Protein AF-A0A915BIA5-F1 (afdb_monomer)

Radius of gyration: 37.27 Å; Cα contacts (8 Å, |Δi|>4): 695; chains: 1; bounding box: 116×66×97 Å

Foldseek 3Di:
DPPPPVVVVVVVVVVVVVVDDDDDDDPPPPPPPPPPPQDFPCVQLVHQLKWKWKDAPQKTKIWHGAPGPDDPCLVVCRQPVDDPPDDPPFQWDWDWADDPPDFIWIKIWGAQPPQQAIAIDIGGDAQQDDDVPDSISMDIDGHDRNPGPGGQDRDRRVQFQDWEAQNVQQKIWTWGQDPDPDPARIKIWIWRWDQDPVRDIDTHTPDMDGFDCLCVQWAQWEDANVVQKIKIWGQDPPAQKIFIFIDHVVCVVCCGHVVDGGHGQDIDHHDWLHWYAYPQWIWTWDFDDQKIWIWIHRSNDPPDIDIDIDRHPSRDRDSSMDIDMDGQPSSVSNVCVVPPPDDPPVSVVVVVVVVVVVVVVVVVPPPPPCVVCVVVVVVVVVVVVVVVVVVVVVVVVVVVVVVPPPDDDDDDDDDDDDDDDDDDD

pLDDT: mean 75.57, std 20.71, range [27.25, 97.62]

Organism: Parascaris univalens (NCBI:txid6257)

Nearest PDB structures (foldseek):
  7esn-assembly1_A  TM=3.150E-01  e=1.467E-01  Fusarium oxysporum
  7vf4-assembly4_G  TM=4.885E-01  e=5.094E+00  Candida albicans SC5314
  3d2l-assembly1_A  TM=4.319E-01  e=7.831E+00  Exiguobacterium sibiricum 255-15
  3trs-assembly2_D  TM=1.831E-01  e=2.673E+00  Aspergillus niger var. macrosporus
  7ub0-assembly1_C  TM=2.441E-01  e=9.710E+00  Severe acute respiratory syndrome coronavirus 2

Secondary structure (DSSP, 8-state):
--SSHHHHHHHHHHHHSSSS----S---------------HHHHHT-S-EEEEEEETTEEEEE-PPPTTPPPHHHHHHHHH--TTT--PPPEEEEEEEETTEEEEEEEEEE-TTT-EEEEEEEEPPPPP--TT-SS-EEEEE--GGG-SEEEEEEEGGGEEEEEEETTTTEEEEEEE-SS--SSSEEEEEEEEEE-TTS-EEEEEEEEEEPPGGGTTEEEEEEETTTTEEEEEEE-SSSSEEEEEEEEGGGHHHHHHT----EEEEEEES--SEEEEETTEEEEEEEETTEEEEEEEETT-SS-EEEEEEE-TT----TT-EEEEEEHHHHHHHHHTTS--S-TTHHHHHHHHHHHHHHHHHHTT----GGGHHHHHHHHHHHHHHHHHHHHHHHHHHHHHTTS--PPPPP--------------

Sequence (425 aa):
MIFSLSLVLSIIASLSITIQLSFVGGDRQSTSTPIEVKRSYARCFGTSRFLFVGFANSHLTIERSPPPRMCPYHALYQASTYSLSEWNCPRVQMHLLTAIDEEPRVLIIGANRNFGYMVAHIKAITWPEDNPSGSYHFHKEPIDMESARYHVDDILYANVITTIFDNHYRLLYVLRNSSYMSAFPMECVIYLIDVTVGGEVNFTRIGAFEVHSNNDRRTLWTEDPYAQKVYYAERSIHDERILVYSVQFHQLMRVLTDGDTGSLERILIGTRVYLSVSKGIAISYSNADDVVRQYIHRIGDTSEVILCEHKSIRSYLDPTAQLIILFDDDYCKVKENKGEVRNCEEELSTTTIASLNDKEKTESSSDINIFWFLPIVIVLCAIILVLIICIVRHRREDGLRSFLKADRPHVQYYPTFISDSSVDF

Mean predicted aligned error: 16.06 Å

Solvent-accessible surface area (backbone atoms only — not comparable to full-atom values): 24902 Å² total; per-residue (Å²): 141,74,78,67,60,62,58,55,52,52,52,54,57,56,60,64,59,76,79,69,86,88,86,81,90,75,90,64,86,74,76,74,65,70,84,75,72,82,71,44,68,36,67,72,69,73,46,81,48,44,32,44,41,29,36,40,91,45,20,44,33,28,29,49,76,52,50,85,87,53,61,62,58,69,62,53,51,39,46,71,68,68,52,96,86,80,61,92,58,59,67,47,50,79,42,80,44,62,53,95,93,50,75,41,29,37,40,38,37,30,31,24,78,91,80,34,28,26,25,30,43,79,42,75,58,67,66,47,57,88,44,96,90,50,88,55,39,59,35,76,43,83,57,61,54,78,73,40,84,29,73,55,50,94,46,50,34,89,41,52,75,51,69,44,66,42,57,90,78,31,34,39,40,39,33,23,52,46,92,58,102,53,99,46,66,34,29,34,39,34,26,41,54,50,73,47,100,82,74,49,68,46,57,44,78,76,50,68,48,67,36,26,73,68,44,77,63,54,39,59,63,29,49,17,79,75,68,49,29,35,34,34,29,34,70,48,94,87,49,67,33,31,40,32,27,37,36,48,54,95,47,45,62,48,32,40,54,73,34,51,79,57,50,82,58,42,77,43,83,48,75,66,80,46,47,28,38,33,71,59,35,32,39,34,34,32,69,56,94,43,28,35,35,40,41,38,34,34,54,92,47,92,87,58,72,50,76,38,80,43,81,25,101,72,36,52,79,59,84,48,50,44,60,47,60,42,48,48,72,52,33,38,47,39,57,39,78,71,74,61,86,72,58,68,70,57,56,54,59,54,50,52,49,51,56,50,49,50,48,52,63,66,63,72,75,66,78,70,62,64,74,68,53,50,62,55,52,50,51,51,51,51,51,52,51,50,50,51,53,49,52,52,50,50,53,52,50,54,57,58,56,65,72,76,68,82,74,83,87,88,87,88,81,89,87,86,90,82,89,82,84,86,86,90,135

Structure (mmCIF, N/CA/C/O backbone):
data_AF-A0A915BIA5-F1
#
_entry.id   AF-A0A915BIA5-F1
#
loop_
_atom_site.group_PDB
_atom_site.id
_atom_site.type_symbol
_atom_site.label_atom_id
_atom_site.label_alt_id
_atom_site.label_comp_id
_atom_site.label_asym_id
_atom_site.label_entity_id
_atom_site.label_seq_id
_atom_site.pdbx_PDB_ins_code
_atom_site.Cartn_x
_atom_site.Cartn_y
_atom_site.Cartn_z
_atom_site.occupancy
_atom_site.B_iso_or_equiv
_atom_site.auth_seq_id
_atom_site.auth_comp_id
_atom_site.auth_asym_id
_atom_site.auth_atom_id
_atom_site.pdbx_PDB_model_num
ATOM 1 N N . MET A 1 1 ? -76.983 32.820 -16.688 1.00 45.81 1 MET A N 1
ATOM 2 C CA . MET A 1 1 ? -76.115 32.152 -15.690 1.00 45.81 1 MET A CA 1
ATOM 3 C C . MET A 1 1 ? -74.754 32.867 -15.641 1.00 45.81 1 MET A C 1
ATOM 5 O O . MET A 1 1 ? -73.746 32.298 -16.017 1.00 45.81 1 MET A O 1
ATOM 9 N N . ILE A 1 2 ? -74.736 34.157 -15.269 1.00 43.97 2 ILE A N 1
ATOM 10 C CA . ILE A 1 2 ? -73.552 35.047 -15.396 1.00 43.97 2 ILE A CA 1
ATOM 11 C C . ILE A 1 2 ? -73.028 35.515 -14.017 1.00 43.97 2 ILE A C 1
ATOM 13 O O . ILE A 1 2 ? -71.947 36.075 -13.910 1.00 43.97 2 ILE A O 1
ATOM 17 N N . PHE A 1 3 ? -73.722 35.184 -12.923 1.00 40.47 3 PHE A N 1
ATOM 18 C CA . PHE A 1 3 ? -73.344 35.620 -11.572 1.00 40.47 3 PHE A CA 1
ATOM 19 C C . PHE A 1 3 ? -72.326 34.722 -10.840 1.00 40.47 3 PHE A C 1
ATOM 21 O O . PHE A 1 3 ? -71.869 35.094 -9.766 1.00 40.47 3 PHE A O 1
ATOM 28 N N . SER A 1 4 ? -71.916 33.573 -11.395 1.00 50.56 4 SER A N 1
ATOM 29 C CA . SER A 1 4 ? -70.983 32.655 -10.712 1.00 50.56 4 SER A CA 1
ATOM 30 C C . SER A 1 4 ? -69.507 32.843 -11.081 1.00 50.56 4 SER A C 1
ATOM 32 O O . SER A 1 4 ? -68.647 32.370 -10.347 1.00 50.56 4 SER A O 1
ATOM 34 N N . LEU A 1 5 ? -69.181 33.543 -12.175 1.00 46.38 5 LEU A N 1
ATOM 35 C CA . LEU A 1 5 ? -67.784 33.736 -12.598 1.00 46.38 5 LEU A CA 1
ATOM 36 C C . LEU A 1 5 ? -67.093 34.886 -11.841 1.00 46.38 5 LEU A C 1
ATOM 38 O O . LEU A 1 5 ? -65.905 34.808 -11.539 1.00 46.38 5 LEU A O 1
ATOM 42 N N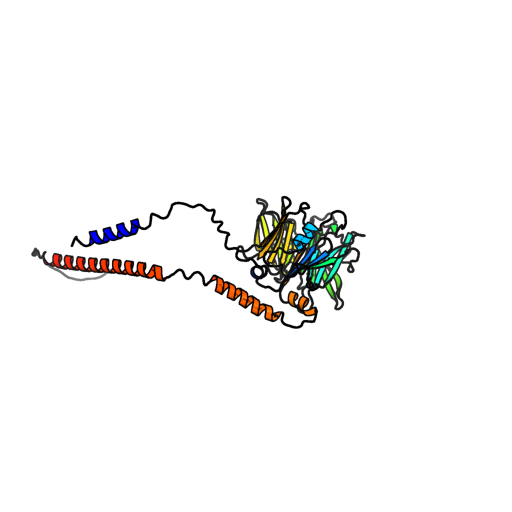 . SER A 1 6 ? -67.853 35.924 -11.467 1.00 48.91 6 SER A N 1
ATOM 43 C CA . SER A 1 6 ? -67.336 37.086 -10.726 1.00 48.91 6 SER A CA 1
ATOM 44 C C . SER A 1 6 ? -66.905 36.736 -9.299 1.00 48.91 6 SER A C 1
ATOM 46 O O . SER 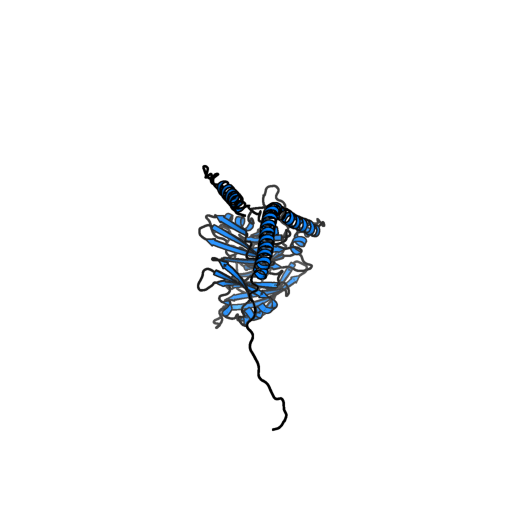A 1 6 ? -65.957 37.323 -8.787 1.00 48.91 6 SER A O 1
ATOM 48 N N . LEU A 1 7 ? -67.574 35.770 -8.660 1.00 51.56 7 LEU A N 1
ATOM 49 C CA . LEU A 1 7 ? -67.228 35.336 -7.305 1.00 51.56 7 LEU A CA 1
ATOM 50 C C . LEU A 1 7 ? -65.942 34.492 -7.300 1.00 51.56 7 LEU A C 1
ATOM 52 O O . LEU A 1 7 ? -65.111 34.630 -6.409 1.00 51.56 7 LEU A O 1
ATOM 56 N N . VAL A 1 8 ? -65.741 33.670 -8.336 1.00 52.06 8 VAL A N 1
ATOM 57 C CA . VAL A 1 8 ? -64.548 32.818 -8.480 1.00 52.06 8 VAL A CA 1
ATOM 58 C C . VAL A 1 8 ? -63.305 33.653 -8.815 1.00 52.06 8 VAL A C 1
ATOM 60 O O . VAL A 1 8 ? -62.249 33.435 -8.226 1.00 52.06 8 VAL A O 1
ATOM 63 N N . LEU A 1 9 ? -63.431 34.672 -9.672 1.00 51.44 9 LEU A N 1
ATOM 64 C CA . LEU A 1 9 ? -62.336 35.608 -9.967 1.00 51.44 9 LEU A CA 1
ATOM 65 C C . LEU A 1 9 ? -61.962 36.485 -8.758 1.00 51.44 9 LEU A C 1
ATOM 67 O O . LEU A 1 9 ? -60.780 36.745 -8.539 1.00 51.44 9 LEU A O 1
ATOM 71 N N . SER A 1 10 ? -62.934 36.868 -7.921 1.00 48.97 10 SER A N 1
ATOM 72 C CA . SER A 1 10 ? -62.668 37.623 -6.687 1.00 48.97 10 SER A CA 1
ATOM 73 C C . SER A 1 10 ? -61.901 36.802 -5.644 1.00 48.97 10 SER A C 1
ATOM 75 O O . SER A 1 10 ? -61.071 37.358 -4.929 1.00 48.97 10 SER A O 1
ATOM 77 N N . ILE A 1 11 ? -62.124 35.485 -5.565 1.00 51.59 11 ILE A N 1
ATOM 78 C CA . ILE A 1 11 ? -61.401 34.602 -4.633 1.00 51.59 11 ILE A CA 1
ATOM 79 C C . ILE A 1 11 ? -59.961 34.352 -5.114 1.00 51.59 11 ILE A C 1
ATOM 81 O O . ILE A 1 11 ? -59.041 34.364 -4.298 1.00 51.59 11 ILE A O 1
ATOM 85 N N . ILE A 1 12 ? -59.731 34.226 -6.427 1.00 49.12 12 ILE A N 1
ATOM 86 C CA . ILE A 1 12 ? -58.377 34.067 -6.994 1.00 49.12 12 ILE A CA 1
ATOM 87 C C . ILE A 1 12 ? -57.556 35.359 -6.832 1.00 49.12 12 ILE A C 1
ATOM 89 O O . ILE A 1 12 ? -56.394 35.298 -6.434 1.00 49.12 12 ILE A O 1
ATOM 93 N N . ALA A 1 13 ? -58.169 36.533 -7.026 1.00 46.59 13 ALA A N 1
ATOM 94 C CA . ALA A 1 13 ? -57.514 37.818 -6.769 1.00 46.59 13 ALA A CA 1
ATOM 95 C C . ALA A 1 13 ? -57.192 38.034 -5.275 1.00 46.59 13 ALA A C 1
ATOM 97 O O . ALA A 1 13 ? -56.168 38.628 -4.946 1.00 46.59 13 ALA A O 1
ATOM 98 N N . SER A 1 14 ? -58.018 37.498 -4.369 1.00 45.25 14 SER A N 1
ATOM 99 C CA . SER A 1 14 ? -57.782 37.565 -2.918 1.00 45.25 14 SER A CA 1
ATOM 100 C C . SER A 1 14 ? -56.661 36.627 -2.452 1.00 45.25 14 SER A C 1
ATOM 102 O O . SER A 1 14 ? -55.934 36.977 -1.528 1.00 45.25 14 SER A O 1
ATOM 104 N N . LEU A 1 15 ? -56.473 35.469 -3.104 1.00 40.06 15 LEU A N 1
ATOM 105 C CA . LEU A 1 15 ? -55.392 34.525 -2.780 1.00 40.06 15 LEU A CA 1
ATOM 106 C C . LEU A 1 15 ? -54.020 34.957 -3.332 1.00 40.06 15 LEU A C 1
ATOM 108 O O . LEU A 1 15 ? -52.998 34.646 -2.726 1.00 40.06 15 LEU A O 1
ATOM 112 N N . SER A 1 16 ? -53.972 35.699 -4.444 1.00 38.94 16 SER A N 1
ATOM 113 C CA . SER A 1 16 ? -52.710 36.227 -4.992 1.00 38.94 16 SER A CA 1
ATOM 114 C C . SER A 1 16 ? -52.152 37.434 -4.226 1.00 38.94 16 SER A C 1
ATOM 116 O O . SER A 1 16 ? -50.970 37.737 -4.361 1.00 38.94 16 SER A O 1
ATOM 118 N N . ILE A 1 17 ? -52.958 38.101 -3.392 1.00 38.72 17 ILE A N 1
ATOM 119 C CA . ILE A 1 17 ? -52.548 39.300 -2.636 1.00 38.72 17 ILE A CA 1
ATOM 120 C C . ILE A 1 17 ? -51.973 38.953 -1.245 1.00 38.72 17 ILE A C 1
ATOM 122 O O . ILE A 1 17 ? -51.320 39.785 -0.626 1.00 38.72 17 ILE A O 1
ATOM 126 N N . THR A 1 18 ? -52.093 37.708 -0.769 1.00 37.81 18 THR A N 1
ATOM 127 C CA . THR A 1 18 ? -51.534 37.283 0.537 1.00 37.81 18 THR A CA 1
ATOM 128 C C . THR A 1 18 ? -50.145 36.621 0.446 1.00 37.81 18 THR A C 1
ATOM 130 O O . THR A 1 18 ? -49.618 36.176 1.460 1.00 37.81 18 THR A O 1
ATOM 133 N N . ILE A 1 19 ? -49.512 36.578 -0.738 1.00 35.97 19 ILE A N 1
ATOM 134 C CA . ILE A 1 19 ? -48.150 36.016 -0.938 1.00 35.97 19 ILE A CA 1
ATOM 135 C C . ILE A 1 19 ? -47.083 37.102 -1.204 1.00 35.97 19 ILE A C 1
ATOM 137 O O . ILE A 1 19 ? -45.894 36.813 -1.302 1.00 35.97 19 ILE A O 1
ATOM 141 N N . GLN A 1 20 ? -47.449 38.385 -1.203 1.00 36.56 20 GLN A N 1
ATOM 142 C CA . GLN A 1 20 ? -46.474 39.476 -1.143 1.00 36.56 20 GLN A CA 1
ATOM 143 C C . GLN A 1 20 ? -46.743 40.359 0.068 1.00 36.56 20 GLN A C 1
ATOM 145 O O . GLN A 1 20 ? -47.605 41.223 -0.007 1.00 36.56 20 GLN A O 1
ATOM 150 N N . LEU A 1 21 ? -46.010 40.123 1.164 1.00 31.83 21 LEU A N 1
ATOM 151 C CA . LEU A 1 21 ? -45.471 41.130 2.099 1.00 31.83 21 LEU A CA 1
ATOM 152 C C . LEU A 1 21 ? -44.990 40.458 3.396 1.00 31.83 21 LEU A C 1
ATOM 154 O O . LEU A 1 21 ? -45.620 40.527 4.446 1.00 31.83 21 LEU A O 1
ATOM 158 N N . SER A 1 22 ? -43.813 39.848 3.317 1.00 31.00 22 SER A N 1
ATOM 159 C CA . SER A 1 22 ? -42.889 39.699 4.449 1.00 31.00 22 SER A CA 1
ATOM 160 C C . SER A 1 22 ? -41.460 39.577 3.913 1.00 31.00 22 SER A C 1
ATOM 162 O O . SER A 1 22 ? -40.743 38.616 4.154 1.00 31.00 22 SER A O 1
ATOM 164 N N . PHE A 1 23 ? -41.055 40.589 3.142 1.00 33.75 23 PHE A N 1
ATOM 165 C CA . PHE A 1 23 ? -39.667 40.844 2.757 1.00 33.75 23 PHE A CA 1
ATOM 166 C C . PHE A 1 23 ? -39.340 42.300 3.093 1.00 33.75 23 PHE A C 1
ATOM 168 O O . PHE A 1 23 ? -39.391 43.166 2.228 1.00 33.75 23 PHE A O 1
ATOM 175 N N . VAL A 1 24 ? -39.048 42.576 4.368 1.00 30.98 24 VAL A N 1
ATOM 176 C CA . VAL A 1 24 ? -38.282 43.755 4.800 1.00 30.98 24 VAL A CA 1
ATOM 177 C C . VAL A 1 24 ? -37.522 43.396 6.079 1.00 30.98 24 VAL A C 1
ATOM 179 O O . VAL A 1 24 ? -38.130 43.152 7.116 1.00 30.98 24 VAL A O 1
ATOM 182 N N . GLY A 1 25 ? -36.190 43.445 6.001 1.00 28.67 25 GLY A N 1
ATOM 183 C CA . GLY A 1 25 ? -35.339 43.826 7.129 1.00 28.67 25 GLY A CA 1
ATOM 184 C C . GLY A 1 25 ? -34.679 42.697 7.916 1.00 28.67 25 GLY A C 1
ATOM 185 O O . GLY A 1 25 ? -35.124 42.365 9.010 1.00 28.67 25 GLY A O 1
ATOM 186 N N . GLY A 1 26 ? -33.536 42.210 7.422 1.00 27.36 26 GLY A N 1
ATOM 187 C CA . GLY A 1 26 ? -32.545 41.555 8.275 1.00 27.36 26 GLY A CA 1
ATOM 188 C C . GLY A 1 26 ? -31.681 40.518 7.573 1.00 27.36 26 GLY A C 1
ATOM 189 O O . GLY A 1 26 ? -31.752 39.351 7.944 1.00 27.36 26 GLY A O 1
ATOM 190 N N . ASP A 1 27 ? -30.810 40.928 6.645 1.00 27.25 27 ASP A N 1
ATOM 191 C CA . ASP A 1 27 ? -29.657 40.107 6.243 1.00 27.25 27 ASP A CA 1
ATOM 192 C C . ASP A 1 27 ? -28.647 40.060 7.404 1.00 27.25 27 ASP A C 1
ATOM 194 O O . ASP A 1 27 ? -27.574 40.662 7.397 1.00 27.25 27 ASP A O 1
ATOM 198 N N . ARG A 1 28 ? -29.017 39.327 8.457 1.00 31.50 28 ARG A N 1
ATOM 199 C CA . ARG A 1 28 ? -28.045 38.560 9.222 1.00 31.50 28 ARG A CA 1
ATOM 200 C C . ARG A 1 28 ? -27.580 37.464 8.281 1.00 31.50 28 ARG A C 1
ATOM 202 O O . ARG A 1 28 ? -28.404 36.689 7.805 1.00 31.50 28 ARG A O 1
ATOM 209 N N . GLN A 1 29 ? -26.271 37.398 8.054 1.00 31.52 29 GLN A N 1
ATOM 210 C CA . GLN A 1 29 ? -25.592 36.207 7.561 1.00 31.52 29 GLN A CA 1
ATOM 211 C C . GLN A 1 29 ? -26.059 35.003 8.386 1.00 31.52 29 GLN A C 1
ATOM 213 O O . GLN A 1 29 ? -25.535 34.704 9.457 1.00 31.52 29 GLN A O 1
ATOM 218 N N . SER A 1 30 ? -27.091 34.335 7.882 1.00 28.80 30 SER A N 1
ATOM 219 C CA . SER A 1 30 ? -27.404 32.959 8.189 1.00 28.80 30 SER A CA 1
ATOM 220 C C . SER A 1 30 ? -26.285 32.165 7.541 1.00 28.80 30 SER A C 1
ATOM 222 O O . SER A 1 30 ? -26.329 31.809 6.365 1.00 28.80 30 SER A O 1
ATOM 224 N N . THR A 1 31 ? -25.220 31.962 8.307 1.00 30.81 31 THR A N 1
ATOM 225 C CA . THR A 1 31 ? -24.358 30.807 8.149 1.00 30.81 31 THR A CA 1
ATOM 226 C C . THR A 1 31 ? -25.248 29.581 8.320 1.00 30.81 31 THR A C 1
ATOM 228 O O . THR A 1 31 ? -25.337 28.991 9.397 1.00 30.81 31 THR A O 1
ATOM 231 N N . SER A 1 32 ? -25.924 29.180 7.240 1.00 28.91 32 SER A N 1
ATOM 232 C CA . SER A 1 32 ? -26.316 27.794 7.057 1.00 28.91 32 SER A CA 1
ATOM 233 C C . SER A 1 32 ? -25.008 27.021 6.977 1.00 28.91 32 SER A C 1
ATOM 235 O O . SER A 1 32 ? -24.442 26.794 5.907 1.00 28.91 32 SER A O 1
ATOM 237 N N . THR A 1 33 ? -24.471 26.709 8.153 1.00 29.77 33 THR A N 1
ATOM 238 C CA . THR A 1 33 ? -23.549 25.605 8.314 1.00 29.77 33 THR A CA 1
ATOM 239 C C . THR A 1 33 ? -24.209 24.441 7.583 1.00 29.77 33 THR A C 1
ATOM 241 O O . THR A 1 33 ? -25.374 24.137 7.869 1.00 29.77 33 THR A O 1
ATOM 244 N N . PRO A 1 34 ? -23.558 23.849 6.566 1.00 32.84 34 PRO A N 1
ATOM 245 C CA . PRO A 1 34 ? -24.072 22.607 6.024 1.00 32.84 34 PRO A CA 1
ATOM 246 C C . PRO A 1 34 ? -24.235 21.686 7.226 1.00 32.84 34 PRO A C 1
ATOM 248 O O . PRO A 1 34 ? -23.331 21.628 8.062 1.00 32.84 34 PRO A O 1
ATOM 251 N N . ILE A 1 35 ? -25.407 21.058 7.357 1.00 30.80 35 ILE A N 1
ATOM 252 C CA . ILE A 1 35 ? -25.651 20.036 8.372 1.00 30.80 35 ILE A CA 1
ATOM 253 C C . ILE A 1 35 ? -24.480 19.071 8.248 1.00 30.80 35 ILE A C 1
ATOM 255 O O . ILE A 1 35 ? -24.350 18.343 7.263 1.00 30.80 35 ILE A O 1
ATOM 259 N N . GLU A 1 36 ? -23.556 19.183 9.194 1.00 35.97 36 GLU A N 1
ATOM 260 C CA . GLU A 1 36 ? -22.297 18.473 9.191 1.00 35.97 36 GLU A CA 1
ATOM 261 C C . GLU A 1 36 ? -22.669 17.047 9.581 1.00 35.97 36 GLU A C 1
ATOM 263 O O . GLU A 1 36 ? -22.679 16.686 10.759 1.00 35.97 36 GLU A O 1
ATOM 268 N N . VAL A 1 37 ? -23.108 16.261 8.591 1.00 39.41 37 VAL A N 1
ATOM 269 C CA . VAL A 1 37 ? -23.293 14.821 8.734 1.00 39.41 37 VAL A CA 1
ATOM 270 C C . VAL A 1 37 ? -21.973 14.325 9.291 1.00 39.41 37 VAL A C 1
ATOM 272 O O . VAL A 1 37 ? -20.948 14.407 8.616 1.00 39.41 37 VAL A O 1
ATOM 275 N N . LYS A 1 38 ? -21.983 13.927 10.564 1.00 45.28 38 LYS A N 1
ATOM 276 C CA . LYS A 1 38 ? -20.790 13.541 11.313 1.00 45.28 38 LYS A CA 1
ATOM 277 C C . LYS A 1 38 ? -20.125 12.391 10.559 1.00 45.28 38 LYS A C 1
ATOM 279 O O . LYS A 1 38 ? -20.594 11.258 10.620 1.00 45.28 38 LYS A O 1
ATOM 284 N N . ARG A 1 39 ? -19.072 12.688 9.796 1.00 64.44 39 ARG A N 1
ATOM 285 C CA . ARG A 1 39 ? -18.353 11.684 9.009 1.00 64.44 39 ARG A CA 1
ATOM 286 C C . ARG A 1 39 ? -17.481 10.887 9.966 1.00 64.44 39 ARG A C 1
ATOM 288 O O . ARG A 1 39 ? -16.555 11.431 10.561 1.00 64.44 39 ARG A O 1
ATOM 295 N N . SER A 1 40 ? -17.818 9.618 10.152 1.00 79.31 40 SER A N 1
ATOM 296 C CA . SER A 1 40 ? -17.006 8.668 10.905 1.00 79.31 40 SER A CA 1
ATOM 297 C C . SER A 1 40 ? -16.287 7.734 9.934 1.00 79.31 40 SER A C 1
ATOM 299 O O . SER A 1 40 ? -16.844 7.343 8.906 1.00 79.31 40 SER A O 1
ATOM 301 N N . TYR A 1 41 ? -15.056 7.346 10.270 1.00 88.25 41 TYR A N 1
ATOM 302 C CA . TYR A 1 41 ? -14.323 6.311 9.536 1.00 88.25 41 TYR A CA 1
ATOM 303 C C . TYR A 1 41 ? -15.132 5.023 9.441 1.00 88.25 41 TYR A C 1
ATOM 305 O O . TYR A 1 41 ? -15.228 4.446 8.367 1.00 88.25 41 TYR A O 1
ATOM 313 N N . ALA A 1 42 ? -15.815 4.646 10.527 1.00 87.50 42 ALA A N 1
ATOM 314 C CA . ALA A 1 42 ? -16.644 3.451 10.556 1.00 87.50 42 ALA A CA 1
ATOM 315 C C . ALA A 1 42 ? -17.742 3.448 9.480 1.00 87.50 42 ALA A C 1
ATOM 317 O O . ALA A 1 42 ? -17.986 2.422 8.851 1.00 87.50 42 ALA A O 1
ATOM 318 N N . ARG A 1 43 ? -18.366 4.602 9.206 1.00 84.50 43 ARG A N 1
ATOM 319 C CA . ARG A 1 43 ? -19.341 4.736 8.115 1.00 84.50 43 ARG A CA 1
ATOM 320 C C . ARG A 1 43 ? -18.677 4.601 6.744 1.00 84.50 43 ARG A C 1
ATOM 322 O O . ARG A 1 43 ? -19.166 3.839 5.917 1.00 84.50 43 ARG A O 1
ATOM 329 N N . CYS A 1 44 ? -17.554 5.288 6.523 1.00 86.31 44 CYS A N 1
ATOM 330 C CA . CYS A 1 44 ? -16.807 5.212 5.261 1.00 86.31 44 CYS A CA 1
ATOM 331 C C . CYS A 1 44 ? -16.325 3.775 4.973 1.00 86.31 44 CYS A C 1
ATOM 333 O O . CYS A 1 44 ? -16.406 3.272 3.849 1.00 86.31 44 CYS A O 1
ATOM 335 N N . PHE A 1 45 ? -15.873 3.077 6.012 1.00 90.06 45 PHE A N 1
ATOM 336 C CA . PHE A 1 45 ? -15.318 1.729 5.918 1.00 90.06 45 PHE A CA 1
ATOM 337 C C . PHE A 1 45 ? -16.405 0.649 5.945 1.00 90.06 45 PHE A C 1
ATOM 339 O O . PHE A 1 45 ? -16.180 -0.461 5.477 1.00 90.06 45 PHE A O 1
ATOM 346 N N . GLY A 1 46 ? -17.607 0.979 6.426 1.00 87.12 46 GLY A N 1
ATOM 347 C CA . GLY A 1 46 ? -18.700 0.027 6.627 1.00 87.12 46 GLY A CA 1
ATOM 348 C C . GLY A 1 46 ? -18.496 -0.905 7.827 1.00 87.12 46 GLY A C 1
ATOM 349 O O . GLY A 1 46 ? -19.228 -1.878 7.961 1.00 87.12 46 GLY A O 1
ATOM 350 N N . THR A 1 47 ? -17.506 -0.631 8.678 1.00 88.44 47 THR A N 1
ATOM 351 C CA . THR A 1 47 ? -17.166 -1.415 9.872 1.00 88.44 47 THR A CA 1
ATOM 352 C C . THR A 1 47 ? -16.434 -0.533 10.882 1.00 88.44 47 THR A C 1
ATOM 354 O O . THR A 1 47 ? -15.688 0.365 10.499 1.00 88.44 47 THR A O 1
ATOM 357 N N . SER A 1 48 ? -16.641 -0.774 12.174 1.00 88.44 48 SER A N 1
ATOM 358 C CA . SER A 1 48 ? -15.868 -0.170 13.272 1.00 88.44 48 SER A CA 1
ATOM 359 C C . SER A 1 48 ? -14.611 -0.975 13.625 1.00 88.44 48 SER A C 1
ATOM 361 O O . SER A 1 48 ? -13.771 -0.493 14.382 1.00 88.44 48 SER A O 1
ATOM 363 N N . ARG A 1 49 ? -14.464 -2.179 13.058 1.00 90.44 49 ARG A N 1
ATOM 364 C CA . ARG A 1 49 ? -13.353 -3.098 13.313 1.00 90.44 49 ARG A CA 1
ATOM 365 C C . ARG A 1 49 ? -12.230 -2.845 12.332 1.00 90.44 49 ARG A C 1
ATOM 367 O O . ARG A 1 49 ? -12.110 -3.516 11.306 1.00 90.44 49 ARG A O 1
ATOM 374 N N . PHE A 1 50 ? -11.435 -1.832 12.631 1.00 93.69 50 PHE A N 1
ATOM 375 C CA . PHE A 1 50 ? -10.256 -1.537 11.844 1.00 93.69 50 PHE A CA 1
ATOM 376 C C . PHE A 1 50 ? -9.120 -0.970 12.693 1.00 93.69 50 PHE A C 1
ATOM 378 O O . PHE A 1 50 ? -9.343 -0.307 13.709 1.00 93.69 50 PHE A O 1
ATOM 385 N N . LEU A 1 51 ? -7.893 -1.225 12.247 1.00 94.94 51 LEU A N 1
ATOM 386 C CA . LEU A 1 51 ? -6.670 -0.627 12.779 1.00 94.94 51 LEU A CA 1
ATOM 387 C C . LEU A 1 51 ? -5.899 0.013 11.631 1.00 94.94 51 LEU A C 1
ATOM 389 O O . LEU A 1 51 ? -5.709 -0.594 10.578 1.00 94.94 51 LEU A O 1
ATOM 393 N N . PHE A 1 52 ? -5.430 1.230 11.852 1.00 95.44 52 PHE A N 1
ATOM 394 C CA . PHE A 1 52 ? -4.446 1.855 10.987 1.00 95.44 52 PHE A CA 1
ATOM 395 C C . PHE A 1 52 ? -3.070 1.309 11.357 1.00 95.44 52 PHE A C 1
ATOM 397 O O . PHE A 1 52 ? -2.655 1.394 12.513 1.00 95.44 52 PHE A O 1
ATOM 404 N N . VAL A 1 53 ? -2.366 0.752 10.379 1.00 96.06 53 VAL A N 1
ATOM 405 C CA . VAL A 1 53 ? -1.017 0.212 10.541 1.00 96.06 53 VAL A CA 1
ATOM 406 C C . VAL A 1 53 ? -0.129 0.921 9.542 1.00 96.06 53 VAL A C 1
ATOM 408 O O . VAL A 1 53 ? -0.325 0.808 8.335 1.00 96.06 53 VAL A O 1
ATOM 411 N N . GLY A 1 54 ? 0.817 1.701 10.040 1.00 93.50 54 GLY A N 1
ATOM 412 C CA . GLY A 1 54 ? 1.638 2.556 9.205 1.00 93.50 54 GLY A CA 1
ATOM 413 C C . GLY A 1 54 ? 3.110 2.491 9.551 1.00 93.50 54 GLY A C 1
ATOM 414 O O . GLY A 1 54 ? 3.479 2.161 10.673 1.00 93.50 54 GLY A O 1
ATOM 415 N N . PHE A 1 55 ? 3.951 2.880 8.610 1.00 90.62 55 PHE A N 1
ATOM 416 C CA . PHE A 1 55 ? 5.372 3.085 8.823 1.00 90.62 55 PHE A CA 1
ATOM 417 C C . PHE A 1 55 ? 5.693 4.558 8.597 1.00 90.62 55 PHE A C 1
ATOM 419 O O . PHE A 1 55 ? 5.344 5.098 7.553 1.00 90.62 55 PHE A O 1
ATOM 426 N N . ALA A 1 56 ? 6.315 5.223 9.567 1.00 86.38 56 ALA A N 1
ATOM 427 C CA . ALA A 1 56 ? 6.736 6.617 9.440 1.00 86.38 56 ALA A CA 1
ATOM 428 C C . ALA A 1 56 ? 7.912 6.910 10.374 1.00 86.38 56 ALA A C 1
ATOM 430 O O . ALA A 1 56 ? 7.920 6.466 11.521 1.00 86.38 56 ALA A O 1
ATOM 431 N N . ASN A 1 57 ? 8.887 7.697 9.909 1.00 81.44 57 ASN A N 1
ATOM 432 C CA . ASN A 1 57 ? 10.043 8.132 10.705 1.00 81.44 57 ASN A CA 1
ATOM 433 C C . ASN A 1 57 ? 10.803 6.959 11.359 1.00 81.44 57 ASN A C 1
ATOM 435 O O . ASN A 1 57 ? 11.129 7.024 12.542 1.00 81.44 57 ASN A O 1
ATOM 439 N N . SER A 1 58 ? 11.033 5.866 10.621 1.00 84.94 58 SER A N 1
ATOM 440 C CA . SER A 1 58 ? 11.619 4.610 11.136 1.00 84.94 58 SER A CA 1
ATOM 441 C C . SER A 1 58 ? 10.811 3.911 12.231 1.00 84.94 58 SER A C 1
ATOM 443 O O . SER A 1 58 ? 11.351 3.067 12.939 1.00 84.94 58 SER A O 1
ATOM 445 N N . HIS A 1 59 ? 9.539 4.255 12.413 1.00 89.06 59 HIS A N 1
ATOM 446 C CA . HIS A 1 59 ? 8.674 3.599 13.382 1.00 89.06 59 HIS A CA 1
ATOM 447 C C . HIS A 1 59 ? 7.554 2.855 12.671 1.00 89.06 59 HIS A C 1
ATOM 449 O O . HIS A 1 59 ? 6.886 3.403 11.792 1.00 89.06 59 HIS A O 1
ATOM 455 N N . LEU A 1 60 ? 7.308 1.629 13.120 1.00 92.31 60 LEU A N 1
ATOM 456 C CA . LEU A 1 60 ? 6.026 0.980 12.918 1.00 92.31 60 LEU A CA 1
ATOM 457 C C . LEU A 1 60 ? 5.031 1.635 13.877 1.00 92.31 60 LEU A C 1
ATOM 459 O O . LEU A 1 60 ? 5.311 1.815 15.061 1.00 92.31 60 LEU A O 1
ATOM 463 N N . THR A 1 61 ? 3.883 2.028 13.356 1.00 93.44 61 THR A N 1
ATOM 464 C CA . THR A 1 61 ? 2.841 2.759 14.070 1.00 93.44 61 THR A CA 1
ATOM 465 C C . THR A 1 61 ? 1.529 2.010 13.936 1.00 93.44 61 THR A C 1
ATOM 467 O O . THR A 1 61 ? 1.181 1.555 12.847 1.00 93.44 61 THR A O 1
ATOM 470 N N . ILE A 1 62 ? 0.817 1.857 15.045 1.00 94.94 62 ILE A N 1
ATOM 471 C CA . ILE A 1 62 ? -0.492 1.213 15.079 1.00 94.94 62 ILE A CA 1
ATOM 472 C C . ILE A 1 62 ? -1.449 2.157 15.797 1.00 94.94 62 ILE A C 1
ATOM 474 O O . ILE A 1 62 ? -1.159 2.634 16.895 1.00 94.94 62 ILE A O 1
ATOM 478 N N . GLU A 1 63 ? -2.592 2.429 15.183 1.00 94.19 63 GLU A N 1
ATOM 479 C CA . GLU A 1 63 ? -3.595 3.356 15.696 1.00 94.19 63 GLU A CA 1
ATOM 480 C C . GLU A 1 63 ? -4.989 2.731 15.599 1.00 94.19 63 GLU A C 1
ATOM 482 O O . GLU A 1 63 ? -5.365 2.171 14.564 1.00 94.19 63 GLU A O 1
ATOM 487 N N . ARG A 1 64 ? -5.778 2.833 16.675 1.00 91.75 64 ARG A N 1
ATOM 488 C CA . ARG A 1 64 ? -7.215 2.503 16.618 1.00 91.75 64 ARG A CA 1
ATOM 489 C C . ARG A 1 64 ? -7.980 3.573 15.841 1.00 91.75 64 ARG A C 1
ATOM 491 O O . ARG A 1 64 ? -7.406 4.563 15.401 1.00 91.75 64 ARG A O 1
ATOM 498 N N . SER A 1 65 ? -9.296 3.400 15.697 1.00 88.31 65 SER A N 1
ATOM 499 C CA . SER A 1 65 ? -10.150 4.449 15.133 1.00 88.31 65 SER A CA 1
ATOM 500 C C . SER A 1 65 ? -9.849 5.810 15.781 1.00 88.31 65 SER A C 1
ATOM 502 O O . SER A 1 65 ? -9.978 5.932 17.004 1.00 88.31 65 SER A O 1
ATOM 504 N N . PRO A 1 66 ? -9.518 6.842 14.984 1.00 87.06 66 PRO A N 1
ATOM 505 C CA . PRO A 1 66 ? -9.366 8.195 15.483 1.00 87.06 66 PRO A CA 1
ATOM 506 C C . PRO A 1 66 ? -10.666 8.658 16.145 1.00 87.06 66 PRO A C 1
ATOM 508 O O . PRO A 1 66 ? -11.756 8.218 15.740 1.00 87.06 66 PRO A O 1
ATOM 511 N N . PRO A 1 67 ? -10.592 9.575 17.124 1.00 82.56 67 PRO A N 1
ATOM 512 C CA . PRO A 1 67 ? -11.787 10.188 17.674 1.00 82.56 67 PRO A CA 1
ATOM 513 C C . PRO A 1 67 ? -12.620 10.873 16.579 1.00 82.56 67 PRO A C 1
ATOM 515 O O . PRO A 1 67 ? -12.085 11.294 15.546 1.00 82.56 67 PRO A O 1
ATOM 518 N N . PRO A 1 68 ? -13.937 11.033 16.785 1.00 79.19 68 PRO A N 1
ATOM 519 C CA . PRO A 1 68 ? -14.792 11.712 15.821 1.00 79.19 68 PRO A CA 1
ATOM 520 C C . PRO A 1 68 ? -14.236 13.089 15.442 1.00 79.19 68 PRO A C 1
ATOM 522 O O . PRO A 1 68 ? -13.856 13.866 16.317 1.00 79.19 68 PRO A O 1
ATOM 525 N N . ARG A 1 69 ? -14.247 13.405 14.139 1.00 78.00 69 ARG A N 1
ATOM 526 C CA . ARG A 1 69 ? -13.719 14.658 13.556 1.00 78.00 69 ARG A CA 1
ATOM 527 C C . ARG A 1 69 ? -12.201 14.843 13.661 1.00 78.00 69 ARG A C 1
ATOM 529 O O . ARG A 1 69 ? -11.712 15.931 13.367 1.00 78.00 69 ARG A O 1
ATOM 536 N N . MET A 1 70 ? -11.458 13.812 14.050 1.00 85.94 70 MET A N 1
ATOM 537 C CA . MET A 1 70 ? -10.000 13.837 14.029 1.00 85.94 70 MET A CA 1
ATOM 538 C C . MET A 1 70 ? -9.454 13.056 12.833 1.00 85.94 70 MET A C 1
ATOM 540 O O . MET A 1 70 ? -10.082 12.135 12.305 1.00 85.94 70 MET A O 1
ATOM 544 N N . CYS A 1 71 ? -8.275 13.461 12.386 1.00 87.81 71 CYS A N 1
ATOM 545 C CA . CYS A 1 71 ? -7.518 12.744 11.371 1.00 87.81 71 CYS A CA 1
ATOM 546 C C . CYS A 1 71 ? -6.693 11.632 12.010 1.00 87.81 71 CYS A C 1
ATOM 548 O O . CYS A 1 71 ? -6.417 11.731 13.206 1.00 87.81 71 CYS A O 1
ATOM 550 N N . PRO A 1 72 ? -6.288 10.600 11.252 1.00 89.44 72 PRO A N 1
ATOM 551 C CA . PRO A 1 72 ? -5.387 9.589 11.773 1.00 89.44 72 PRO A CA 1
ATOM 552 C C . PRO A 1 72 ? -4.116 10.264 12.276 1.00 89.44 72 PRO A C 1
ATOM 554 O O . PRO A 1 72 ? -3.462 11.025 11.548 1.00 89.44 72 PRO A O 1
ATOM 557 N N . TYR A 1 73 ? -3.776 10.003 13.532 1.00 87.69 73 TYR A N 1
ATOM 558 C CA . TYR A 1 73 ? -2.586 10.543 14.165 1.00 87.69 73 TYR A CA 1
ATOM 559 C C . TYR A 1 73 ? -1.315 10.142 13.424 1.00 87.69 73 TYR A C 1
ATOM 561 O O . TYR A 1 73 ? -0.359 10.908 13.446 1.00 87.69 73 TYR A O 1
ATOM 569 N N . HIS A 1 74 ? -1.306 9.016 12.704 1.00 86.81 74 HIS A N 1
ATOM 570 C CA . HIS A 1 74 ? -0.202 8.638 11.817 1.00 86.81 74 HIS A CA 1
ATOM 571 C C . HIS A 1 74 ? 0.273 9.796 10.909 1.00 86.81 74 HIS A C 1
ATOM 573 O O . HIS A 1 74 ? 1.467 10.098 10.863 1.00 86.81 74 HIS A O 1
ATOM 579 N N . ALA A 1 75 ? -0.653 10.507 10.251 1.00 78.81 75 ALA A N 1
ATOM 580 C CA . ALA A 1 75 ? -0.308 11.614 9.354 1.00 78.81 75 ALA A CA 1
ATOM 581 C C . ALA A 1 75 ? 0.279 12.820 10.116 1.00 78.81 75 ALA A C 1
ATOM 583 O O . ALA A 1 75 ? 1.236 13.451 9.660 1.00 78.81 75 ALA A O 1
ATOM 584 N N . LEU A 1 76 ? -0.264 13.123 11.302 1.00 80.00 76 LEU A N 1
ATOM 585 C CA . LEU A 1 76 ? 0.262 14.165 12.194 1.00 80.00 76 LEU A CA 1
ATOM 586 C C . LEU A 1 76 ? 1.651 13.806 12.718 1.00 80.00 76 LEU A C 1
ATOM 588 O O . LEU A 1 76 ? 2.556 14.642 12.711 1.00 80.00 76 LEU A O 1
ATOM 592 N N . TYR A 1 77 ? 1.819 12.569 13.177 1.00 79.00 77 TYR A N 1
ATOM 593 C CA . TYR A 1 77 ? 3.062 12.040 13.715 1.00 79.00 77 TYR A CA 1
ATOM 594 C C . TYR A 1 77 ? 4.181 12.181 12.689 1.00 79.00 77 TYR A C 1
ATOM 596 O O . TYR A 1 77 ? 5.224 12.762 12.996 1.00 79.00 77 TYR A O 1
ATOM 604 N N . GLN A 1 78 ? 3.928 11.759 11.452 1.00 76.56 78 GLN A N 1
ATOM 605 C CA . GLN A 1 78 ? 4.883 11.898 10.367 1.00 76.56 78 GLN A CA 1
ATOM 606 C C . GLN A 1 78 ? 5.262 13.364 10.118 1.00 76.56 78 GLN A C 1
ATOM 608 O O . GLN A 1 78 ? 6.439 13.713 10.189 1.00 76.56 78 GLN A O 1
ATOM 613 N N . ALA A 1 79 ? 4.271 14.233 9.893 1.00 69.75 79 ALA A N 1
ATOM 614 C CA . ALA A 1 79 ? 4.504 15.625 9.509 1.00 69.75 79 ALA A CA 1
ATOM 615 C C . ALA A 1 79 ? 5.164 16.480 10.610 1.00 69.75 79 ALA A C 1
ATOM 617 O O . ALA A 1 79 ? 5.812 17.483 10.298 1.00 69.75 79 ALA A O 1
ATOM 618 N N . SER A 1 80 ? 4.977 16.118 11.885 1.00 68.31 80 SER A N 1
ATOM 619 C CA . SER A 1 80 ? 5.467 16.882 13.044 1.00 68.31 80 SER A CA 1
ATOM 620 C C . SER A 1 80 ? 6.809 16.397 13.588 1.00 68.31 80 SER A C 1
ATOM 622 O O . SER A 1 80 ? 7.581 17.207 14.101 1.00 68.31 80 SER A O 1
ATOM 624 N N . THR A 1 81 ? 7.108 15.100 13.475 1.00 65.56 81 THR A N 1
ATOM 625 C CA . THR A 1 81 ? 8.327 14.507 14.054 1.00 65.56 81 THR A CA 1
ATOM 626 C C . THR A 1 81 ? 9.430 14.244 13.032 1.00 65.56 81 THR A C 1
ATOM 628 O O . THR A 1 81 ? 10.515 13.813 13.415 1.00 65.56 81 THR A O 1
ATOM 631 N N . TYR A 1 82 ? 9.202 14.564 11.752 1.00 61.09 82 TYR A N 1
ATOM 632 C CA . TYR A 1 82 ? 10.231 14.455 10.721 1.00 61.09 82 TYR A CA 1
ATOM 633 C C . TYR A 1 82 ? 11.423 15.376 11.028 1.00 61.09 82 TYR A C 1
ATOM 635 O O . TYR A 1 82 ? 11.283 16.604 11.119 1.00 61.09 82 TYR A O 1
ATOM 643 N N . SER A 1 83 ? 12.600 14.771 11.188 1.00 57.12 83 SER A N 1
ATOM 644 C CA . SER A 1 83 ? 13.884 15.448 11.361 1.00 57.12 83 SER A CA 1
ATOM 645 C C . SER A 1 83 ? 14.849 14.954 10.288 1.00 57.12 83 SER A C 1
ATOM 647 O O . SER A 1 83 ? 15.217 13.783 10.281 1.00 57.12 83 SER A O 1
ATOM 649 N N . LEU A 1 84 ? 15.283 15.861 9.407 1.00 55.31 84 LEU A N 1
ATOM 650 C CA . LEU A 1 84 ? 16.275 15.582 8.358 1.00 55.31 84 LEU A CA 1
ATOM 651 C C . LEU A 1 84 ? 17.632 15.123 8.923 1.00 55.31 84 LEU A C 1
ATOM 653 O O . LEU A 1 84 ? 18.438 14.568 8.184 1.00 55.31 84 LEU A O 1
ATOM 657 N N . SER A 1 85 ? 17.915 15.392 10.203 1.00 48.59 85 SER A N 1
ATOM 658 C CA . SER A 1 85 ? 19.252 15.237 10.781 1.00 48.59 85 SER A CA 1
ATOM 659 C C . SER A 1 85 ? 19.457 13.986 11.631 1.00 48.59 85 SER A C 1
ATOM 661 O O . SER A 1 85 ? 20.604 13.687 11.945 1.00 48.59 85 SER A O 1
ATOM 663 N N . GLU A 1 86 ? 18.404 13.269 12.038 1.00 46.53 86 GLU A N 1
ATOM 664 C CA . GLU A 1 86 ? 18.553 12.233 13.079 1.00 46.53 86 GLU A CA 1
ATOM 665 C C . GLU A 1 86 ? 18.260 10.802 12.622 1.00 46.53 86 GLU A C 1
ATOM 667 O O . GLU A 1 86 ? 18.774 9.875 13.240 1.00 46.53 86 GLU A O 1
ATOM 672 N N . TRP A 1 87 ? 17.528 10.586 11.525 1.00 49.84 87 TRP A N 1
ATOM 673 C CA . TRP A 1 87 ? 17.229 9.233 11.049 1.00 49.84 87 TRP A CA 1
ATOM 674 C C . TRP A 1 87 ? 17.183 9.205 9.520 1.00 49.84 87 TRP A C 1
ATOM 676 O O . TRP A 1 87 ? 16.161 9.518 8.917 1.00 49.84 87 TRP A O 1
ATOM 686 N N . ASN A 1 88 ? 18.286 8.798 8.882 1.00 56.62 88 ASN A N 1
ATOM 687 C CA . ASN A 1 88 ? 18.241 8.310 7.500 1.00 56.62 88 ASN A CA 1
ATOM 688 C C . ASN A 1 88 ? 17.478 6.980 7.512 1.00 56.62 88 ASN A C 1
ATOM 690 O O . ASN A 1 88 ? 18.090 5.912 7.543 1.00 56.62 88 ASN A O 1
ATOM 694 N N . CYS A 1 89 ? 16.147 7.038 7.559 1.00 65.44 89 CYS A N 1
ATOM 695 C CA . CYS A 1 89 ? 15.335 5.853 7.360 1.00 65.44 89 CYS A CA 1
ATOM 696 C C . CYS A 1 89 ? 15.556 5.392 5.915 1.00 65.44 89 CYS A C 1
ATOM 698 O O . CYS A 1 89 ? 15.336 6.184 4.992 1.00 65.44 89 CYS A O 1
ATOM 700 N N . PRO A 1 90 ? 16.046 4.166 5.676 1.00 65.56 90 PRO A N 1
ATOM 701 C CA . PRO A 1 90 ? 16.139 3.668 4.317 1.00 65.56 90 PRO A CA 1
ATOM 702 C C . PRO A 1 90 ? 14.737 3.630 3.712 1.00 65.56 90 PRO A C 1
ATOM 704 O O . PRO A 1 90 ? 13.744 3.439 4.413 1.00 65.56 90 PRO A O 1
ATOM 707 N N . ARG A 1 91 ? 14.646 3.787 2.390 1.00 79.81 91 ARG A N 1
ATOM 708 C CA . ARG A 1 91 ? 13.393 3.521 1.690 1.00 79.81 91 ARG A CA 1
ATOM 709 C C . ARG A 1 91 ? 12.916 2.121 2.059 1.00 79.81 91 ARG A C 1
ATOM 711 O O . ARG A 1 91 ? 13.686 1.178 1.927 1.00 79.81 91 ARG A O 1
ATOM 718 N N . VAL A 1 92 ? 11.682 1.989 2.534 1.00 88.62 92 VAL A N 1
ATOM 719 C CA . VAL A 1 92 ? 11.089 0.689 2.868 1.00 88.62 92 VAL A CA 1
ATOM 720 C C . VAL A 1 92 ? 9.813 0.451 2.073 1.00 88.62 92 VAL A C 1
ATOM 722 O O . VAL A 1 92 ? 9.235 1.391 1.530 1.00 88.62 92 VAL A O 1
ATOM 725 N N . GLN A 1 93 ? 9.389 -0.802 2.001 1.00 92.25 93 GLN A N 1
ATOM 726 C CA . GLN A 1 93 ? 8.084 -1.253 1.531 1.00 92.25 93 GLN A CA 1
ATOM 727 C C . GLN A 1 93 ? 7.457 -2.112 2.622 1.00 92.25 93 GLN A C 1
ATOM 729 O O . GLN A 1 93 ? 8.141 -2.920 3.252 1.00 92.25 93 GLN A O 1
ATOM 734 N N . MET A 1 94 ? 6.174 -1.902 2.874 1.00 93.88 94 MET A N 1
ATOM 735 C CA . MET A 1 94 ? 5.430 -2.541 3.943 1.00 93.88 94 MET A CA 1
ATOM 736 C C . MET A 1 94 ? 4.309 -3.380 3.340 1.00 93.88 94 MET A C 1
ATOM 738 O O . MET A 1 94 ? 3.497 -2.868 2.579 1.00 93.88 94 MET A O 1
ATOM 742 N N . HIS A 1 95 ? 4.245 -4.649 3.729 1.00 95.12 95 HIS A N 1
ATOM 743 C CA . HIS A 1 95 ? 3.224 -5.590 3.289 1.00 95.12 95 HIS A CA 1
ATOM 744 C C . HIS A 1 95 ? 2.497 -6.173 4.491 1.00 95.12 95 HIS A C 1
ATOM 746 O O . HIS A 1 95 ? 3.120 -6.569 5.482 1.00 95.12 95 HIS A O 1
ATOM 752 N N . LEU A 1 96 ? 1.174 -6.256 4.392 1.00 94.19 96 LEU A N 1
ATOM 753 C CA . LEU A 1 96 ? 0.364 -6.939 5.390 1.00 94.19 96 LEU A CA 1
ATOM 754 C C . LEU A 1 96 ? 0.356 -8.442 5.099 1.00 94.19 96 LEU A C 1
ATOM 756 O O . LEU A 1 96 ? -0.033 -8.870 4.012 1.00 94.19 96 LEU A O 1
ATOM 760 N N . LEU A 1 97 ? 0.766 -9.238 6.081 1.00 92.19 97 LEU A N 1
ATOM 761 C CA . LEU A 1 97 ? 0.699 -10.693 6.056 1.00 92.19 97 LEU A CA 1
ATOM 762 C C . LEU A 1 97 ? -0.532 -11.124 6.837 1.00 92.19 97 LEU A C 1
ATOM 764 O O . LEU A 1 97 ? -0.575 -11.002 8.059 1.00 92.19 97 LEU A O 1
ATOM 768 N N . THR A 1 98 ? -1.509 -11.649 6.114 1.00 88.81 98 THR A N 1
ATOM 769 C CA . THR A 1 98 ? -2.759 -12.196 6.648 1.00 88.81 98 THR A CA 1
ATOM 770 C C . THR A 1 98 ? -2.792 -13.702 6.408 1.00 88.81 98 THR A C 1
ATOM 772 O O . THR A 1 98 ? -2.170 -14.210 5.470 1.00 88.81 98 THR A O 1
ATOM 775 N N . ALA A 1 99 ? -3.455 -14.442 7.288 1.00 80.88 99 ALA A N 1
ATOM 776 C CA . ALA A 1 99 ? -3.752 -15.861 7.114 1.00 80.88 99 ALA A CA 1
ATOM 777 C C . ALA A 1 99 ? -5.004 -16.202 7.924 1.00 80.88 99 ALA A C 1
ATOM 779 O O . ALA A 1 99 ? -5.313 -15.515 8.895 1.00 80.88 99 ALA A O 1
ATOM 780 N N . ILE A 1 100 ? -5.711 -17.269 7.546 1.00 75.19 100 ILE A N 1
ATOM 781 C CA . ILE A 1 100 ? -6.957 -17.673 8.217 1.00 75.19 100 ILE A CA 1
ATOM 782 C C . ILE A 1 100 ? -6.696 -17.966 9.702 1.00 75.19 100 ILE A C 1
ATOM 784 O O . ILE A 1 100 ? -7.351 -17.369 10.552 1.00 75.19 100 ILE A O 1
ATOM 788 N N . ASP A 1 101 ? -5.667 -18.760 10.001 1.00 76.19 101 ASP A N 1
ATOM 789 C CA . ASP A 1 101 ? -5.379 -19.268 11.351 1.00 76.19 101 ASP A CA 1
ATOM 790 C C . ASP A 1 101 ? -4.112 -18.665 11.983 1.00 76.19 101 ASP A C 1
ATOM 792 O O . ASP A 1 101 ? -3.544 -19.222 12.920 1.00 76.19 101 ASP A O 1
ATOM 796 N N . GLU A 1 102 ? -3.639 -17.531 11.465 1.00 80.56 102 GLU A N 1
ATOM 797 C CA . GLU A 1 102 ? -2.462 -16.844 11.998 1.00 80.56 102 GLU A CA 1
ATOM 798 C C . GLU A 1 102 ? -2.788 -15.402 12.362 1.00 80.56 102 GLU A C 1
ATOM 800 O O . GLU A 1 102 ? -3.613 -14.743 11.721 1.00 80.56 102 GLU A O 1
ATOM 805 N N . GLU A 1 103 ? -2.087 -14.893 13.372 1.00 85.75 103 GLU A N 1
ATOM 806 C CA . GLU A 1 103 ? -2.107 -13.472 13.683 1.00 85.75 103 GLU A CA 1
ATOM 807 C C . GLU A 1 103 ? -1.512 -12.655 12.536 1.00 85.75 103 GLU A C 1
ATOM 809 O O . GLU A 1 103 ? -0.475 -13.033 11.967 1.00 85.75 103 GLU A O 1
ATOM 814 N N . PRO A 1 104 ? -2.134 -11.512 12.207 1.00 91.62 104 PRO A N 1
ATOM 815 C CA . PRO A 1 104 ? -1.641 -10.676 11.140 1.00 91.62 104 PRO A CA 1
ATOM 816 C C . PRO A 1 104 ? -0.309 -10.038 11.539 1.00 91.62 104 PRO A C 1
ATOM 818 O O . PRO A 1 104 ? -0.084 -9.585 12.668 1.00 91.62 104 PRO A O 1
ATOM 821 N N . ARG A 1 105 ? 0.600 -10.004 10.572 1.00 92.69 105 ARG A N 1
ATOM 822 C CA . ARG A 1 105 ? 1.965 -9.502 10.726 1.00 92.69 105 ARG A CA 1
ATOM 823 C C . ARG A 1 105 ? 2.258 -8.482 9.644 1.00 92.69 105 ARG A C 1
ATOM 825 O O . ARG A 1 105 ? 1.584 -8.422 8.621 1.00 92.69 105 ARG A O 1
ATOM 832 N N . VAL A 1 106 ? 3.296 -7.694 9.856 1.00 93.94 106 VAL A N 1
ATOM 833 C CA . VAL A 1 106 ? 3.803 -6.754 8.865 1.00 93.94 106 VAL A CA 1
ATOM 834 C C . VAL A 1 106 ? 5.175 -7.218 8.416 1.00 93.94 106 VAL A C 1
ATOM 836 O O . VAL A 1 106 ? 6.063 -7.407 9.248 1.00 93.94 106 VAL A O 1
ATOM 839 N N . LEU A 1 107 ? 5.341 -7.387 7.108 1.00 93.88 107 LEU A N 1
ATOM 840 C CA . LEU A 1 107 ? 6.631 -7.563 6.454 1.00 93.88 107 LEU A CA 1
ATOM 841 C C . LEU A 1 107 ? 7.129 -6.191 6.005 1.00 93.88 107 LEU A C 1
ATOM 843 O O . LEU A 1 107 ? 6.477 -5.520 5.213 1.00 93.88 107 LEU A O 1
ATOM 847 N N . ILE A 1 108 ? 8.285 -5.785 6.511 1.00 93.44 108 ILE A N 1
ATOM 848 C CA . ILE A 1 108 ? 8.948 -4.528 6.168 1.00 93.44 108 ILE A CA 1
ATOM 849 C C . ILE A 1 108 ? 10.219 -4.882 5.411 1.00 93.44 108 ILE A C 1
ATOM 851 O O . ILE A 1 108 ? 11.117 -5.501 5.978 1.00 93.44 108 ILE A O 1
ATOM 855 N N . ILE A 1 109 ? 10.296 -4.498 4.144 1.00 93.31 109 ILE A N 1
ATOM 856 C CA . ILE A 1 109 ? 11.447 -4.721 3.269 1.00 93.31 109 ILE A CA 1
ATOM 857 C C . ILE A 1 109 ? 12.175 -3.394 3.097 1.00 93.31 109 ILE A C 1
ATOM 859 O O . ILE A 1 109 ? 11.541 -2.373 2.860 1.00 93.31 109 ILE A O 1
ATOM 863 N N . GLY A 1 110 ? 13.498 -3.391 3.197 1.00 92.06 110 GLY A N 1
ATOM 864 C CA . GLY A 1 110 ? 14.304 -2.188 3.017 1.00 92.06 110 GLY A CA 1
ATOM 865 C C . GLY A 1 110 ? 15.760 -2.497 2.705 1.00 92.06 110 GLY A C 1
ATOM 866 O O . GLY A 1 110 ? 16.126 -3.634 2.406 1.00 92.06 110 GLY A O 1
ATOM 867 N N . ALA A 1 111 ? 16.602 -1.470 2.789 1.00 89.44 111 ALA A N 1
ATOM 868 C CA . ALA A 1 111 ? 18.038 -1.593 2.574 1.00 89.44 111 ALA A CA 1
ATOM 869 C C . ALA A 1 111 ? 18.790 -1.823 3.890 1.00 89.44 111 ALA A C 1
ATOM 871 O O . ALA A 1 111 ? 18.594 -1.085 4.858 1.00 89.44 111 ALA A O 1
ATOM 872 N N . ASN A 1 112 ? 19.728 -2.770 3.897 1.00 86.12 112 ASN A N 1
ATOM 873 C CA . ASN A 1 112 ? 20.752 -2.828 4.932 1.00 86.12 112 ASN A CA 1
ATOM 874 C C . ASN A 1 112 ? 21.713 -1.647 4.741 1.00 86.12 112 ASN A C 1
ATOM 876 O O . ASN A 1 112 ? 22.250 -1.463 3.650 1.00 86.12 112 ASN A O 1
ATOM 880 N N . ARG A 1 113 ? 21.971 -0.856 5.784 1.00 78.38 113 ARG A N 1
ATOM 881 C CA . ARG A 1 113 ? 22.794 0.357 5.655 1.00 78.38 113 ARG A CA 1
ATOM 882 C C . ARG A 1 113 ? 24.253 0.082 5.281 1.00 78.38 113 ARG A C 1
ATOM 884 O O . ARG A 1 113 ? 24.857 0.902 4.597 1.00 78.38 113 ARG A O 1
ATOM 891 N N . ASN A 1 114 ? 24.812 -1.047 5.714 1.00 80.06 114 ASN A N 1
ATOM 892 C CA . ASN A 1 114 ? 26.234 -1.347 5.532 1.00 80.06 114 ASN A CA 1
ATOM 893 C C . ASN A 1 114 ? 26.560 -1.767 4.097 1.00 80.06 114 ASN A C 1
ATOM 895 O O . ASN A 1 114 ? 27.617 -1.417 3.580 1.00 80.06 114 ASN A O 1
ATOM 899 N N . PHE A 1 115 ? 25.652 -2.506 3.458 1.00 80.88 115 PHE A N 1
ATOM 900 C CA . PHE A 1 115 ? 25.905 -3.111 2.147 1.00 80.88 1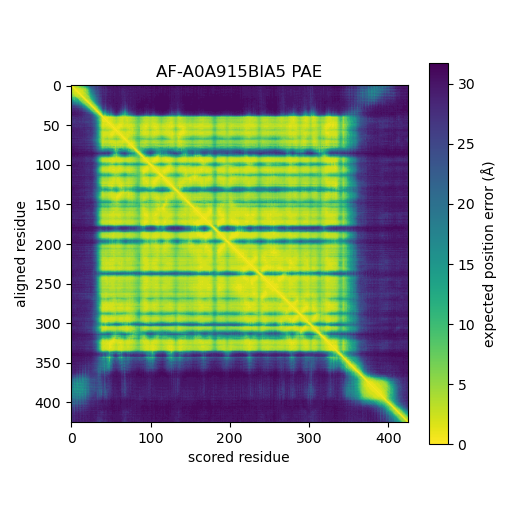15 PHE A CA 1
ATOM 901 C C . PHE A 1 115 ? 24.916 -2.684 1.057 1.00 80.88 115 PHE A C 1
ATOM 903 O O . PHE A 1 115 ? 25.169 -2.897 -0.123 1.00 80.88 115 PHE A O 1
ATOM 910 N N . GLY A 1 116 ? 23.782 -2.089 1.428 1.00 85.88 116 GLY A N 1
ATOM 911 C CA . GLY A 1 116 ? 22.724 -1.689 0.502 1.00 85.88 116 GLY A CA 1
ATOM 912 C C . GLY A 1 116 ? 21.852 -2.838 -0.013 1.00 85.88 116 GLY A C 1
ATOM 913 O O . GLY A 1 116 ? 20.948 -2.583 -0.809 1.00 85.88 116 GLY A O 1
ATOM 914 N N . TYR A 1 117 ? 22.093 -4.082 0.418 1.00 90.06 117 TYR A N 1
ATOM 915 C CA . TYR A 1 117 ? 21.289 -5.242 0.022 1.00 90.06 117 TYR A CA 1
ATOM 916 C C . TYR A 1 117 ? 19.894 -5.232 0.649 1.00 90.06 117 TYR A C 1
ATOM 918 O O . TYR A 1 117 ? 19.668 -4.630 1.703 1.00 90.06 117 TYR A O 1
ATOM 926 N N . MET A 1 118 ? 18.968 -5.919 -0.014 1.00 92.44 118 MET A N 1
ATOM 927 C CA . MET A 1 118 ? 17.585 -6.066 0.408 1.00 92.44 118 MET A CA 1
ATOM 928 C C . MET A 1 118 ? 17.476 -6.978 1.634 1.00 92.44 118 MET A C 1
ATOM 930 O O . MET A 1 118 ? 17.880 -8.143 1.624 1.00 92.44 118 MET A O 1
ATOM 934 N N . VAL A 1 119 ? 16.893 -6.437 2.696 1.00 92.50 119 VAL A N 1
ATOM 935 C CA . VAL A 1 119 ? 16.652 -7.130 3.965 1.00 92.50 119 VAL A CA 1
ATOM 936 C C . VAL A 1 119 ? 15.210 -6.934 4.410 1.00 92.50 119 VAL A C 1
ATOM 938 O O . VAL A 1 119 ? 14.532 -6.006 3.964 1.00 92.50 119 VAL A O 1
ATOM 941 N N . ALA A 1 120 ? 14.748 -7.805 5.302 1.00 92.69 120 ALA A N 1
ATOM 942 C CA . ALA A 1 120 ? 13.382 -7.813 5.786 1.00 92.69 120 ALA A CA 1
ATOM 943 C C . ALA A 1 120 ? 13.278 -7.925 7.315 1.00 92.69 120 ALA A C 1
ATOM 945 O O . ALA A 1 120 ? 14.050 -8.622 7.981 1.00 92.69 120 ALA A O 1
ATOM 946 N N . HIS A 1 121 ? 12.246 -7.282 7.856 1.00 91.00 121 HIS A N 1
ATOM 947 C CA . HIS A 1 121 ? 11.710 -7.514 9.192 1.00 91.00 121 HIS A CA 1
ATOM 948 C C . HIS A 1 121 ? 10.296 -8.057 9.097 1.00 91.00 121 HIS A C 1
ATOM 950 O O . HIS A 1 121 ? 9.502 -7.584 8.292 1.00 91.00 121 HIS A O 1
ATOM 956 N N . ILE A 1 122 ? 9.961 -8.981 9.994 1.00 90.94 122 ILE A N 1
ATOM 957 C CA . ILE A 1 122 ? 8.570 -9.320 10.272 1.00 90.94 122 ILE A CA 1
ATOM 958 C C . ILE A 1 122 ? 8.248 -8.935 11.705 1.00 90.94 122 ILE A C 1
ATOM 960 O O . ILE A 1 122 ? 8.998 -9.254 12.632 1.00 90.94 122 ILE A O 1
ATOM 964 N N . LYS A 1 123 ? 7.143 -8.214 11.869 1.00 90.81 123 LYS A N 1
ATOM 965 C CA . LYS A 1 123 ? 6.651 -7.735 13.158 1.00 90.81 123 LYS A CA 1
ATOM 966 C C . LYS A 1 123 ? 5.204 -8.156 13.344 1.00 90.81 123 LYS A C 1
ATOM 968 O O . LYS A 1 123 ? 4.395 -8.024 12.429 1.00 90.81 123 LYS A O 1
ATOM 973 N N . ALA A 1 124 ? 4.892 -8.674 14.526 1.00 90.12 124 ALA A N 1
ATOM 974 C CA . ALA A 1 124 ? 3.510 -8.859 14.938 1.00 90.12 124 ALA A CA 1
ATOM 975 C C . ALA A 1 124 ? 2.846 -7.492 15.109 1.00 90.12 124 ALA A C 1
ATOM 977 O O . ALA A 1 124 ? 3.479 -6.549 15.587 1.00 90.12 124 ALA A O 1
ATOM 978 N N . ILE A 1 125 ? 1.584 -7.383 14.703 1.00 92.19 125 ILE A N 1
ATOM 979 C CA . ILE A 1 125 ? 0.808 -6.167 14.935 1.00 92.19 125 ILE A CA 1
ATOM 980 C C . ILE A 1 125 ? 0.378 -6.184 16.395 1.00 92.19 125 ILE A C 1
ATOM 982 O O . ILE A 1 125 ? -0.345 -7.076 16.829 1.00 92.19 125 ILE A O 1
ATOM 986 N N . THR A 1 126 ? 0.838 -5.205 17.164 1.00 90.12 126 THR A N 1
ATOM 987 C CA . THR A 1 126 ? 0.512 -5.100 18.585 1.00 90.12 126 THR A CA 1
ATOM 988 C C . THR A 1 126 ? -0.729 -4.243 18.788 1.00 90.12 126 THR A C 1
ATOM 990 O O . THR A 1 126 ? -0.906 -3.197 18.162 1.00 90.12 126 THR A O 1
ATOM 993 N N . TRP A 1 127 ? -1.606 -4.674 19.696 1.00 90.94 127 TRP A N 1
ATOM 994 C CA . TRP A 1 127 ? -2.776 -3.886 20.063 1.00 90.94 127 TRP A CA 1
ATOM 995 C C . TRP A 1 127 ? -2.349 -2.612 20.817 1.00 90.94 127 TRP A C 1
ATOM 997 O O . TRP A 1 127 ? -1.772 -2.730 21.911 1.00 90.94 127 TRP A O 1
ATOM 1007 N N . PRO A 1 128 ? -2.641 -1.407 20.288 1.00 89.75 128 PRO A N 1
ATOM 1008 C CA . PRO A 1 128 ? -2.239 -0.152 20.915 1.00 89.75 128 PRO A CA 1
ATOM 1009 C C . PRO A 1 128 ? -2.997 0.026 22.228 1.00 89.75 128 PRO A C 1
ATOM 1011 O O . PRO A 1 128 ? -4.217 -0.096 22.253 1.00 89.75 128 PRO A O 1
ATOM 1014 N N . GLU A 1 129 ? -2.292 0.270 23.329 1.00 84.00 129 GLU A N 1
ATOM 1015 C CA . GLU A 1 129 ? -2.889 0.369 24.667 1.00 84.00 129 GLU A CA 1
ATOM 1016 C C . GLU A 1 129 ? -3.592 1.703 24.906 1.00 84.00 129 GLU A C 1
ATOM 1018 O O . GLU A 1 129 ? -3.352 2.697 24.217 1.00 84.00 129 GLU A O 1
ATOM 1023 N N . ASP A 1 130 ? -4.487 1.715 25.892 1.00 77.50 130 ASP A N 1
ATOM 1024 C CA . ASP A 1 130 ? -5.162 2.939 26.296 1.00 77.50 130 ASP A CA 1
ATOM 1025 C C . ASP A 1 130 ? -4.164 3.847 27.000 1.00 77.50 130 ASP A C 1
ATOM 1027 O O . ASP A 1 130 ? -3.642 3.524 28.066 1.00 77.50 130 ASP A O 1
ATOM 1031 N N . ASN A 1 131 ? -3.897 5.002 26.396 1.00 73.94 131 ASN A N 1
ATOM 1032 C CA . ASN A 1 131 ? -3.139 6.045 27.056 1.00 73.94 131 ASN A CA 1
ATOM 1033 C C . ASN A 1 131 ? -4.128 6.987 27.760 1.00 73.94 131 ASN A C 1
ATOM 1035 O O . ASN A 1 131 ? -4.766 7.791 27.079 1.00 73.94 131 ASN A O 1
ATOM 1039 N N . PRO A 1 132 ? -4.235 6.960 29.102 1.00 68.88 132 PRO A N 1
ATOM 1040 C CA . PRO A 1 132 ? -5.180 7.803 29.837 1.00 68.88 132 PRO A CA 1
ATOM 1041 C C . PRO A 1 132 ? -4.914 9.308 29.667 1.00 68.88 132 PRO A C 1
ATOM 1043 O O . PRO A 1 132 ? -5.767 10.124 30.001 1.00 68.88 132 PRO A O 1
ATOM 1046 N N . SER A 1 133 ? -3.740 9.686 29.151 1.00 68.12 133 SER A N 1
ATOM 1047 C CA . SER A 1 133 ? -3.353 11.079 28.903 1.00 68.12 133 SER A CA 1
ATOM 1048 C C . SER A 1 133 ? -3.486 11.527 27.440 1.00 68.12 133 SER A C 1
ATOM 1050 O O . SER A 1 133 ? -3.299 12.708 27.152 1.00 68.12 133 SER A O 1
ATOM 1052 N N . GLY A 1 134 ? -3.792 10.614 26.511 1.00 73.06 134 GLY A N 1
ATOM 1053 C CA . GLY A 1 134 ? -3.810 10.883 25.071 1.00 73.06 134 GLY A CA 1
ATOM 1054 C C . GLY A 1 134 ? -5.215 10.855 24.474 1.00 73.06 134 GLY A C 1
ATOM 1055 O O . GLY A 1 134 ? -6.046 10.043 24.860 1.00 73.06 134 GLY A O 1
ATOM 1056 N N . SER A 1 135 ? -5.474 11.707 23.478 1.00 80.06 135 SER A N 1
ATOM 1057 C CA . SER A 1 135 ? -6.716 11.640 22.691 1.00 80.06 135 SER A CA 1
ATOM 1058 C C . SER A 1 135 ? -6.717 10.500 21.669 1.00 80.06 135 SER A C 1
ATOM 1060 O O . SER A 1 135 ? -7.770 10.158 21.147 1.00 80.06 135 SER A O 1
ATOM 1062 N N . TYR A 1 136 ? -5.550 9.928 21.363 1.00 84.12 136 TYR A N 1
ATOM 1063 C CA . TYR A 1 136 ? -5.381 8.854 20.388 1.00 84.12 136 TYR A CA 1
ATOM 1064 C C . TYR A 1 136 ? -4.879 7.579 21.063 1.00 84.12 136 TYR A C 1
ATOM 1066 O O . TYR A 1 136 ? -3.932 7.616 21.851 1.00 84.12 136 TYR A O 1
ATOM 1074 N N . HIS A 1 137 ? -5.469 6.445 20.687 1.00 89.88 137 HIS A N 1
ATOM 1075 C CA . HIS A 1 137 ? -4.970 5.117 21.036 1.00 89.88 137 HIS A CA 1
ATOM 1076 C C . HIS A 1 137 ? -3.912 4.716 20.007 1.00 89.88 137 HIS A C 1
ATOM 1078 O O . HIS A 1 137 ? -4.230 4.137 18.966 1.00 89.88 137 HIS A O 1
ATOM 1084 N N . PHE A 1 138 ? -2.667 5.101 20.282 1.00 90.31 138 PHE A N 1
ATOM 1085 C CA . PHE A 1 138 ? -1.557 5.037 19.340 1.00 90.31 138 PHE A CA 1
ATOM 1086 C C . PHE A 1 138 ? -0.347 4.346 19.968 1.00 90.31 138 PHE A C 1
ATOM 1088 O O . PHE A 1 138 ? 0.101 4.716 21.055 1.00 90.31 138 PHE A O 1
ATOM 1095 N N . HIS A 1 139 ? 0.210 3.377 19.254 1.00 91.06 139 HIS A N 1
ATOM 1096 C CA . HIS A 1 139 ? 1.459 2.710 19.582 1.00 91.06 139 HIS A CA 1
ATOM 1097 C C . HIS A 1 139 ? 2.496 2.996 18.498 1.00 91.06 139 HIS A C 1
ATOM 1099 O O . HIS A 1 139 ? 2.166 3.075 17.315 1.00 91.06 139 HIS A O 1
ATOM 1105 N N . LYS A 1 140 ? 3.757 3.137 18.909 1.00 90.62 140 LYS A N 1
ATOM 1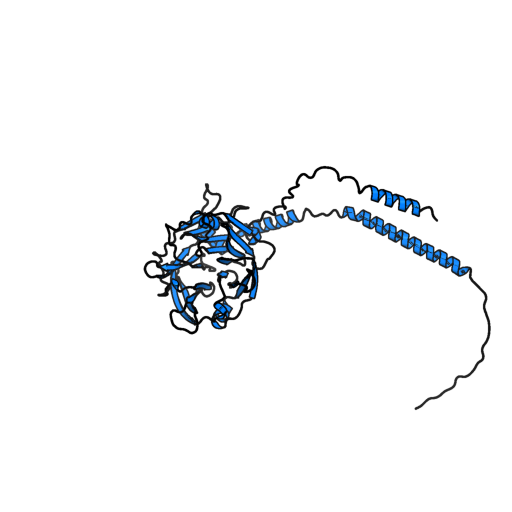106 C CA . LYS A 1 140 ? 4.896 3.228 17.999 1.00 90.62 140 LYS A CA 1
ATOM 1107 C C . LYS A 1 140 ? 6.035 2.352 18.496 1.00 90.62 140 LYS A C 1
ATOM 1109 O O . LYS A 1 140 ? 6.335 2.349 19.689 1.00 90.62 140 LYS A O 1
ATOM 1114 N N . GLU A 1 141 ? 6.697 1.688 17.566 1.00 90.19 141 GLU A N 1
ATOM 1115 C CA . GLU A 1 141 ? 7.858 0.842 17.813 1.00 90.19 141 GLU A CA 1
ATOM 1116 C C . GLU A 1 141 ? 8.967 1.215 16.818 1.00 90.19 141 GLU A C 1
ATOM 1118 O O . GLU A 1 141 ? 8.689 1.295 15.618 1.00 90.19 141 GLU A O 1
ATOM 1123 N N . PRO A 1 142 ? 10.209 1.465 17.270 1.00 89.38 142 PRO A N 1
ATOM 1124 C CA . PRO A 1 142 ? 11.317 1.729 16.363 1.00 89.38 142 PRO A CA 1
ATOM 1125 C C . PRO A 1 142 ? 11.674 0.473 15.558 1.00 89.38 142 PRO A C 1
ATOM 1127 O O . PRO A 1 142 ? 11.780 -0.629 16.100 1.00 89.38 142 PRO A O 1
ATOM 1130 N N . ILE A 1 143 ? 11.903 0.657 14.262 1.00 87.31 143 ILE A N 1
ATOM 1131 C CA . ILE A 1 143 ? 12.356 -0.377 13.335 1.00 87.31 143 ILE A CA 1
ATOM 1132 C C . ILE A 1 143 ? 13.750 -0.001 12.855 1.00 87.31 143 ILE A C 1
ATOM 1134 O O . ILE A 1 143 ? 13.939 0.984 12.141 1.00 87.31 143 ILE A O 1
ATOM 1138 N N . ASP A 1 144 ? 14.724 -0.811 13.247 1.00 85.06 144 ASP A N 1
ATOM 1139 C CA . ASP A 1 144 ? 16.104 -0.663 12.817 1.00 85.06 144 ASP A CA 1
ATOM 1140 C C . ASP A 1 144 ? 16.444 -1.702 11.746 1.00 85.06 144 ASP A C 1
ATOM 1142 O O . ASP A 1 144 ? 16.732 -2.856 12.064 1.00 85.06 144 ASP A O 1
ATOM 1146 N N . MET A 1 145 ? 16.457 -1.267 10.483 1.00 83.75 145 MET A N 1
ATOM 1147 C CA . MET A 1 145 ? 16.797 -2.118 9.338 1.00 83.75 145 MET A CA 1
ATOM 1148 C C . MET A 1 145 ? 18.255 -2.612 9.354 1.00 83.75 145 MET A C 1
ATOM 1150 O O . MET A 1 145 ? 18.571 -3.564 8.641 1.00 83.75 145 MET A O 1
ATOM 1154 N N . GLU A 1 146 ? 19.157 -2.011 10.140 1.00 78.69 146 GLU A N 1
ATOM 1155 C CA . GLU A 1 146 ? 20.519 -2.540 10.319 1.00 78.69 146 GLU A CA 1
ATOM 1156 C C . GLU A 1 146 ? 20.498 -3.862 11.094 1.00 78.69 146 GLU A C 1
ATOM 1158 O O . GLU A 1 146 ? 21.271 -4.774 10.798 1.00 78.69 146 GLU A O 1
ATOM 1163 N N . SER A 1 147 ? 19.558 -3.984 12.034 1.00 78.81 147 SER A N 1
ATOM 1164 C CA . SER A 1 147 ? 19.303 -5.185 12.833 1.00 78.81 147 SER A CA 1
ATOM 1165 C C . SER A 1 147 ? 18.383 -6.203 12.143 1.00 78.81 147 SER A C 1
ATOM 1167 O O . SER A 1 147 ? 17.913 -7.153 12.784 1.00 78.81 147 SER A O 1
ATOM 1169 N N . ALA A 1 148 ? 18.099 -6.011 10.849 1.00 78.75 148 ALA A N 1
ATOM 1170 C CA . ALA A 1 148 ? 17.229 -6.893 10.085 1.00 78.75 148 ALA A CA 1
ATOM 1171 C C . ALA A 1 148 ? 17.705 -8.340 10.160 1.00 78.75 148 ALA A C 1
ATOM 1173 O O . ALA A 1 148 ? 18.841 -8.673 9.824 1.00 78.75 148 ALA A O 1
ATOM 1174 N N . ARG A 1 149 ? 16.799 -9.204 10.625 1.00 77.38 149 ARG A N 1
ATOM 1175 C CA . ARG A 1 149 ? 17.089 -10.620 10.869 1.00 77.38 149 ARG A CA 1
ATOM 1176 C C . ARG A 1 149 ? 17.153 -11.430 9.585 1.00 77.38 149 ARG A C 1
ATOM 1178 O O . ARG A 1 149 ? 17.823 -12.456 9.563 1.00 77.38 149 ARG A O 1
ATOM 1185 N N . TYR A 1 150 ? 16.446 -10.989 8.547 1.00 85.56 150 TYR A N 1
ATOM 1186 C CA . TYR A 1 150 ? 16.247 -11.779 7.342 1.00 85.56 150 TYR A CA 1
ATOM 1187 C C . TYR A 1 150 ? 16.888 -11.088 6.146 1.00 85.56 150 TYR A C 1
ATOM 1189 O O . TYR A 1 150 ? 16.487 -9.996 5.738 1.00 85.56 150 TYR A O 1
ATOM 1197 N N . HIS A 1 151 ? 17.898 -11.742 5.588 1.00 87.00 151 HIS A N 1
ATOM 1198 C CA . HIS A 1 151 ? 18.439 -11.400 4.285 1.00 87.00 151 HIS A CA 1
ATOM 1199 C C . HIS A 1 151 ? 17.499 -11.955 3.211 1.00 87.00 151 HIS A C 1
ATOM 1201 O O . HIS A 1 151 ? 17.131 -13.126 3.280 1.00 87.00 151 HIS A O 1
ATOM 1207 N N . VAL A 1 152 ? 17.072 -11.113 2.266 1.00 86.56 152 VAL A N 1
ATOM 1208 C CA . VAL A 1 152 ? 16.141 -11.548 1.216 1.00 86.56 152 VAL A CA 1
ATOM 1209 C C . VAL A 1 152 ? 16.912 -12.123 0.034 1.00 86.56 152 VAL A C 1
ATOM 1211 O O . VAL A 1 152 ? 16.622 -13.232 -0.401 1.00 86.56 152 VAL A O 1
ATOM 1214 N N . ASP A 1 153 ? 17.881 -11.364 -0.478 1.00 85.00 153 ASP A N 1
ATOM 1215 C CA . ASP A 1 153 ? 18.784 -11.744 -1.569 1.00 85.00 153 ASP A CA 1
ATOM 1216 C C . ASP A 1 153 ? 19.886 -10.670 -1.698 1.00 85.00 153 ASP A C 1
ATOM 1218 O O . ASP A 1 153 ? 19.739 -9.550 -1.189 1.00 85.00 153 ASP A O 1
ATOM 1222 N N . ASP A 1 154 ? 20.939 -10.943 -2.466 1.00 84.62 154 ASP A N 1
ATOM 1223 C CA . ASP A 1 154 ? 22.037 -10.011 -2.779 1.00 84.62 154 ASP A CA 1
ATOM 1224 C C . ASP A 1 154 ? 21.616 -8.907 -3.779 1.00 84.62 154 ASP A C 1
ATOM 1226 O O . ASP A 1 154 ? 22.415 -8.325 -4.520 1.00 84.62 154 ASP A O 1
ATOM 1230 N N . ILE A 1 155 ? 20.322 -8.581 -3.815 1.00 87.12 155 ILE A N 1
ATOM 1231 C CA . ILE A 1 155 ? 19.772 -7.489 -4.611 1.00 87.12 155 ILE A CA 1
ATOM 1232 C C . ILE A 1 155 ? 20.049 -6.172 -3.899 1.00 87.12 155 ILE A C 1
ATOM 1234 O O . ILE A 1 155 ? 19.590 -5.950 -2.781 1.00 87.12 155 ILE A O 1
ATOM 1238 N N . LEU A 1 156 ? 20.736 -5.253 -4.581 1.00 90.00 156 LEU A N 1
ATOM 1239 C CA . LEU A 1 156 ? 20.846 -3.872 -4.122 1.00 90.00 156 LEU A CA 1
ATOM 1240 C C . LEU A 1 156 ? 19.458 -3.233 -4.078 1.00 90.00 156 LEU A C 1
ATOM 1242 O O . LEU A 1 156 ? 18.807 -3.057 -5.110 1.00 90.00 156 LEU A O 1
ATOM 1246 N N . TYR A 1 157 ? 19.028 -2.833 -2.886 1.00 90.81 157 TYR A N 1
ATOM 1247 C CA . TYR A 1 157 ? 17.707 -2.254 -2.669 1.00 90.81 157 TYR A CA 1
ATOM 1248 C C . TYR A 1 157 ? 17.524 -0.922 -3.414 1.00 90.81 157 TYR A C 1
ATOM 1250 O O . TYR A 1 157 ? 16.416 -0.564 -3.797 1.00 90.81 157 TYR A O 1
ATOM 1258 N N . ALA A 1 158 ? 18.618 -0.216 -3.714 1.00 88.88 158 ALA A N 1
ATOM 1259 C CA . ALA A 1 158 ? 18.603 0.976 -4.565 1.00 88.88 158 ALA A CA 1
ATOM 1260 C C . ALA A 1 158 ? 18.038 0.717 -5.978 1.00 88.88 158 ALA A C 1
ATOM 1262 O O . ALA A 1 158 ? 17.537 1.646 -6.611 1.00 88.88 158 ALA A O 1
ATOM 1263 N N . ASN A 1 159 ? 18.085 -0.530 -6.460 1.00 90.75 159 ASN A N 1
ATOM 1264 C CA . ASN A 1 159 ? 17.514 -0.917 -7.749 1.00 90.75 159 ASN A CA 1
ATOM 1265 C C . ASN A 1 159 ? 16.033 -1.303 -7.646 1.00 90.75 159 ASN A C 1
ATOM 1267 O O . ASN A 1 159 ? 15.382 -1.431 -8.680 1.00 90.75 159 ASN A O 1
ATOM 1271 N N . VAL A 1 160 ? 15.495 -1.504 -6.439 1.00 91.94 160 VAL A N 1
ATOM 1272 C CA . VAL A 1 160 ? 14.102 -1.909 -6.228 1.00 91.94 160 VAL A CA 1
ATOM 1273 C C . VAL A 1 160 ? 13.180 -0.716 -6.470 1.00 91.94 160 VAL A C 1
ATOM 1275 O O . VAL A 1 160 ? 13.292 0.341 -5.845 1.00 91.94 160 VAL A O 1
ATOM 1278 N N . ILE A 1 161 ? 12.242 -0.896 -7.394 1.00 91.75 161 ILE A N 1
ATOM 1279 C CA . ILE A 1 161 ? 11.240 0.106 -7.759 1.00 91.75 161 ILE A CA 1
ATOM 1280 C C . ILE A 1 161 ? 10.044 -0.024 -6.823 1.00 91.75 161 ILE A C 1
ATOM 1282 O O . ILE A 1 161 ? 9.619 0.963 -6.218 1.00 91.75 161 ILE A O 1
ATOM 1286 N N . THR A 1 162 ? 9.520 -1.242 -6.703 1.00 93.50 162 THR A N 1
ATOM 1287 C CA . THR A 1 162 ? 8.412 -1.593 -5.819 1.00 93.50 162 THR A CA 1
ATOM 1288 C C . THR A 1 162 ? 8.424 -3.088 -5.544 1.00 93.50 162 THR A C 1
ATOM 1290 O O . THR A 1 162 ? 9.015 -3.876 -6.287 1.00 93.50 162 THR A O 1
ATOM 1293 N N . THR A 1 163 ? 7.719 -3.473 -4.497 1.00 95.81 163 THR A N 1
ATOM 1294 C CA . THR A 1 163 ? 7.416 -4.859 -4.174 1.00 95.81 163 THR A CA 1
ATOM 1295 C C . THR A 1 163 ? 5.903 -5.040 -4.142 1.00 95.81 163 THR A C 1
ATOM 1297 O O . THR A 1 163 ? 5.171 -4.088 -3.880 1.00 95.81 163 THR A O 1
ATOM 1300 N N . ILE A 1 164 ? 5.428 -6.235 -4.479 1.00 97.06 164 ILE A N 1
ATOM 1301 C CA . ILE A 1 164 ? 4.008 -6.602 -4.447 1.00 97.06 164 ILE A CA 1
ATOM 1302 C C . ILE A 1 164 ? 3.921 -7.960 -3.760 1.00 97.06 164 ILE A C 1
ATOM 1304 O O . ILE A 1 164 ? 4.657 -8.878 -4.129 1.00 97.06 164 ILE A O 1
ATOM 1308 N N . PHE A 1 165 ? 3.034 -8.096 -2.777 1.00 96.12 165 PHE A N 1
ATOM 1309 C CA . PHE A 1 165 ? 2.906 -9.328 -2.006 1.00 96.12 165 PHE A CA 1
ATOM 1310 C C . PHE A 1 165 ? 1.543 -9.995 -2.204 1.00 96.12 165 PHE A C 1
ATOM 1312 O O . PHE A 1 165 ? 0.499 -9.442 -1.860 1.00 96.12 165 PHE A O 1
ATOM 1319 N N . ASP A 1 166 ? 1.567 -11.212 -2.739 1.00 95.31 166 ASP A N 1
ATOM 1320 C CA . ASP A 1 166 ? 0.404 -12.080 -2.866 1.00 95.31 166 ASP A CA 1
ATOM 1321 C C . ASP A 1 166 ? 0.266 -12.936 -1.604 1.00 95.31 166 ASP A C 1
ATOM 1323 O O . ASP A 1 166 ? 1.016 -13.890 -1.379 1.00 95.31 166 ASP A O 1
ATOM 1327 N N . ASN A 1 167 ? -0.718 -12.589 -0.775 1.00 92.38 167 ASN A N 1
ATOM 1328 C CA . ASN A 1 167 ? -0.991 -13.298 0.471 1.00 92.38 167 ASN A CA 1
ATOM 1329 C C . ASN A 1 167 ? -1.466 -14.739 0.256 1.00 92.38 167 ASN A C 1
ATOM 1331 O O . ASN A 1 167 ? -1.206 -15.580 1.114 1.00 92.38 167 ASN A O 1
ATOM 1335 N N . HIS A 1 168 ? -2.145 -15.028 -0.858 1.00 91.81 168 HIS A N 1
ATOM 1336 C CA . HIS A 1 168 ? -2.751 -16.334 -1.097 1.00 91.81 168 HIS A CA 1
ATOM 1337 C C . HIS A 1 168 ? -1.691 -17.391 -1.408 1.00 91.81 168 HIS A C 1
ATOM 1339 O O . HIS A 1 168 ? -1.715 -18.476 -0.831 1.00 91.81 168 HIS A O 1
ATOM 1345 N N . TYR A 1 169 ? -0.730 -17.053 -2.270 1.00 92.50 169 TYR A N 1
ATOM 1346 C CA . TYR A 1 169 ? 0.368 -17.954 -2.636 1.00 92.50 169 TYR A CA 1
ATOM 1347 C C . TYR A 1 169 ? 1.672 -17.689 -1.871 1.00 92.50 169 TYR A C 1
ATOM 1349 O O . TYR A 1 169 ? 2.664 -18.372 -2.115 1.00 92.50 169 TYR A O 1
ATOM 1357 N N . ARG A 1 170 ? 1.688 -16.702 -0.962 1.00 93.06 170 ARG A N 1
ATOM 1358 C CA . ARG A 1 170 ? 2.890 -16.231 -0.248 1.00 93.06 170 ARG A CA 1
ATOM 1359 C C . ARG A 1 170 ? 4.028 -15.847 -1.200 1.00 93.06 170 ARG A C 1
ATOM 1361 O O . ARG A 1 170 ? 5.196 -16.137 -0.944 1.00 93.06 170 ARG A O 1
ATOM 1368 N N . LEU A 1 171 ? 3.684 -15.184 -2.303 1.00 96.00 171 LEU A N 1
ATOM 1369 C CA . LEU A 1 171 ? 4.649 -14.765 -3.317 1.00 96.00 171 LEU A CA 1
ATOM 1370 C C . LEU A 1 171 ? 4.976 -13.284 -3.176 1.00 96.00 171 LEU A C 1
ATOM 1372 O O . LEU A 1 171 ? 4.086 -12.436 -3.149 1.00 96.00 171 LEU A O 1
ATOM 1376 N N . LEU A 1 172 ? 6.266 -12.973 -3.139 1.00 97.44 172 LEU A N 1
ATOM 1377 C CA . LEU A 1 172 ? 6.781 -11.615 -3.209 1.00 97.44 172 LEU A CA 1
ATOM 1378 C C . LEU A 1 172 ? 7.355 -11.362 -4.600 1.00 97.44 172 LEU A C 1
ATOM 1380 O O . LEU A 1 172 ? 8.349 -11.968 -5.000 1.00 97.44 172 LEU A O 1
ATOM 1384 N N . TYR A 1 173 ? 6.740 -10.426 -5.310 1.00 97.62 173 TYR A N 1
ATOM 1385 C CA . TYR A 1 173 ? 7.204 -9.924 -6.594 1.00 97.62 173 TYR A CA 1
ATOM 1386 C C . TYR A 1 173 ? 8.046 -8.675 -6.347 1.00 97.62 173 TYR A C 1
ATOM 1388 O O . TYR A 1 173 ? 7.558 -7.690 -5.793 1.00 97.62 173 TYR A O 1
ATOM 1396 N N . VAL A 1 174 ? 9.307 -8.702 -6.765 1.00 97.06 174 VAL A N 1
ATOM 1397 C CA . VAL A 1 174 ? 10.248 -7.588 -6.617 1.00 97.06 174 VAL A CA 1
ATOM 1398 C C . VAL A 1 174 ? 10.529 -7.013 -7.996 1.00 97.06 174 VAL A C 1
ATOM 1400 O O . VAL A 1 174 ? 11.239 -7.627 -8.792 1.00 97.06 174 VAL A O 1
ATOM 1403 N N . LEU A 1 175 ? 9.963 -5.842 -8.287 1.00 95.19 175 LEU A N 1
ATOM 1404 C CA . LEU A 1 175 ? 10.239 -5.110 -9.520 1.00 95.19 175 LEU A CA 1
ATOM 1405 C C . LEU A 1 175 ? 11.483 -4.255 -9.304 1.00 95.19 175 LEU A C 1
ATOM 1407 O O . LEU A 1 175 ? 11.539 -3.443 -8.374 1.00 95.19 175 LEU A O 1
ATOM 1411 N N . ARG A 1 176 ? 12.476 -4.414 -10.175 1.00 93.00 176 ARG A N 1
ATOM 1412 C CA . ARG A 1 176 ? 13.749 -3.701 -10.080 1.00 93.00 176 ARG A CA 1
ATOM 1413 C C . ARG A 1 176 ? 14.248 -3.233 -11.436 1.00 93.00 176 ARG A C 1
ATOM 1415 O O . ARG A 1 176 ? 13.941 -3.837 -12.461 1.00 93.00 176 ARG A O 1
ATOM 1422 N N . ASN A 1 177 ? 15.083 -2.201 -11.417 1.00 90.44 177 ASN A N 1
ATOM 1423 C CA . ASN A 1 177 ? 15.881 -1.838 -12.579 1.00 90.44 177 ASN A CA 1
ATOM 1424 C C . ASN A 1 177 ? 16.882 -2.960 -12.876 1.00 90.44 177 ASN A C 1
ATOM 1426 O O . ASN A 1 177 ? 17.611 -3.404 -11.981 1.00 90.44 177 ASN A O 1
ATOM 1430 N N . SER A 1 178 ? 16.919 -3.406 -14.130 1.00 82.31 178 SER A N 1
ATOM 1431 C CA . SER A 1 178 ? 17.917 -4.367 -14.587 1.00 82.31 178 SER A CA 1
ATOM 1432 C C . SER A 1 178 ? 19.293 -3.701 -14.583 1.00 82.31 178 SER A C 1
ATOM 1434 O O . SER A 1 178 ? 19.472 -2.602 -15.105 1.00 82.31 178 SER A O 1
ATOM 1436 N N . SER A 1 179 ? 20.278 -4.347 -13.960 1.00 64.12 179 SER A N 1
ATOM 1437 C CA . SER A 1 179 ? 21.650 -3.831 -13.867 1.00 64.12 179 SER A CA 1
ATOM 1438 C C . SER A 1 179 ? 22.481 -4.079 -15.132 1.00 64.12 179 SER A C 1
ATOM 1440 O O . SER A 1 179 ? 23.601 -3.582 -15.232 1.00 64.12 179 SER A O 1
ATOM 1442 N N . TYR A 1 180 ? 21.950 -4.832 -16.099 1.00 59.25 180 TYR A N 1
ATOM 1443 C CA . TYR A 1 180 ? 22.637 -5.189 -17.338 1.00 59.25 180 TYR A CA 1
ATOM 1444 C C . TYR A 1 180 ? 22.063 -4.434 -18.535 1.00 59.25 180 TYR A C 1
ATOM 1446 O O . TYR A 1 180 ? 20.900 -4.047 -18.512 1.00 59.25 180 TYR A O 1
ATOM 1454 N N . MET A 1 181 ? 22.886 -4.243 -19.577 1.00 52.78 181 MET A N 1
ATOM 1455 C CA . MET A 1 181 ? 22.551 -3.648 -20.887 1.00 52.78 181 MET A CA 1
ATOM 1456 C C . MET A 1 181 ? 21.475 -4.462 -21.638 1.00 52.78 181 MET A C 1
ATOM 1458 O O . MET A 1 181 ? 21.711 -5.007 -22.714 1.00 52.78 181 MET A O 1
ATOM 1462 N N . SER A 1 182 ? 20.308 -4.595 -21.029 1.00 55.66 182 SER A N 1
ATOM 1463 C CA . SER A 1 182 ? 19.135 -5.293 -21.518 1.00 55.66 182 SER A CA 1
ATOM 1464 C C . SER A 1 182 ? 18.278 -4.304 -22.306 1.00 55.66 182 SER A C 1
ATOM 1466 O O . SER A 1 182 ? 18.231 -3.112 -21.994 1.00 55.66 182 SER A O 1
ATOM 1468 N N . ALA A 1 183 ? 17.599 -4.795 -23.345 1.00 58.69 183 ALA A N 1
ATOM 1469 C CA . ALA A 1 183 ? 16.632 -4.000 -24.102 1.00 58.69 183 ALA A CA 1
ATOM 1470 C C . ALA A 1 183 ? 15.439 -3.550 -23.233 1.00 58.69 183 ALA A C 1
ATOM 1472 O O . ALA A 1 183 ? 14.726 -2.620 -23.609 1.00 58.69 183 ALA A O 1
ATOM 1473 N N . PHE A 1 184 ? 15.250 -4.184 -22.071 1.00 61.19 184 PHE A N 1
ATOM 1474 C CA . PHE A 1 184 ? 14.205 -3.888 -21.102 1.00 61.19 184 PHE A CA 1
ATOM 1475 C C . PHE A 1 184 ? 14.798 -3.273 -19.823 1.00 61.19 184 PHE A C 1
ATOM 1477 O O . PHE A 1 184 ? 15.720 -3.839 -19.225 1.00 61.19 184 PHE A O 1
ATOM 1484 N N . PRO A 1 185 ? 14.281 -2.121 -19.363 1.00 79.06 185 PRO A N 1
ATOM 1485 C CA . PRO A 1 185 ? 14.827 -1.434 -18.197 1.00 79.06 185 PRO A CA 1
ATOM 1486 C C . PRO A 1 185 ? 14.495 -2.142 -16.875 1.00 79.06 185 PRO A C 1
ATOM 1488 O O . PRO A 1 185 ? 15.168 -1.896 -15.875 1.00 79.06 185 PRO A O 1
ATOM 1491 N N . MET A 1 186 ? 13.490 -3.026 -16.856 1.00 90.19 186 MET A N 1
ATOM 1492 C CA . MET A 1 186 ? 12.956 -3.633 -15.637 1.00 90.19 186 MET A CA 1
ATOM 1493 C C . MET A 1 186 ? 12.919 -5.164 -15.678 1.00 90.19 186 MET A C 1
ATOM 1495 O O . MET A 1 186 ? 12.562 -5.780 -16.679 1.00 90.19 186 MET A O 1
ATOM 1499 N N . GLU A 1 187 ? 13.223 -5.769 -14.534 1.00 93.12 187 GLU A N 1
ATOM 1500 C CA . GLU A 1 187 ? 13.098 -7.201 -14.257 1.00 93.12 187 GLU A CA 1
ATOM 1501 C C . GLU A 1 187 ? 12.194 -7.387 -13.032 1.00 93.12 187 GLU A C 1
ATOM 1503 O O . GLU A 1 187 ? 12.214 -6.578 -12.098 1.00 93.12 187 GLU A O 1
ATOM 1508 N N . CYS A 1 188 ? 11.418 -8.468 -13.015 1.00 95.81 188 CYS A N 1
ATOM 1509 C CA . CYS A 1 188 ? 10.703 -8.926 -11.836 1.00 95.81 188 CYS A CA 1
ATOM 1510 C C . CYS A 1 188 ? 11.347 -10.214 -11.325 1.00 95.81 188 CYS A C 1
ATOM 1512 O O . CYS A 1 188 ? 11.464 -11.190 -12.066 1.00 95.81 188 CYS A O 1
ATOM 1514 N N . VAL A 1 189 ? 11.749 -10.220 -10.056 1.00 96.25 189 VAL A N 1
ATOM 1515 C CA . VAL A 1 189 ? 12.219 -11.418 -9.352 1.00 96.25 189 VAL A CA 1
ATOM 1516 C C . VAL A 1 189 ? 11.119 -11.888 -8.408 1.00 96.25 189 VAL A C 1
ATOM 1518 O O . VAL A 1 189 ? 10.540 -11.075 -7.689 1.00 96.25 189 VAL A O 1
ATOM 1521 N N . ILE A 1 190 ? 10.823 -13.187 -8.415 1.00 97.50 190 ILE A N 1
ATOM 1522 C CA . ILE A 1 190 ? 9.763 -13.776 -7.595 1.00 97.50 190 ILE A CA 1
ATOM 1523 C C . ILE A 1 190 ? 10.386 -14.610 -6.477 1.00 97.50 190 ILE A C 1
ATOM 1525 O O . ILE A 1 190 ? 11.219 -15.488 -6.733 1.00 97.50 190 ILE A O 1
ATOM 1529 N N . TYR A 1 191 ? 9.918 -14.376 -5.255 1.00 97.44 191 TYR A N 1
ATOM 1530 C CA . TYR A 1 191 ? 10.266 -15.152 -4.072 1.00 97.44 191 TYR A CA 1
ATOM 1531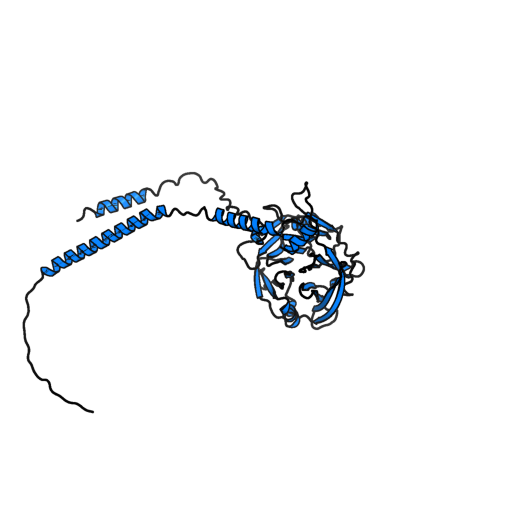 C C . TYR A 1 191 ? 9.032 -15.842 -3.507 1.00 97.44 191 TYR A C 1
ATOM 1533 O O . TYR A 1 191 ? 7.982 -15.221 -3.361 1.00 97.44 191 TYR A O 1
ATOM 1541 N N . LEU A 1 192 ? 9.183 -17.110 -3.149 1.00 96.25 192 LEU A N 1
ATOM 1542 C CA . LEU A 1 192 ? 8.291 -17.787 -2.222 1.00 96.25 192 LEU A CA 1
ATOM 1543 C C . LEU A 1 192 ? 8.717 -17.431 -0.796 1.00 96.25 192 LEU A C 1
ATOM 1545 O O . LEU A 1 192 ? 9.902 -17.530 -0.466 1.00 96.25 192 LEU A O 1
ATOM 1549 N N . ILE A 1 193 ? 7.757 -17.009 0.025 1.00 93.31 193 ILE A N 1
ATOM 1550 C CA . ILE A 1 193 ? 7.976 -16.685 1.432 1.00 93.31 193 ILE A CA 1
ATOM 1551 C C . ILE A 1 193 ? 7.406 -17.800 2.302 1.00 93.31 193 ILE A C 1
ATOM 1553 O O . ILE A 1 193 ? 6.190 -17.951 2.416 1.00 93.31 193 ILE A O 1
ATOM 1557 N N . ASP A 1 194 ? 8.295 -18.509 2.988 1.00 89.19 194 ASP A N 1
ATOM 1558 C CA . ASP A 1 194 ? 7.918 -19.495 3.994 1.00 89.19 194 ASP A CA 1
ATOM 1559 C C . ASP A 1 194 ? 8.072 -18.880 5.382 1.00 89.19 194 ASP A C 1
ATOM 1561 O O . ASP A 1 194 ? 9.164 -18.450 5.764 1.00 89.19 194 ASP A O 1
ATOM 1565 N N . VAL A 1 195 ? 6.981 -18.841 6.147 1.00 82.75 195 VAL A N 1
ATOM 1566 C CA . VAL A 1 195 ? 6.997 -18.353 7.528 1.00 82.75 195 VAL A CA 1
ATOM 1567 C C . VAL A 1 195 ? 6.823 -19.533 8.474 1.00 82.75 195 VAL A C 1
ATOM 1569 O O . VAL A 1 195 ? 5.783 -20.186 8.482 1.00 82.75 195 VAL A O 1
ATOM 1572 N N . THR A 1 196 ? 7.849 -19.830 9.266 1.00 75.44 196 THR A N 1
ATOM 1573 C CA . THR A 1 196 ? 7.835 -20.969 10.188 1.00 75.44 196 THR A CA 1
ATOM 1574 C C . THR A 1 196 ? 7.044 -20.655 11.461 1.00 75.44 196 THR A C 1
ATOM 1576 O O . THR A 1 196 ? 6.785 -19.496 11.800 1.00 75.44 196 THR A O 1
ATOM 1579 N N . VAL A 1 197 ? 6.710 -21.703 12.223 1.00 64.25 197 VAL A N 1
ATOM 1580 C CA . VAL A 1 197 ? 5.925 -21.638 13.475 1.00 64.25 197 VAL A CA 1
ATOM 1581 C C . VAL A 1 197 ? 6.633 -20.850 14.605 1.00 64.25 197 VAL A C 1
ATOM 1583 O O . VAL A 1 197 ? 6.036 -20.566 15.635 1.00 64.25 197 VAL A O 1
ATOM 1586 N N . GLY A 1 198 ? 7.882 -20.410 14.414 1.00 63.03 198 GLY A N 1
ATOM 1587 C CA . GLY A 1 198 ? 8.600 -19.501 15.324 1.00 63.03 198 GLY A CA 1
ATOM 1588 C C . GLY A 1 198 ? 8.674 -18.044 14.851 1.00 63.03 198 GLY A C 1
ATOM 1589 O O . GLY A 1 198 ? 9.308 -17.219 15.507 1.00 63.03 198 GLY A O 1
ATOM 1590 N N . GLY A 1 199 ? 8.070 -17.720 13.703 1.00 68.38 199 GLY A N 1
ATOM 1591 C CA . GLY A 1 199 ? 8.187 -16.406 13.069 1.00 68.38 199 GLY A CA 1
ATOM 1592 C C . GLY A 1 199 ? 9.496 -16.189 12.303 1.00 68.38 199 GLY A C 1
ATOM 1593 O O . GLY A 1 199 ? 9.789 -15.046 11.941 1.00 68.38 199 GLY A O 1
ATOM 1594 N N . GLU A 1 200 ? 10.272 -17.251 12.055 1.00 79.06 200 GLU A N 1
ATOM 1595 C CA . GLU A 1 200 ? 11.385 -17.201 11.104 1.00 79.06 200 GLU A CA 1
ATOM 1596 C C . GLU A 1 200 ? 10.856 -17.199 9.679 1.00 79.06 200 GLU A C 1
ATOM 1598 O O . GLU A 1 200 ? 9.813 -17.782 9.383 1.00 79.06 200 GLU A O 1
ATOM 1603 N N . VAL A 1 201 ? 11.576 -16.514 8.801 1.00 84.75 201 VAL A N 1
ATOM 1604 C CA . VAL A 1 201 ? 11.124 -16.236 7.444 1.00 84.75 201 VAL A CA 1
ATOM 1605 C C . VAL A 1 201 ? 12.229 -16.628 6.501 1.00 84.75 201 VAL A C 1
ATOM 1607 O O . VAL A 1 201 ? 13.363 -16.173 6.654 1.00 84.75 201 VAL A O 1
ATOM 1610 N N . ASN A 1 202 ? 11.883 -17.453 5.525 1.00 90.44 202 ASN A N 1
ATOM 1611 C CA . ASN A 1 202 ? 12.783 -17.823 4.456 1.00 90.44 202 ASN A CA 1
ATOM 1612 C C . ASN A 1 202 ? 12.275 -17.262 3.129 1.00 90.44 202 ASN A C 1
ATOM 1614 O O . ASN A 1 202 ? 11.083 -17.336 2.828 1.00 90.44 202 ASN A O 1
ATOM 1618 N N . PHE A 1 203 ? 13.197 -16.719 2.341 1.00 94.00 203 PHE A N 1
ATOM 1619 C CA . PHE A 1 203 ? 12.926 -16.187 1.014 1.00 94.00 203 PHE A CA 1
ATOM 1620 C C . PHE A 1 203 ? 13.576 -17.108 -0.011 1.00 94.00 203 PHE A C 1
ATOM 1622 O O . PHE A 1 203 ? 14.793 -17.115 -0.182 1.00 94.00 203 PHE A O 1
ATOM 1629 N N . THR A 1 204 ? 12.761 -17.890 -0.711 1.00 95.19 204 THR A N 1
ATOM 1630 C CA . THR A 1 204 ? 13.247 -18.790 -1.758 1.00 95.19 204 THR A CA 1
ATOM 1631 C C . THR A 1 204 ? 12.983 -18.156 -3.113 1.00 95.19 204 THR A C 1
ATOM 1633 O O . THR A 1 204 ? 11.831 -18.022 -3.521 1.00 95.19 204 THR A O 1
ATOM 1636 N N . ARG A 1 205 ? 14.033 -17.765 -3.843 1.00 95.69 205 ARG A N 1
ATOM 1637 C CA . ARG A 1 205 ? 13.880 -17.273 -5.220 1.00 95.69 205 ARG A CA 1
ATOM 1638 C C . ARG A 1 205 ? 13.376 -18.405 -6.115 1.00 95.69 205 ARG A C 1
ATOM 1640 O O . ARG A 1 205 ? 14.073 -19.401 -6.295 1.00 95.69 205 ARG A O 1
ATOM 1647 N N . ILE A 1 206 ? 12.195 -18.233 -6.707 1.00 96.44 206 ILE A N 1
ATOM 1648 C CA . ILE A 1 206 ? 11.568 -19.252 -7.568 1.00 96.44 206 ILE A CA 1
ATOM 1649 C C . ILE A 1 206 ? 11.623 -18.907 -9.056 1.00 96.44 206 ILE A C 1
ATOM 1651 O O . ILE A 1 206 ? 11.423 -19.777 -9.900 1.00 96.44 206 ILE A O 1
ATOM 1655 N N . GLY A 1 207 ? 11.911 -17.652 -9.403 1.00 94.62 207 GLY A N 1
ATOM 1656 C CA . GLY A 1 207 ? 12.023 -17.247 -10.798 1.00 94.62 207 GLY A CA 1
ATOM 1657 C C . GLY A 1 207 ? 12.367 -15.778 -10.971 1.00 94.62 207 GLY A C 1
ATOM 1658 O O . GLY A 1 207 ? 12.389 -15.005 -10.012 1.00 94.62 207 GLY A O 1
ATOM 1659 N N . ALA A 1 208 ? 12.656 -15.402 -12.210 1.00 94.12 208 ALA A N 1
ATOM 1660 C CA . ALA A 1 208 ? 12.734 -14.015 -12.634 1.00 94.12 208 ALA A CA 1
ATOM 1661 C C . ALA A 1 208 ? 12.411 -13.899 -14.125 1.00 94.12 208 ALA A C 1
ATOM 1663 O O . ALA A 1 208 ? 12.592 -14.864 -14.871 1.00 94.12 208 ALA A O 1
ATOM 1664 N N . PHE A 1 209 ? 11.920 -12.738 -14.542 1.00 93.44 209 PHE A N 1
ATOM 1665 C CA . PHE A 1 209 ? 11.555 -12.465 -15.927 1.00 93.44 209 PHE A CA 1
ATOM 1666 C C . PHE A 1 209 ? 11.635 -10.966 -16.238 1.00 93.44 209 PHE A C 1
ATOM 1668 O O . PHE A 1 209 ? 11.600 -10.120 -15.341 1.00 93.44 209 PHE A O 1
ATOM 1675 N N . GLU A 1 210 ? 11.740 -10.638 -17.522 1.00 93.12 210 GLU A N 1
ATOM 1676 C CA . GLU A 1 210 ? 11.745 -9.257 -18.008 1.00 93.12 210 GLU A CA 1
ATOM 1677 C C . GLU A 1 210 ? 10.334 -8.662 -17.953 1.00 93.12 210 GLU A C 1
ATOM 1679 O O . GLU A 1 210 ? 9.361 -9.296 -18.362 1.00 93.12 210 GLU A O 1
ATOM 1684 N N . VAL A 1 211 ? 10.215 -7.438 -17.439 1.00 94.31 211 VAL A N 1
ATOM 1685 C CA . VAL A 1 211 ? 8.925 -6.749 -17.332 1.00 94.31 211 VAL A CA 1
ATOM 1686 C C . VAL A 1 211 ? 8.624 -6.025 -18.642 1.00 94.31 211 VAL A C 1
ATOM 1688 O O . VAL A 1 211 ? 9.458 -5.295 -19.176 1.00 94.31 211 VAL A O 1
ATOM 1691 N N . HIS A 1 212 ? 7.399 -6.187 -19.138 1.00 94.25 212 HIS A N 1
ATOM 1692 C CA . HIS A 1 212 ? 6.921 -5.520 -20.341 1.00 94.25 212 HIS A CA 1
ATOM 1693 C C . HIS A 1 212 ? 6.945 -3.994 -20.183 1.00 94.25 212 HIS A C 1
ATOM 1695 O O . HIS A 1 212 ? 6.454 -3.466 -19.181 1.00 94.25 212 HIS A O 1
ATOM 1701 N N . SER A 1 213 ? 7.400 -3.276 -21.212 1.00 91.88 213 SER A N 1
ATOM 1702 C CA . SER A 1 213 ? 7.595 -1.812 -21.209 1.00 91.88 213 SER A CA 1
ATOM 1703 C C . SER A 1 213 ? 6.327 -0.991 -20.942 1.00 91.88 213 SER A C 1
ATOM 1705 O O . SER A 1 213 ? 6.384 0.132 -20.450 1.00 91.88 213 SER A O 1
ATOM 1707 N N . ASN A 1 214 ? 5.138 -1.550 -21.187 1.00 92.31 214 ASN A N 1
ATOM 1708 C CA . ASN A 1 214 ? 3.872 -0.927 -20.761 1.00 92.31 214 ASN A CA 1
ATOM 1709 C C . ASN A 1 214 ? 3.803 -0.662 -19.245 1.00 92.31 214 ASN A C 1
ATOM 1711 O O . ASN A 1 214 ? 2.998 0.164 -18.813 1.00 92.31 214 ASN A O 1
ATOM 1715 N N . ASN A 1 215 ? 4.611 -1.345 -18.433 1.00 92.75 215 ASN A N 1
ATOM 1716 C CA . ASN A 1 215 ? 4.683 -1.111 -16.995 1.00 92.75 215 ASN A CA 1
ATOM 1717 C C . ASN A 1 215 ? 5.554 0.097 -16.622 1.00 92.75 215 ASN A C 1
ATOM 1719 O O . ASN A 1 215 ? 5.423 0.583 -15.503 1.00 92.75 215 ASN A O 1
ATOM 1723 N N . ASP A 1 216 ? 6.356 0.646 -17.541 1.00 89.31 216 ASP A N 1
ATOM 1724 C CA . ASP A 1 216 ? 7.243 1.797 -17.289 1.00 89.31 216 ASP A CA 1
ATOM 1725 C C . ASP A 1 216 ? 6.466 3.043 -16.831 1.00 89.31 216 ASP A C 1
ATOM 1727 O O . ASP A 1 216 ? 6.970 3.877 -16.081 1.00 89.31 216 ASP A O 1
ATOM 1731 N N . ARG A 1 217 ? 5.206 3.167 -17.266 1.00 89.12 217 ARG A N 1
ATOM 1732 C CA . ARG A 1 217 ? 4.304 4.273 -16.902 1.00 89.12 217 ARG A CA 1
ATOM 1733 C C . ARG A 1 217 ? 3.445 4.002 -15.662 1.00 89.12 217 ARG A C 1
ATOM 1735 O O . ARG A 1 217 ? 2.707 4.894 -15.237 1.00 89.12 217 ARG A O 1
ATOM 1742 N N . ARG A 1 218 ? 3.478 2.780 -15.119 1.00 93.31 218 ARG A N 1
ATOM 1743 C CA . ARG A 1 218 ? 2.631 2.347 -13.999 1.00 93.31 218 ARG A CA 1
ATOM 1744 C C . ARG A 1 218 ? 3.360 2.578 -12.685 1.00 93.31 218 ARG A C 1
ATOM 1746 O O . ARG A 1 218 ? 4.486 2.134 -12.484 1.00 93.31 218 ARG A O 1
ATOM 1753 N N . THR A 1 219 ? 2.700 3.276 -11.776 1.00 92.31 219 THR A N 1
ATOM 1754 C CA . THR A 1 219 ? 3.265 3.736 -10.502 1.00 92.31 219 THR A CA 1
ATOM 1755 C C . THR A 1 219 ? 2.299 3.446 -9.359 1.00 92.31 219 THR A C 1
ATOM 1757 O O . THR A 1 219 ? 1.191 2.976 -9.601 1.00 92.31 219 THR A O 1
ATOM 1760 N N . LEU A 1 220 ? 2.700 3.734 -8.116 1.00 92.19 220 LEU A N 1
ATOM 1761 C CA . LEU A 1 220 ? 1.845 3.591 -6.927 1.00 92.19 220 LEU A CA 1
ATOM 1762 C C . LEU A 1 220 ? 1.187 2.203 -6.821 1.00 92.19 220 LEU A C 1
ATOM 1764 O O . LEU A 1 220 ? -0.009 2.086 -6.560 1.00 92.19 220 LEU A O 1
ATOM 1768 N N . TRP A 1 221 ? 1.977 1.164 -7.091 1.00 94.88 221 TRP A N 1
ATOM 1769 C CA . TRP A 1 221 ? 1.547 -0.218 -6.941 1.00 94.88 221 TRP A CA 1
ATOM 1770 C C . TRP A 1 221 ? 1.193 -0.497 -5.479 1.00 94.88 221 TRP A C 1
ATOM 1772 O O . TRP A 1 221 ? 1.952 -0.131 -4.585 1.00 94.88 221 TRP A O 1
ATOM 1782 N N . THR A 1 222 ? 0.048 -1.129 -5.241 1.00 95.12 222 THR A N 1
ATOM 1783 C CA . THR A 1 222 ? -0.394 -1.517 -3.896 1.00 95.12 222 THR A CA 1
ATOM 1784 C C . THR A 1 222 ? -1.302 -2.734 -3.965 1.00 95.12 222 THR A C 1
ATOM 1786 O O . THR A 1 222 ? -2.178 -2.830 -4.825 1.00 95.12 222 THR A O 1
ATOM 1789 N N . GLU A 1 223 ? -1.095 -3.679 -3.061 1.00 95.38 223 GLU A N 1
ATOM 1790 C CA . GLU A 1 223 ? -1.975 -4.824 -2.873 1.00 95.38 223 GLU A CA 1
ATOM 1791 C C . GLU A 1 223 ? -3.189 -4.501 -1.995 1.00 95.38 223 GLU A C 1
ATOM 1793 O O . GLU A 1 223 ? -3.090 -3.751 -1.030 1.00 95.38 223 GLU A O 1
ATOM 1798 N N . ASP A 1 224 ? -4.316 -5.144 -2.299 1.00 95.62 224 ASP A N 1
ATOM 1799 C CA . ASP A 1 224 ? -5.448 -5.303 -1.394 1.00 95.62 224 ASP A CA 1
ATOM 1800 C C . ASP A 1 224 ? -5.582 -6.794 -1.036 1.00 95.62 224 ASP A C 1
ATOM 1802 O O . ASP A 1 224 ? -6.136 -7.576 -1.826 1.00 95.62 224 ASP A O 1
ATOM 1806 N N . PRO A 1 225 ? -5.079 -7.215 0.140 1.00 92.25 225 PRO A N 1
ATOM 1807 C CA . PRO A 1 225 ? -5.073 -8.622 0.528 1.00 92.25 225 PRO A CA 1
ATOM 1808 C C . PRO A 1 225 ? -6.483 -9.186 0.745 1.00 92.25 225 PRO A C 1
ATOM 1810 O O . PRO A 1 225 ? -6.685 -10.387 0.585 1.00 92.25 225 PRO A O 1
ATOM 1813 N N . TYR A 1 226 ? -7.473 -8.336 1.039 1.00 93.44 226 TYR A N 1
ATOM 1814 C CA . TYR A 1 226 ? -8.852 -8.759 1.298 1.00 93.44 226 TYR A CA 1
ATOM 1815 C C . TYR A 1 226 ? -9.642 -8.985 0.009 1.00 93.44 226 TYR A C 1
ATOM 1817 O O . TYR A 1 226 ? -10.511 -9.853 -0.047 1.00 93.44 226 TYR A O 1
ATOM 1825 N N . ALA A 1 227 ? -9.355 -8.197 -1.030 1.00 92.81 227 ALA A N 1
ATOM 1826 C CA . ALA A 1 227 ? -10.005 -8.321 -2.334 1.00 92.81 227 ALA A CA 1
ATOM 1827 C C . ALA A 1 227 ? -9.240 -9.226 -3.312 1.00 92.81 227 ALA A C 1
ATOM 1829 O O . ALA A 1 227 ? -9.741 -9.475 -4.407 1.00 92.81 227 ALA A O 1
ATOM 1830 N N . GLN A 1 228 ? -8.036 -9.679 -2.939 1.00 93.38 228 GLN A N 1
ATOM 1831 C CA . GLN A 1 228 ? -7.098 -10.397 -3.811 1.00 93.38 228 GLN A CA 1
ATOM 1832 C C . GLN A 1 228 ? -6.805 -9.643 -5.119 1.00 93.38 228 GLN A C 1
ATOM 1834 O O . GLN A 1 228 ? -6.660 -10.228 -6.198 1.00 93.38 228 GLN A O 1
ATOM 1839 N N . LYS A 1 229 ? -6.670 -8.321 -4.999 1.00 96.25 229 LYS A N 1
ATOM 1840 C CA . LYS A 1 229 ? -6.373 -7.422 -6.109 1.00 96.25 229 LYS A CA 1
ATOM 1841 C C . LYS A 1 229 ? -5.055 -6.698 -5.890 1.00 96.25 229 LYS A C 1
ATOM 1843 O O . LYS A 1 229 ? -4.651 -6.425 -4.766 1.00 96.25 229 LYS A O 1
ATOM 1848 N N . VAL A 1 230 ? -4.443 -6.313 -6.996 1.00 97.31 230 VAL A N 1
ATOM 1849 C CA . VAL A 1 230 ? -3.366 -5.331 -7.055 1.00 97.31 230 VAL A CA 1
ATOM 1850 C C . VAL A 1 230 ? -3.903 -4.100 -7.758 1.00 97.31 230 VAL A C 1
ATOM 1852 O O . VAL A 1 230 ? -4.599 -4.202 -8.770 1.00 97.31 230 VAL A O 1
ATOM 1855 N N . TYR A 1 231 ? -3.567 -2.938 -7.229 1.00 97.38 231 TYR A N 1
ATOM 1856 C CA . TYR A 1 231 ? -3.873 -1.652 -7.818 1.00 97.38 231 TYR A CA 1
ATOM 1857 C C . TYR A 1 231 ? -2.595 -0.995 -8.313 1.00 97.38 231 TYR A C 1
ATOM 1859 O O . TYR A 1 231 ? -1.524 -1.175 -7.736 1.00 97.38 231 TYR A O 1
ATOM 1867 N N . TYR A 1 232 ? -2.722 -0.215 -9.377 1.00 96.38 232 TYR A N 1
ATOM 1868 C CA . TYR A 1 232 ? -1.663 0.662 -9.858 1.00 96.38 232 TYR A CA 1
ATOM 1869 C C . TYR A 1 232 ? -2.263 1.938 -10.434 1.00 96.38 232 TYR A C 1
ATOM 1871 O O . TYR A 1 232 ? -3.444 2.007 -10.785 1.00 96.38 232 TYR A O 1
ATOM 1879 N N . ALA A 1 233 ? -1.429 2.960 -10.542 1.00 94.88 233 ALA A N 1
ATOM 1880 C CA . ALA A 1 233 ? -1.787 4.264 -11.052 1.00 94.88 233 ALA A CA 1
ATOM 1881 C C . ALA A 1 233 ? -1.043 4.578 -12.353 1.00 94.88 233 ALA A C 1
ATOM 1883 O O . ALA A 1 233 ? 0.166 4.366 -12.462 1.00 94.88 233 ALA A O 1
ATOM 1884 N N . GLU A 1 234 ? -1.749 5.168 -13.313 1.00 93.75 234 GLU A N 1
ATOM 1885 C CA . GLU A 1 234 ? -1.152 5.820 -14.479 1.00 93.75 234 GLU A CA 1
ATOM 1886 C C . GLU A 1 234 ? -1.470 7.319 -14.436 1.00 93.75 234 GLU A C 1
ATOM 1888 O O . GLU A 1 234 ? -2.601 7.731 -14.154 1.00 93.75 234 GLU A O 1
ATOM 1893 N N . ARG A 1 235 ? -0.471 8.161 -14.716 1.00 86.94 235 ARG A N 1
ATOM 1894 C CA . ARG A 1 235 ? -0.687 9.604 -14.854 1.00 86.94 235 ARG A CA 1
ATOM 1895 C C . ARG A 1 235 ? -1.244 9.892 -16.245 1.00 86.94 235 ARG A C 1
ATOM 1897 O O . ARG A 1 235 ? -0.663 9.466 -17.241 1.00 86.94 235 ARG A O 1
ATOM 1904 N N . SER A 1 236 ? -2.348 10.632 -16.317 1.00 80.00 236 SER A N 1
ATOM 1905 C CA . SER A 1 236 ? -2.866 11.109 -17.599 1.00 80.00 236 SER A CA 1
ATOM 1906 C C . SER A 1 236 ? -1.851 12.050 -18.257 1.00 80.00 236 SER A C 1
ATOM 1908 O O . SER A 1 236 ? -1.271 12.911 -17.599 1.00 80.00 236 SER A O 1
ATOM 1910 N N . ILE A 1 237 ? -1.633 11.883 -19.562 1.00 70.38 237 ILE A N 1
ATOM 1911 C CA . ILE A 1 237 ? -0.656 12.665 -20.341 1.00 70.38 237 ILE A CA 1
ATOM 1912 C C . ILE A 1 237 ? -1.117 14.124 -20.504 1.00 70.38 237 ILE A C 1
ATOM 1914 O O . ILE A 1 237 ? -0.296 15.022 -20.667 1.00 70.38 237 ILE A O 1
ATOM 1918 N N . HIS A 1 238 ? -2.430 14.365 -20.454 1.00 66.62 238 HIS A N 1
ATOM 1919 C CA . HIS A 1 238 ? -3.032 15.649 -20.828 1.00 66.62 238 HIS A CA 1
ATOM 1920 C C . HIS A 1 238 ? -3.589 16.456 -19.654 1.00 66.62 238 HIS A C 1
ATOM 1922 O O . HIS A 1 238 ? -3.727 17.665 -19.782 1.00 66.62 238 HIS A O 1
ATOM 1928 N N . ASP A 1 239 ? -3.857 15.810 -18.520 1.00 66.94 239 ASP A N 1
ATOM 1929 C CA . ASP A 1 239 ? -4.440 16.439 -17.335 1.00 66.94 239 ASP A CA 1
ATOM 1930 C C . ASP A 1 239 ? -3.684 15.981 -16.082 1.00 66.94 239 ASP A C 1
ATOM 1932 O O . ASP A 1 239 ? -3.161 14.868 -16.036 1.00 66.94 239 ASP A O 1
ATOM 1936 N N . GLU A 1 240 ? -3.697 16.776 -15.009 1.00 78.94 240 GLU A N 1
ATOM 1937 C CA . GLU A 1 240 ? -3.209 16.381 -13.672 1.00 78.94 240 GLU A CA 1
ATOM 1938 C C . GLU A 1 240 ? -4.116 15.336 -12.989 1.00 78.94 240 GLU A C 1
ATOM 1940 O O . GLU A 1 240 ? -4.413 15.410 -11.797 1.00 78.94 240 GLU A O 1
ATOM 1945 N N . ARG A 1 241 ? -4.611 14.364 -13.755 1.00 88.31 241 ARG A N 1
ATOM 1946 C CA . ARG A 1 241 ? -5.459 13.273 -13.288 1.00 88.31 241 ARG A CA 1
ATOM 1947 C C . ARG A 1 241 ? -4.640 12.001 -13.160 1.00 88.31 241 ARG A C 1
ATOM 1949 O O . ARG A 1 241 ? -3.808 11.689 -14.014 1.00 88.31 241 ARG A O 1
ATOM 1956 N N . ILE A 1 242 ? -4.932 11.249 -12.112 1.00 90.81 242 ILE A N 1
ATOM 1957 C CA . ILE A 1 242 ? -4.362 9.931 -11.864 1.00 90.81 242 ILE A CA 1
ATOM 1958 C C . ILE A 1 242 ? -5.458 8.893 -12.080 1.00 90.81 242 ILE A C 1
ATOM 1960 O O . ILE A 1 242 ? -6.517 8.959 -11.457 1.00 90.81 242 ILE A O 1
ATOM 1964 N N . LEU A 1 243 ? -5.207 7.957 -12.987 1.00 93.38 243 LEU A N 1
ATOM 1965 C CA . LEU A 1 243 ? -6.094 6.847 -13.310 1.00 93.38 243 LEU A CA 1
ATOM 1966 C C . LEU A 1 243 ? -5.669 5.642 -12.473 1.00 93.38 243 LEU A C 1
ATOM 1968 O O . LEU A 1 243 ? -4.547 5.166 -12.619 1.00 93.38 243 LEU A O 1
ATOM 1972 N N . VAL A 1 244 ? -6.542 5.176 -11.586 1.00 95.12 244 VAL A N 1
ATOM 1973 C CA . VAL A 1 244 ? -6.304 4.013 -10.727 1.00 95.12 244 VAL A CA 1
ATOM 1974 C C . VAL A 1 244 ? -6.962 2.796 -11.361 1.00 95.12 244 VAL A C 1
ATOM 1976 O O . VAL A 1 244 ? -8.179 2.777 -11.566 1.00 95.12 244 VAL A O 1
ATOM 1979 N N . TYR A 1 245 ? -6.153 1.785 -11.645 1.00 96.94 245 TYR A N 1
ATOM 1980 C CA . TYR A 1 245 ? -6.571 0.508 -12.204 1.00 96.94 245 TYR A CA 1
ATOM 1981 C C . TYR A 1 245 ? -6.469 -0.594 -11.153 1.00 96.94 245 TYR A C 1
ATOM 1983 O O . TYR A 1 245 ? -5.649 -0.497 -10.240 1.00 96.94 245 TYR A O 1
ATOM 1991 N N . SER A 1 246 ? -7.263 -1.654 -11.305 1.00 97.50 246 SER A N 1
ATOM 1992 C CA . SER A 1 246 ? -7.108 -2.900 -10.554 1.00 97.50 246 SER A CA 1
ATOM 1993 C C . SER A 1 246 ? -6.873 -4.103 -11.458 1.00 97.50 246 SER A C 1
ATOM 1995 O O . SER A 1 246 ? -7.282 -4.143 -12.621 1.00 97.50 246 SER A O 1
ATOM 1997 N N . VAL A 1 247 ? -6.219 -5.105 -10.888 1.00 97.38 247 VAL A N 1
ATOM 1998 C CA . VAL A 1 247 ? -5.902 -6.391 -11.502 1.00 97.38 247 VAL A CA 1
ATOM 1999 C C . VAL A 1 247 ? -6.122 -7.460 -10.441 1.00 97.38 247 VAL A C 1
ATOM 2001 O O . VAL A 1 247 ? -5.734 -7.270 -9.292 1.00 97.38 247 VAL A O 1
ATOM 2004 N N . GLN A 1 248 ? -6.732 -8.588 -10.794 1.00 96.62 248 GLN A N 1
ATOM 2005 C CA . GLN A 1 248 ? -6.782 -9.734 -9.881 1.00 96.62 248 GLN A CA 1
ATOM 2006 C C . GLN A 1 248 ? -5.388 -10.360 -9.751 1.00 96.62 248 GLN A C 1
ATOM 2008 O O . GLN A 1 248 ? -4.687 -10.468 -10.756 1.00 96.62 248 GLN A O 1
ATOM 2013 N N . PHE A 1 249 ? -4.982 -10.834 -8.568 1.00 95.19 249 PHE A N 1
ATOM 2014 C CA . PHE A 1 249 ? -3.631 -11.398 -8.375 1.00 95.19 249 PHE A CA 1
ATOM 2015 C C . PHE A 1 249 ? -3.272 -12.489 -9.391 1.00 95.19 249 PHE A C 1
ATOM 2017 O O . PHE A 1 249 ? -2.189 -12.471 -9.971 1.00 95.19 249 PHE A O 1
ATOM 2024 N N . HIS A 1 250 ? -4.217 -13.374 -9.719 1.00 93.94 250 HIS A N 1
ATOM 2025 C CA . HIS A 1 250 ? -4.008 -14.435 -10.710 1.00 93.94 250 HIS A CA 1
ATOM 2026 C C . HIS A 1 250 ? -3.763 -13.925 -12.150 1.00 93.94 250 HIS A C 1
ATOM 2028 O O . HIS A 1 250 ? -3.388 -14.704 -13.025 1.00 93.94 250 HIS A O 1
ATOM 2034 N N . GLN A 1 251 ? -3.997 -12.638 -12.424 1.00 95.88 251 GLN A N 1
ATOM 2035 C CA . GLN A 1 251 ? -3.717 -11.969 -13.701 1.00 95.88 251 GLN A CA 1
ATOM 2036 C C . GLN A 1 251 ? -2.448 -11.107 -13.652 1.00 95.88 251 GLN A C 1
ATOM 2038 O O . GLN A 1 251 ? -2.009 -10.641 -14.703 1.00 95.88 251 GLN A O 1
ATOM 2043 N N . LEU A 1 252 ? -1.840 -10.911 -12.473 1.00 96.38 252 LEU A N 1
ATOM 2044 C CA . LEU A 1 252 ? -0.672 -10.044 -12.286 1.00 96.38 252 LEU A CA 1
ATOM 2045 C C . LEU A 1 252 ? 0.466 -10.410 -13.243 1.00 96.38 252 LEU A C 1
ATOM 2047 O O . LEU A 1 252 ? 1.063 -9.527 -13.849 1.00 96.38 252 LEU A O 1
ATOM 2051 N N . MET A 1 253 ? 0.711 -11.707 -13.446 1.00 94.94 253 MET A N 1
ATOM 2052 C CA . MET A 1 253 ? 1.750 -12.169 -14.366 1.00 94.94 253 MET A CA 1
ATOM 2053 C C . MET A 1 253 ? 1.544 -11.653 -15.791 1.00 94.94 253 MET A C 1
ATOM 2055 O O . MET A 1 253 ? 2.484 -11.106 -16.344 1.00 94.94 253 MET A O 1
ATOM 2059 N N . ARG A 1 254 ? 0.327 -11.713 -16.353 1.00 96.38 254 ARG A N 1
ATOM 2060 C CA . ARG A 1 254 ? 0.048 -11.188 -17.708 1.00 96.38 254 ARG A CA 1
ATOM 2061 C C . ARG A 1 254 ? 0.252 -9.681 -17.799 1.00 96.38 254 ARG A C 1
ATOM 2063 O O . ARG A 1 254 ? 0.766 -9.162 -18.782 1.00 96.38 254 ARG A O 1
ATOM 2070 N N . VAL A 1 255 ? -0.113 -8.961 -16.743 1.00 96.75 255 VAL A N 1
ATOM 2071 C CA . VAL A 1 255 ? 0.096 -7.511 -16.657 1.00 96.75 255 VAL A CA 1
ATOM 2072 C C . VAL A 1 255 ? 1.590 -7.176 -16.666 1.00 96.75 255 VAL A C 1
ATOM 2074 O O . VAL A 1 255 ? 1.994 -6.218 -17.333 1.00 96.75 255 VAL A O 1
ATOM 2077 N N . LEU A 1 256 ? 2.413 -7.978 -15.985 1.00 96.12 256 LEU A N 1
ATOM 2078 C CA . LEU A 1 256 ? 3.861 -7.791 -15.915 1.00 96.12 256 LEU A CA 1
ATOM 2079 C C . LEU A 1 256 ? 4.605 -8.302 -17.164 1.00 96.12 256 LEU A C 1
ATOM 2081 O O . LEU A 1 256 ? 5.522 -7.616 -17.605 1.00 96.12 256 LEU A O 1
ATOM 2085 N N . THR A 1 257 ? 4.230 -9.445 -17.750 1.00 95.25 257 THR A N 1
ATOM 2086 C CA . THR A 1 257 ? 4.931 -10.070 -18.897 1.00 95.25 257 THR A CA 1
ATOM 2087 C C . THR A 1 257 ? 4.413 -9.617 -20.255 1.00 95.25 257 THR A C 1
ATOM 2089 O O . THR A 1 257 ? 5.201 -9.401 -21.171 1.00 95.25 257 THR A O 1
ATOM 2092 N N . ASP A 1 258 ? 3.097 -9.451 -20.385 1.00 96.00 258 ASP A N 1
ATOM 2093 C CA . ASP A 1 258 ? 2.430 -9.193 -21.668 1.00 96.00 258 ASP A CA 1
ATOM 2094 C C . ASP A 1 258 ? 2.000 -7.721 -21.777 1.00 96.00 258 ASP A C 1
ATOM 2096 O O . ASP A 1 258 ? 1.643 -7.230 -22.846 1.00 96.00 258 ASP A O 1
ATOM 2100 N N . GLY A 1 259 ? 2.048 -6.985 -20.661 1.00 94.75 259 GLY A N 1
ATOM 2101 C CA . GLY A 1 259 ? 1.672 -5.577 -20.618 1.00 94.75 259 GLY A CA 1
ATOM 2102 C C . GLY A 1 259 ? 0.163 -5.346 -20.632 1.00 94.75 259 GLY A C 1
ATOM 2103 O O . GLY A 1 259 ? -0.259 -4.215 -20.903 1.00 94.75 259 GLY A O 1
ATOM 2104 N N . ASP A 1 260 ? -0.632 -6.375 -20.321 1.00 96.88 260 ASP A N 1
ATOM 2105 C CA . ASP A 1 260 ? -2.089 -6.293 -20.197 1.00 96.88 260 ASP A CA 1
ATOM 2106 C C . ASP A 1 260 ? -2.493 -5.151 -19.260 1.00 96.88 260 ASP A C 1
ATOM 2108 O O . ASP A 1 260 ? -1.793 -4.827 -18.297 1.00 96.88 260 ASP A O 1
ATOM 2112 N N . THR A 1 261 ? -3.614 -4.498 -19.562 1.00 95.19 261 THR A N 1
ATOM 2113 C CA . THR A 1 261 ? -4.145 -3.394 -18.748 1.00 95.19 261 THR A CA 1
ATOM 2114 C C . THR A 1 261 ? -5.204 -3.922 -17.785 1.00 95.19 261 THR A C 1
ATOM 2116 O O . THR A 1 261 ? -6.004 -4.782 -18.144 1.00 95.19 261 THR A O 1
ATOM 2119 N N . GLY A 1 262 ? -5.207 -3.399 -16.561 1.00 95.50 262 GLY A N 1
ATOM 2120 C CA . GLY A 1 262 ? -6.240 -3.666 -15.568 1.00 95.50 262 GLY A CA 1
ATOM 2121 C C . GLY A 1 262 ? -7.579 -2.992 -15.877 1.00 95.50 262 GLY A C 1
ATOM 2122 O O . GLY A 1 262 ? -7.758 -2.298 -16.878 1.00 95.50 262 GLY A O 1
ATOM 2123 N N . SER A 1 263 ? -8.532 -3.166 -14.968 1.00 96.12 263 SER A N 1
ATOM 2124 C CA . SER A 1 263 ? -9.827 -2.483 -15.020 1.00 96.12 263 SER A CA 1
ATOM 2125 C C . SER A 1 263 ? -9.705 -1.093 -14.406 1.00 96.12 263 SER A C 1
ATOM 2127 O O . SER A 1 263 ? -9.173 -0.966 -13.308 1.00 96.12 263 SER A O 1
ATOM 2129 N N . LEU A 1 264 ? -10.177 -0.048 -15.093 1.00 95.19 264 LEU A N 1
ATOM 2130 C CA . LEU A 1 264 ? -10.203 1.304 -14.528 1.00 95.19 264 LEU A CA 1
ATOM 2131 C C . LEU A 1 264 ? -11.217 1.352 -13.383 1.00 95.19 264 LEU A C 1
ATOM 2133 O O . LEU A 1 264 ? -12.408 1.153 -13.602 1.00 95.19 264 LEU A O 1
ATOM 2137 N N . GLU A 1 265 ? -10.744 1.656 -12.181 1.00 94.56 265 GLU A N 1
ATOM 2138 C CA . GLU A 1 265 ? -11.577 1.705 -10.981 1.00 94.56 265 GLU A CA 1
ATOM 2139 C C . GLU A 1 265 ? -11.899 3.144 -10.576 1.00 94.56 265 GLU A C 1
ATOM 2141 O O . GLU A 1 265 ? -13.000 3.435 -10.108 1.00 94.56 265 GLU A O 1
ATOM 2146 N N . ARG A 1 266 ? -10.939 4.070 -10.735 1.00 91.31 266 ARG A N 1
ATOM 2147 C CA . ARG A 1 266 ? -11.121 5.456 -10.285 1.00 91.31 266 ARG A CA 1
ATOM 2148 C C . ARG A 1 266 ? -10.258 6.464 -11.028 1.00 91.31 266 ARG A C 1
ATOM 2150 O O . ARG A 1 266 ? -9.158 6.164 -11.473 1.00 91.31 266 ARG A O 1
ATOM 2157 N N . ILE A 1 267 ? -10.744 7.703 -11.082 1.00 91.06 267 ILE A N 1
ATOM 2158 C CA . ILE A 1 267 ? -9.987 8.875 -11.527 1.00 91.06 267 ILE A CA 1
ATOM 2159 C C . ILE A 1 267 ? -9.822 9.821 -10.335 1.00 91.06 267 ILE A C 1
ATOM 2161 O O . ILE A 1 267 ? -10.806 10.282 -9.757 1.00 91.06 267 ILE A O 1
ATOM 2165 N N . LEU A 1 268 ? -8.578 10.106 -9.960 1.00 88.62 268 LEU A N 1
ATOM 2166 C CA . LEU A 1 268 ? -8.221 11.049 -8.905 1.00 88.62 268 LEU A CA 1
ATOM 2167 C C . LEU A 1 268 ? -7.758 12.369 -9.524 1.00 88.62 268 LEU A C 1
ATOM 2169 O O . LEU A 1 268 ? -7.034 12.377 -10.518 1.00 88.62 268 LEU A O 1
ATOM 2173 N N . ILE A 1 269 ? -8.169 13.487 -8.926 1.00 85.56 269 ILE A N 1
ATOM 2174 C CA . ILE A 1 269 ? -7.767 14.832 -9.356 1.00 85.56 269 ILE A CA 1
ATOM 2175 C C . ILE A 1 269 ? -6.555 15.289 -8.539 1.00 85.56 269 ILE A C 1
ATOM 2177 O O . ILE A 1 269 ? -6.560 15.201 -7.305 1.00 85.56 269 ILE A O 1
ATOM 2181 N N . GLY A 1 270 ? -5.545 15.815 -9.227 1.00 83.19 270 GLY A N 1
ATOM 2182 C CA . GLY A 1 270 ? -4.299 16.309 -8.655 1.00 83.19 270 GLY A CA 1
ATOM 2183 C C . GLY A 1 270 ? -3.238 15.219 -8.514 1.00 83.19 270 GLY A C 1
ATOM 2184 O O . GLY A 1 270 ? -3.484 14.028 -8.709 1.00 83.19 270 GLY A O 1
ATOM 2185 N N . THR A 1 271 ? -2.038 15.634 -8.126 1.00 83.88 271 THR A N 1
ATOM 2186 C CA . THR A 1 271 ? -0.908 14.728 -7.918 1.00 83.88 271 THR A CA 1
ATOM 2187 C C . THR A 1 271 ? -1.075 13.918 -6.630 1.00 83.88 271 THR A C 1
ATOM 2189 O O . THR A 1 271 ? -1.649 14.386 -5.642 1.00 83.88 271 THR A O 1
ATOM 2192 N N . ARG A 1 272 ? -0.604 12.670 -6.641 1.00 86.75 272 ARG A N 1
ATOM 2193 C CA . ARG A 1 272 ? -0.522 11.799 -5.466 1.00 86.75 272 ARG A CA 1
ATOM 2194 C C . ARG A 1 272 ? 0.885 11.239 -5.376 1.00 86.75 272 ARG A C 1
ATOM 2196 O O . ARG A 1 272 ? 1.455 10.854 -6.392 1.00 86.75 272 ARG A O 1
ATOM 2203 N N . VAL A 1 273 ? 1.426 11.226 -4.165 1.00 84.12 273 VAL A N 1
ATOM 2204 C CA . VAL A 1 273 ? 2.771 10.697 -3.881 1.00 84.12 273 VAL A CA 1
ATOM 2205 C C . VAL A 1 273 ? 2.725 9.277 -3.322 1.00 84.12 273 VAL A C 1
ATOM 2207 O O . VAL A 1 273 ? 3.734 8.586 -3.318 1.00 84.12 273 VAL A O 1
ATOM 2210 N N . TYR A 1 274 ? 1.546 8.842 -2.879 1.00 87.69 274 TYR A N 1
ATOM 2211 C CA . TYR A 1 274 ? 1.310 7.547 -2.261 1.00 87.69 274 TYR A CA 1
ATOM 2212 C C . TYR A 1 274 ? -0.133 7.105 -2.492 1.00 87.69 274 TYR A C 1
ATOM 2214 O O . TYR A 1 274 ? -1.043 7.946 -2.534 1.00 87.69 274 TYR A O 1
ATOM 2222 N N . LEU A 1 275 ? -0.326 5.793 -2.588 1.00 91.50 275 LEU A N 1
ATOM 2223 C CA . LEU A 1 275 ? -1.616 5.124 -2.615 1.00 91.50 275 LEU A CA 1
ATOM 2224 C C . LEU A 1 275 ? -1.487 3.808 -1.843 1.00 91.50 275 LEU A C 1
ATOM 2226 O O . LEU A 1 275 ? -0.553 3.051 -2.083 1.00 91.50 275 LEU A O 1
ATOM 2230 N N . SER A 1 276 ? -2.447 3.532 -0.971 1.00 94.12 276 SER A N 1
ATOM 2231 C CA . SER A 1 276 ? -2.683 2.207 -0.404 1.00 94.12 276 SER A CA 1
ATOM 2232 C C . SER A 1 276 ? -4.148 1.864 -0.529 1.00 94.12 276 SER A C 1
ATOM 2234 O O . SER A 1 276 ? -5.001 2.750 -0.409 1.00 94.12 276 SER A O 1
ATOM 2236 N N . VAL A 1 277 ? -4.438 0.592 -0.775 1.00 95.19 277 VAL A N 1
ATOM 2237 C CA . VAL A 1 277 ? -5.803 0.084 -0.827 1.00 95.19 277 VAL A CA 1
ATOM 2238 C C . VAL A 1 277 ? -5.942 -1.084 0.133 1.00 95.19 277 VAL A C 1
ATOM 2240 O O . VAL A 1 277 ? -5.125 -1.993 0.161 1.00 95.19 277 VAL A O 1
ATOM 2243 N N . SER A 1 278 ? -6.988 -1.073 0.947 1.00 95.19 278 SER A N 1
ATOM 2244 C CA . SER A 1 278 ? -7.312 -2.195 1.825 1.00 95.19 278 SER A CA 1
ATOM 2245 C C . SER A 1 278 ? -8.821 -2.349 1.880 1.00 95.19 278 SER A C 1
ATOM 2247 O O . SER A 1 278 ? -9.530 -1.397 2.211 1.00 95.19 278 SER A O 1
ATOM 2249 N N . LYS A 1 279 ? -9.327 -3.527 1.512 1.00 93.56 279 LYS A N 1
ATOM 2250 C CA . LYS A 1 279 ? -10.761 -3.831 1.435 1.00 93.56 279 LYS A CA 1
ATOM 2251 C C . LYS A 1 279 ? -11.543 -2.789 0.614 1.00 93.56 279 LYS A C 1
ATOM 2253 O O . LYS A 1 279 ? -12.619 -2.329 1.001 1.00 93.56 279 LYS A O 1
ATOM 2258 N N . GLY A 1 280 ? -10.973 -2.358 -0.512 1.00 92.56 280 GLY A N 1
ATOM 2259 C CA . GLY A 1 280 ? -11.541 -1.327 -1.388 1.00 92.56 280 GLY A CA 1
ATOM 2260 C C . GLY A 1 280 ? -11.548 0.100 -0.818 1.00 92.56 280 GLY A C 1
ATOM 2261 O O . GLY A 1 280 ? -12.102 1.001 -1.457 1.00 92.56 280 GLY A O 1
ATOM 2262 N N . ILE A 1 281 ? -10.945 0.337 0.349 1.00 94.12 281 ILE A N 1
ATOM 2263 C CA . ILE A 1 281 ? -10.698 1.674 0.897 1.00 94.12 281 ILE A CA 1
ATOM 2264 C C . ILE A 1 281 ? -9.324 2.143 0.434 1.00 94.12 281 ILE A C 1
ATOM 2266 O O . ILE A 1 281 ? -8.316 1.528 0.763 1.00 94.12 281 ILE A O 1
ATOM 2270 N N . ALA A 1 282 ? -9.290 3.239 -0.316 1.00 94.12 282 ALA A N 1
ATOM 2271 C CA . ALA A 1 282 ? -8.073 3.896 -0.753 1.00 94.12 282 ALA A CA 1
ATOM 2272 C C . ALA A 1 282 ? -7.670 5.018 0.206 1.00 94.12 282 ALA A C 1
ATOM 2274 O O . ALA A 1 282 ? -8.458 5.925 0.498 1.00 94.12 282 ALA A O 1
ATOM 2275 N N . ILE A 1 283 ? -6.405 4.992 0.615 1.00 92.88 283 ILE A N 1
ATOM 2276 C CA . ILE A 1 283 ? -5.705 6.094 1.268 1.00 92.88 283 ILE A CA 1
ATOM 2277 C C . ILE A 1 283 ? -4.689 6.642 0.277 1.00 92.88 283 ILE A C 1
ATOM 2279 O O . ILE A 1 283 ? -3.896 5.897 -0.289 1.00 92.88 283 ILE A O 1
ATOM 2283 N N . SER A 1 284 ? -4.683 7.954 0.070 1.00 91.50 284 SER A N 1
ATOM 2284 C CA . SER A 1 284 ? -3.666 8.602 -0.759 1.00 91.50 284 SER A CA 1
ATOM 2285 C C . SER A 1 284 ? -3.226 9.926 -0.162 1.00 91.50 284 SER A C 1
ATOM 2287 O O . SER A 1 284 ? -3.996 10.582 0.544 1.00 91.50 284 SER A O 1
ATOM 2289 N N . TYR A 1 285 ? -2.002 10.331 -0.484 1.00 88.38 285 TYR A N 1
ATOM 2290 C CA . TYR A 1 285 ? -1.427 11.582 -0.005 1.00 88.38 285 TYR A CA 1
ATOM 2291 C C . TYR A 1 285 ? -1.067 12.524 -1.153 1.00 88.38 285 TYR A C 1
ATOM 2293 O O . TYR A 1 285 ? -0.648 12.083 -2.227 1.00 88.38 285 TYR A O 1
ATOM 2301 N N . SER A 1 286 ? -1.185 13.828 -0.909 1.00 87.06 286 SER A N 1
ATOM 2302 C CA . SER A 1 286 ? -0.619 14.882 -1.757 1.00 87.06 286 SER A C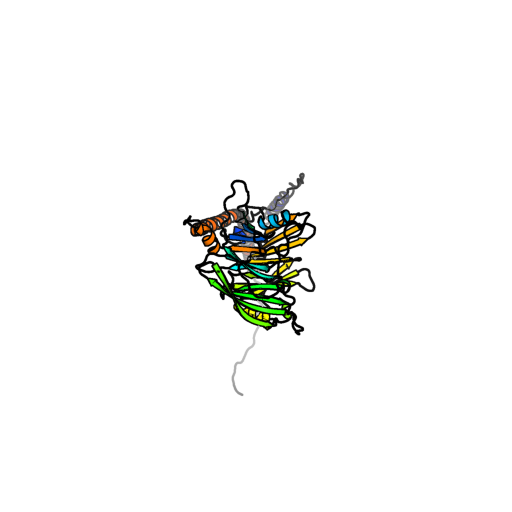A 1
ATOM 2303 C C . SER A 1 286 ? 0.092 15.924 -0.900 1.00 87.06 286 SER A C 1
ATOM 2305 O O . SER A 1 286 ? -0.444 16.314 0.138 1.00 87.06 286 SER A O 1
ATOM 2307 N N . ASN A 1 287 ? 1.220 16.436 -1.388 1.00 80.19 287 ASN A N 1
ATOM 2308 C CA . ASN A 1 287 ? 1.965 17.521 -0.752 1.00 80.19 287 ASN A CA 1
ATOM 2309 C C . ASN A 1 287 ? 1.956 18.730 -1.692 1.00 80.19 287 ASN A C 1
ATOM 2311 O O . ASN A 1 287 ? 2.443 18.620 -2.818 1.00 80.19 287 ASN A O 1
ATOM 2315 N N . ALA A 1 288 ? 1.385 19.852 -1.253 1.00 80.00 288 ALA A N 1
ATOM 2316 C CA . ALA A 1 288 ? 1.403 21.111 -1.998 1.00 80.00 288 ALA A CA 1
ATOM 2317 C C . ALA A 1 288 ? 1.274 22.302 -1.040 1.00 80.00 288 ALA A C 1
ATOM 2319 O O . ALA A 1 288 ? 0.471 22.244 -0.109 1.00 80.00 288 ALA A O 1
ATOM 2320 N N . ASP A 1 289 ? 2.028 23.374 -1.297 1.00 79.12 289 ASP A N 1
ATOM 2321 C CA . ASP A 1 289 ? 1.924 24.671 -0.605 1.00 79.12 289 ASP A CA 1
ATOM 2322 C C . ASP A 1 289 ? 1.978 24.584 0.929 1.00 79.12 289 ASP A C 1
ATOM 2324 O O . ASP A 1 289 ? 1.144 25.151 1.633 1.00 79.12 289 ASP A O 1
ATOM 2328 N N . ASP A 1 290 ? 2.927 23.816 1.460 1.00 78.06 290 ASP A N 1
ATOM 2329 C CA . ASP A 1 290 ? 3.075 23.567 2.900 1.00 78.06 290 ASP A CA 1
ATOM 2330 C C . ASP A 1 290 ? 1.883 22.881 3.589 1.00 78.06 290 ASP A C 1
ATOM 2332 O O . ASP A 1 290 ? 1.743 22.862 4.819 1.00 78.06 290 ASP A O 1
ATOM 2336 N N . VAL A 1 291 ? 1.026 22.258 2.778 1.00 83.38 291 VAL A N 1
ATOM 2337 C CA . VAL A 1 291 ? -0.110 21.463 3.224 1.00 83.38 291 VAL A CA 1
ATOM 2338 C C . VAL A 1 291 ? 0.068 20.019 2.783 1.00 83.38 291 VAL A C 1
ATOM 2340 O O . VAL A 1 291 ? 0.087 19.681 1.596 1.00 83.38 291 VAL A O 1
ATOM 2343 N N . VAL A 1 292 ? 0.123 19.148 3.782 1.00 84.69 292 VAL A N 1
ATOM 2344 C CA . VAL A 1 292 ? -0.033 17.713 3.605 1.00 84.69 292 VAL A CA 1
ATOM 2345 C C . VAL A 1 292 ? -1.524 17.401 3.594 1.00 84.69 292 VAL A C 1
ATOM 2347 O O . VAL A 1 292 ? -2.233 17.728 4.548 1.00 84.69 292 VAL A O 1
ATOM 2350 N N . ARG A 1 293 ? -2.011 16.764 2.527 1.00 87.94 293 ARG A N 1
ATOM 2351 C CA . ARG A 1 293 ? -3.403 16.304 2.431 1.00 87.94 293 ARG A CA 1
ATOM 2352 C C . ARG A 1 293 ? -3.462 14.792 2.344 1.00 87.94 293 ARG A C 1
ATOM 2354 O O . ARG A 1 293 ? -2.821 14.197 1.480 1.00 87.94 293 ARG A O 1
ATOM 2361 N N . GLN A 1 294 ? -4.276 14.195 3.198 1.00 90.00 294 GLN A N 1
ATOM 2362 C CA . GLN A 1 294 ? -4.630 12.787 3.169 1.00 90.00 294 GLN A CA 1
ATOM 2363 C C . GLN A 1 294 ? -6.079 12.646 2.705 1.00 90.00 294 GLN A C 1
ATOM 2365 O O . GLN A 1 294 ? -6.987 13.260 3.266 1.00 90.00 294 GLN A O 1
ATOM 2370 N N . TYR A 1 295 ? -6.288 11.818 1.688 1.00 90.94 295 TYR A N 1
ATOM 2371 C CA . TYR A 1 295 ? -7.603 11.492 1.149 1.00 90.94 295 TYR A CA 1
ATOM 2372 C C . TYR A 1 295 ? -7.909 10.041 1.469 1.00 90.94 295 TYR A C 1
ATOM 2374 O O . TYR A 1 295 ? -7.149 9.158 1.073 1.00 90.94 295 TYR A O 1
ATOM 2382 N N . ILE A 1 296 ? -9.040 9.801 2.121 1.00 92.12 296 ILE A N 1
ATOM 2383 C CA . ILE A 1 296 ? -9.513 8.463 2.467 1.00 92.12 296 ILE A CA 1
ATOM 2384 C C . ILE A 1 296 ? -10.906 8.297 1.874 1.00 92.12 296 ILE A C 1
ATOM 2386 O O . ILE A 1 296 ? -11.797 9.110 2.124 1.00 92.12 296 ILE A O 1
ATOM 2390 N N . HIS A 1 297 ? -11.082 7.285 1.035 1.00 90.81 297 HIS A N 1
ATOM 2391 C CA . HIS A 1 297 ? -12.330 7.070 0.311 1.00 90.81 297 HIS A CA 1
ATOM 2392 C C . HIS A 1 297 ? -12.463 5.626 -0.153 1.00 90.81 297 HIS A C 1
ATOM 2394 O O . HIS A 1 297 ? -11.477 4.914 -0.300 1.00 90.81 297 HIS A O 1
ATOM 2400 N N . ARG A 1 298 ? -13.684 5.197 -0.454 1.00 91.25 298 ARG A N 1
ATOM 2401 C CA . ARG A 1 298 ? -13.933 3.887 -1.060 1.00 91.25 298 ARG A CA 1
ATOM 2402 C C . ARG A 1 298 ? -13.760 3.972 -2.572 1.00 91.25 298 ARG A C 1
ATOM 2404 O O . ARG A 1 298 ? -14.395 4.817 -3.189 1.00 91.25 298 ARG A O 1
ATOM 2411 N N . ILE A 1 299 ? -12.941 3.112 -3.179 1.00 89.06 299 ILE A N 1
ATOM 2412 C CA . ILE A 1 299 ? -12.594 3.186 -4.611 1.00 89.06 299 ILE A CA 1
ATOM 2413 C C . ILE A 1 299 ? -13.838 3.186 -5.507 1.00 89.06 299 ILE A C 1
ATOM 2415 O O . ILE A 1 299 ? -13.962 4.078 -6.344 1.00 89.06 299 ILE A O 1
ATOM 2419 N N . GLY A 1 300 ? -14.774 2.263 -5.268 1.00 82.00 300 GLY A N 1
ATOM 2420 C CA . GLY A 1 300 ? -15.999 2.108 -6.060 1.00 82.00 300 GLY A CA 1
ATOM 2421 C C . GLY A 1 300 ? -17.135 3.089 -5.740 1.00 82.00 300 GLY A C 1
ATOM 2422 O O . GLY A 1 300 ? -18.214 2.948 -6.304 1.00 82.00 300 GLY A O 1
ATOM 2423 N N . ASP A 1 301 ? -16.930 4.054 -4.839 1.00 80.38 301 ASP A N 1
ATOM 2424 C CA . ASP A 1 301 ? -17.951 5.032 -4.447 1.00 80.38 301 ASP A CA 1
ATOM 2425 C C . ASP A 1 301 ? -17.438 6.467 -4.636 1.00 80.38 301 ASP A C 1
ATOM 2427 O O . ASP A 1 301 ? -16.368 6.847 -4.152 1.00 80.38 301 ASP A O 1
ATOM 2431 N N . THR A 1 302 ? -18.197 7.287 -5.358 1.00 68.81 302 THR A N 1
ATOM 2432 C CA . THR A 1 302 ? -17.848 8.685 -5.641 1.00 68.81 302 THR A CA 1
ATOM 2433 C C . THR A 1 302 ? -18.405 9.668 -4.614 1.00 68.81 302 THR A C 1
ATOM 2435 O O . THR A 1 302 ? -18.040 10.842 -4.654 1.00 68.81 302 THR A O 1
ATOM 2438 N N . SER A 1 303 ? -19.264 9.219 -3.696 1.00 64.44 303 SER A N 1
ATOM 2439 C CA . SER A 1 303 ? -20.063 10.107 -2.848 1.00 64.44 303 SER A CA 1
ATOM 2440 C C . SER A 1 303 ? -19.333 10.621 -1.602 1.00 64.44 303 SER A C 1
ATOM 2442 O O . SER A 1 303 ? -19.555 11.763 -1.195 1.00 64.44 303 SER A O 1
ATOM 2444 N N . GLU A 1 304 ? -18.429 9.831 -1.010 1.00 74.06 304 GLU A N 1
ATOM 2445 C CA . GLU A 1 304 ? -17.824 10.150 0.288 1.00 74.06 304 GLU A CA 1
ATOM 2446 C C . GLU A 1 304 ? -16.282 10.103 0.251 1.00 74.06 304 GLU A C 1
ATOM 2448 O O . GLU A 1 304 ? -15.662 9.081 -0.047 1.00 74.06 304 GLU A O 1
ATOM 2453 N N . VAL A 1 305 ? -15.651 11.237 0.592 1.00 85.31 305 VAL A N 1
ATOM 2454 C CA . VAL A 1 305 ? -14.202 11.367 0.817 1.00 85.31 305 VAL A CA 1
ATOM 2455 C C . VAL A 1 305 ? -13.978 12.035 2.174 1.00 85.31 305 VAL A C 1
ATOM 2457 O O . VAL A 1 305 ? -14.554 13.091 2.465 1.00 85.31 305 VAL A O 1
ATOM 2460 N N . ILE A 1 306 ? -13.136 11.428 3.006 1.00 88.50 306 ILE A N 1
ATOM 2461 C CA . ILE A 1 306 ? -12.566 12.057 4.197 1.00 88.50 306 ILE A CA 1
ATOM 2462 C C . ILE A 1 306 ? -11.278 12.750 3.752 1.00 88.50 306 ILE A C 1
ATOM 2464 O O . ILE A 1 306 ? -10.373 12.112 3.212 1.00 88.50 306 ILE A O 1
ATOM 2468 N N . LEU A 1 307 ? -11.228 14.067 3.946 1.00 90.00 307 LEU A N 1
ATOM 2469 C CA . LEU A 1 307 ? -10.066 14.895 3.653 1.00 90.00 307 LEU A CA 1
ATOM 2470 C C . LEU A 1 307 ? -9.461 15.376 4.967 1.00 90.00 307 LEU A C 1
ATOM 2472 O O . LEU A 1 307 ? -10.131 16.026 5.767 1.00 90.00 307 LEU A O 1
ATOM 2476 N N . CYS A 1 308 ? -8.187 15.071 5.144 1.00 88.25 308 CYS A N 1
ATOM 2477 C CA . CYS A 1 308 ? -7.388 15.469 6.284 1.00 88.25 308 CYS A CA 1
ATOM 2478 C C . CYS A 1 308 ? -6.281 16.403 5.813 1.00 88.25 308 CYS A C 1
ATOM 2480 O O . CYS A 1 308 ? -5.437 16.000 5.019 1.00 88.25 308 CYS A O 1
ATOM 2482 N N . GLU A 1 309 ? -6.298 17.652 6.276 1.00 87.94 309 GLU A N 1
ATOM 2483 C CA . GLU A 1 309 ? -5.325 18.671 5.875 1.00 87.94 309 GLU A CA 1
ATOM 2484 C C . GLU A 1 309 ? -4.469 19.089 7.058 1.00 87.94 309 GLU A C 1
ATOM 2486 O O . GLU A 1 309 ? -4.983 19.468 8.114 1.00 87.94 309 GLU A O 1
ATOM 2491 N N . HIS A 1 310 ? -3.154 18.994 6.903 1.00 82.06 310 HIS A N 1
ATOM 2492 C CA . HIS A 1 310 ? -2.193 19.297 7.953 1.00 82.06 310 HIS A CA 1
ATOM 2493 C C . HIS A 1 310 ? -1.202 20.318 7.416 1.00 82.06 310 HIS A C 1
ATOM 2495 O O . HIS A 1 310 ? -0.406 20.031 6.521 1.00 82.06 310 HIS A O 1
ATOM 2501 N N . LYS A 1 311 ? -1.261 21.529 7.976 1.00 78.81 311 LYS A N 1
ATOM 2502 C CA . LYS A 1 311 ? -0.238 22.544 7.740 1.00 78.81 311 LYS A CA 1
ATOM 2503 C C . LYS A 1 311 ? 1.015 22.133 8.497 1.00 78.81 311 LYS A C 1
ATOM 2505 O O . LYS A 1 311 ? 0.974 21.986 9.717 1.00 78.81 311 LYS A O 1
ATOM 2510 N N . SER A 1 312 ? 2.118 21.971 7.788 1.00 67.25 312 SER A N 1
ATOM 2511 C CA . SER A 1 312 ? 3.424 21.741 8.395 1.00 67.25 312 SER A CA 1
ATOM 2512 C C . SER A 1 312 ? 4.405 22.647 7.690 1.00 67.25 312 SER A C 1
ATOM 2514 O O . SER A 1 312 ? 4.461 22.609 6.480 1.00 67.25 312 SER A O 1
ATOM 2516 N N . ILE A 1 313 ? 5.201 23.424 8.428 1.00 62.31 313 ILE A N 1
ATOM 2517 C CA . ILE A 1 313 ? 6.279 24.255 7.850 1.00 62.31 313 ILE A CA 1
ATOM 2518 C C . ILE A 1 313 ? 7.362 23.366 7.202 1.00 62.31 313 ILE A C 1
ATOM 2520 O O . ILE A 1 313 ? 8.172 23.826 6.405 1.00 62.31 313 ILE A O 1
ATOM 2524 N N . ARG A 1 314 ? 7.395 22.078 7.577 1.00 59.84 314 ARG A N 1
ATOM 2525 C CA . ARG A 1 314 ? 8.311 21.069 7.034 1.00 59.84 314 ARG A CA 1
ATOM 2526 C C . ARG A 1 314 ? 7.705 20.281 5.871 1.00 59.84 314 ARG A C 1
ATOM 2528 O O . ARG A 1 314 ? 8.459 19.577 5.215 1.00 59.84 314 ARG A O 1
ATOM 2535 N N . SER A 1 315 ? 6.389 20.400 5.644 1.00 52.44 315 SER A N 1
ATOM 2536 C CA . SER A 1 315 ? 5.619 20.111 4.411 1.00 52.44 315 SER A CA 1
ATOM 2537 C C . SER A 1 315 ? 5.849 18.801 3.663 1.00 52.44 315 SER A C 1
ATOM 2539 O O . SER A 1 315 ? 5.354 18.636 2.548 1.00 52.44 315 SER A O 1
ATOM 2541 N N . TYR A 1 316 ? 6.614 17.879 4.226 1.00 61.47 316 TYR A N 1
ATOM 2542 C CA . TYR A 1 316 ? 7.114 16.728 3.508 1.00 61.47 316 TYR A CA 1
ATOM 2543 C C . TYR A 1 316 ? 6.632 15.468 4.200 1.00 61.47 316 TYR A C 1
ATOM 2545 O O . TYR A 1 316 ? 7.098 15.108 5.282 1.00 61.47 316 TYR A O 1
ATOM 2553 N N . LEU A 1 317 ? 5.678 14.796 3.559 1.00 64.31 317 LEU A N 1
ATOM 2554 C CA . LEU A 1 317 ? 5.508 13.377 3.806 1.00 64.31 317 LEU A CA 1
ATOM 2555 C C . LEU A 1 317 ? 6.689 12.665 3.158 1.00 64.31 317 LEU A C 1
ATOM 2557 O O . LEU A 1 317 ? 6.799 12.650 1.931 1.00 64.31 317 LEU A O 1
ATOM 2561 N N . ASP A 1 318 ? 7.552 12.102 3.998 1.00 65.56 318 ASP A N 1
ATOM 2562 C CA . ASP A 1 318 ? 8.545 11.121 3.582 1.00 65.56 318 ASP A CA 1
ATOM 2563 C C . ASP A 1 318 ? 7.914 10.094 2.603 1.00 65.56 318 ASP A C 1
ATOM 2565 O O . ASP A 1 318 ? 6.905 9.477 2.958 1.00 65.56 318 ASP A O 1
ATOM 2569 N N . PRO A 1 319 ? 8.467 9.905 1.386 1.00 64.50 319 PRO A N 1
ATOM 2570 C CA . PRO A 1 319 ? 8.005 8.928 0.399 1.00 64.50 319 PRO A CA 1
ATOM 2571 C C . PRO A 1 319 ? 7.999 7.490 0.915 1.00 64.50 319 PRO A C 1
ATOM 2573 O O . PRO A 1 319 ? 7.397 6.617 0.298 1.00 64.50 319 PRO A O 1
ATOM 2576 N N . THR A 1 320 ? 8.719 7.231 2.004 1.00 69.06 320 THR A N 1
ATOM 2577 C CA . THR A 1 320 ? 8.775 5.929 2.671 1.00 69.06 320 THR A CA 1
ATOM 2578 C C . THR A 1 320 ? 7.586 5.679 3.581 1.00 69.06 320 THR A C 1
ATOM 2580 O O . THR A 1 320 ? 7.375 4.536 3.994 1.00 69.06 320 THR A O 1
ATOM 2583 N N . ALA A 1 321 ? 6.803 6.717 3.885 1.00 77.56 321 ALA A N 1
ATOM 2584 C CA . ALA A 1 321 ? 5.674 6.561 4.764 1.00 77.56 321 ALA A CA 1
ATOM 2585 C C . ALA A 1 321 ? 4.523 5.842 4.093 1.00 77.56 321 ALA A C 1
ATOM 2587 O O . ALA A 1 321 ? 4.108 6.153 2.974 1.00 77.56 321 ALA A O 1
ATOM 2588 N N . GLN A 1 322 ? 4.021 4.861 4.820 1.00 89.06 322 GLN A N 1
ATOM 2589 C CA . GLN A 1 322 ? 3.039 3.916 4.335 1.00 89.06 322 GLN A CA 1
ATOM 2590 C C . GLN A 1 322 ? 1.963 3.754 5.382 1.00 89.06 322 GLN A C 1
ATOM 2592 O O . GLN A 1 322 ? 2.252 3.781 6.574 1.00 89.06 322 GLN A O 1
ATOM 2597 N N . LEU A 1 323 ? 0.729 3.571 4.935 1.00 92.12 323 LEU A N 1
ATOM 2598 C CA . LEU A 1 323 ? -0.418 3.377 5.798 1.00 92.12 323 LEU A CA 1
ATOM 2599 C C . LEU A 1 323 ? -1.361 2.370 5.153 1.00 92.12 323 LEU A C 1
ATOM 2601 O O . LEU A 1 323 ? -1.928 2.642 4.099 1.00 92.12 323 LEU A O 1
ATOM 2605 N N . ILE A 1 324 ? -1.531 1.238 5.821 1.00 94.12 324 ILE A N 1
ATOM 2606 C CA . ILE A 1 324 ? -2.416 0.135 5.453 1.00 94.12 324 ILE A CA 1
ATOM 2607 C C . ILE A 1 324 ? -3.512 0.043 6.520 1.00 94.12 324 ILE A C 1
ATOM 2609 O O . ILE A 1 324 ? -3.302 0.431 7.675 1.00 94.12 324 ILE A O 1
ATOM 2613 N N . ILE A 1 325 ? -4.694 -0.453 6.151 1.00 95.25 325 ILE A N 1
ATOM 2614 C CA . ILE A 1 325 ? -5.777 -0.693 7.109 1.00 95.25 325 ILE A CA 1
ATOM 2615 C C . ILE A 1 325 ? -5.974 -2.198 7.304 1.00 95.25 325 ILE A C 1
ATOM 2617 O O . ILE A 1 325 ? -6.166 -2.957 6.354 1.00 95.25 325 ILE A O 1
ATOM 2621 N N . LEU A 1 326 ? -5.957 -2.614 8.563 1.00 95.31 326 LEU A N 1
ATOM 2622 C CA . LEU A 1 326 ? -6.341 -3.945 9.007 1.00 95.31 326 LEU A CA 1
ATOM 2623 C C . LEU A 1 326 ? -7.850 -3.974 9.292 1.00 95.31 326 LEU A C 1
ATOM 2625 O O . LEU A 1 326 ? -8.334 -3.040 9.929 1.00 95.31 326 LEU A O 1
ATOM 2629 N N . PHE A 1 327 ? -8.577 -5.016 8.883 1.00 94.25 327 PHE A N 1
ATOM 2630 C CA . PHE A 1 327 ? -10.037 -5.096 9.035 1.00 94.25 327 PHE A CA 1
ATOM 2631 C C . PHE A 1 327 ? -10.515 -6.364 9.755 1.00 94.25 327 PHE A C 1
ATOM 2633 O O . PHE A 1 327 ? -9.875 -7.409 9.700 1.00 94.25 327 PHE A O 1
ATOM 2640 N N . ASP A 1 328 ? -11.685 -6.248 10.388 1.00 91.19 328 ASP A N 1
ATOM 2641 C CA . ASP A 1 328 ? -12.565 -7.333 10.844 1.00 91.19 328 ASP A CA 1
ATOM 2642 C C . ASP A 1 328 ? -11.863 -8.494 11.562 1.00 91.19 328 ASP A C 1
ATOM 2644 O O . ASP A 1 328 ? -11.411 -8.307 12.686 1.00 91.19 328 ASP A O 1
ATOM 2648 N N . ASP A 1 329 ? -11.795 -9.685 10.963 1.00 89.50 329 ASP A N 1
ATOM 2649 C CA . ASP A 1 329 ? -11.278 -10.888 11.625 1.00 89.50 329 ASP A CA 1
ATOM 2650 C C . ASP A 1 329 ? -9.810 -10.720 12.024 1.00 89.50 329 ASP A C 1
ATOM 2652 O O . ASP A 1 329 ? -9.417 -11.086 13.131 1.00 89.50 329 ASP A O 1
ATOM 2656 N N . ASP A 1 330 ? -9.001 -10.088 11.173 1.00 91.56 330 ASP A N 1
ATOM 2657 C CA . ASP A 1 330 ? -7.600 -9.821 11.489 1.00 91.56 330 ASP A CA 1
ATOM 2658 C C . ASP A 1 330 ? -7.475 -8.764 12.595 1.00 91.56 330 ASP A C 1
ATOM 2660 O O . ASP A 1 330 ? -6.629 -8.890 13.482 1.00 91.56 330 ASP A O 1
ATOM 2664 N N . TYR A 1 331 ? -8.369 -7.770 12.618 1.00 92.12 331 TYR A N 1
ATOM 2665 C CA . TYR A 1 331 ? -8.500 -6.848 13.751 1.00 92.12 331 TYR A CA 1
ATOM 2666 C C . TYR A 1 331 ? -8.840 -7.583 15.053 1.00 92.12 331 TYR A C 1
ATOM 2668 O O . TYR A 1 331 ? -8.233 -7.311 16.092 1.00 92.12 331 TYR A O 1
ATOM 2676 N N . CYS A 1 332 ? -9.774 -8.533 14.998 1.00 88.44 332 CYS A N 1
ATOM 2677 C CA . CYS A 1 332 ? -10.184 -9.322 16.152 1.00 88.44 332 CYS A CA 1
ATOM 2678 C C . CYS A 1 332 ? -9.030 -10.164 16.694 1.00 88.44 332 CYS A C 1
ATOM 2680 O O . CYS A 1 332 ? -8.781 -10.122 17.894 1.00 88.44 332 CYS A O 1
ATOM 2682 N N . LYS A 1 333 ? -8.261 -10.831 15.825 1.00 87.94 333 LYS A N 1
ATOM 2683 C CA . LYS A 1 333 ? -7.081 -11.616 16.229 1.00 87.94 333 LYS A CA 1
ATOM 2684 C C . LYS A 1 333 ? -6.066 -10.775 17.004 1.00 87.94 333 LYS A C 1
ATOM 2686 O O . LYS A 1 333 ? -5.584 -11.201 18.050 1.00 87.94 333 LYS A O 1
ATOM 2691 N N . VAL A 1 334 ? -5.789 -9.551 16.541 1.00 89.88 334 VAL A N 1
ATOM 2692 C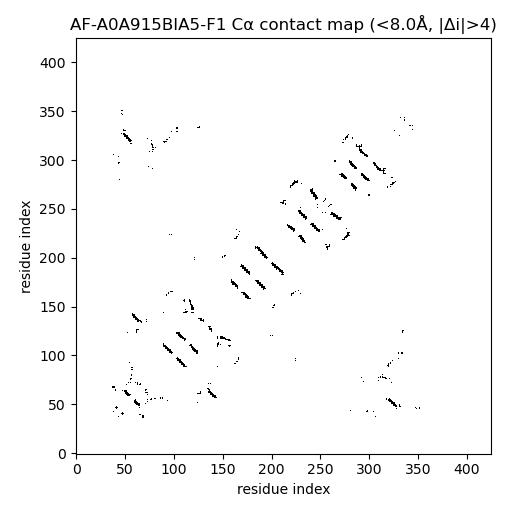 CA . VAL A 1 334 ? -4.871 -8.627 17.238 1.00 89.88 334 VAL A CA 1
ATOM 2693 C C . VAL A 1 334 ? -5.423 -8.204 18.603 1.00 89.88 334 VAL A C 1
ATOM 2695 O O . VAL A 1 334 ? -4.664 -8.084 19.565 1.00 89.88 334 VAL A O 1
ATOM 2698 N N . LYS A 1 335 ? -6.736 -7.968 18.704 1.00 86.62 335 LYS A N 1
ATOM 2699 C CA . LYS A 1 335 ? -7.399 -7.566 19.954 1.00 86.62 335 LYS A CA 1
ATOM 2700 C C . LYS A 1 335 ? -7.450 -8.713 20.973 1.00 86.62 335 LYS A C 1
ATOM 2702 O O . LYS A 1 335 ? -7.147 -8.506 22.147 1.00 86.62 335 LYS A O 1
ATOM 2707 N N . GLU A 1 336 ? -7.822 -9.913 20.533 1.00 77.81 336 GLU A N 1
ATOM 2708 C CA . GLU A 1 336 ? -8.100 -11.080 21.383 1.00 77.81 336 GLU A CA 1
ATOM 2709 C C . GLU A 1 336 ? -6.833 -11.758 21.930 1.00 77.81 336 GLU A C 1
ATOM 2711 O O . GLU A 1 336 ? -6.881 -12.335 23.019 1.00 77.81 336 GLU A O 1
ATOM 2716 N N . ASN A 1 337 ? -5.670 -11.597 21.279 1.00 66.88 337 ASN A N 1
ATOM 2717 C CA . ASN A 1 337 ? -4.376 -12.084 21.790 1.00 66.88 337 ASN A CA 1
ATOM 2718 C C . ASN A 1 337 ? -3.944 -11.426 23.132 1.00 66.88 337 ASN A C 1
ATOM 2720 O O . ASN A 1 337 ? -2.936 -11.789 23.734 1.00 66.88 337 ASN A O 1
ATOM 2724 N N . LYS A 1 338 ? -4.724 -10.473 23.669 1.00 57.12 338 LYS A N 1
ATOM 2725 C CA . LYS A 1 338 ? -4.539 -9.915 25.023 1.00 57.12 338 LYS A CA 1
ATOM 2726 C C . LYS A 1 338 ? -5.326 -10.630 26.134 1.00 57.12 338 LYS A C 1
ATOM 2728 O O . LYS A 1 338 ? -5.326 -10.162 27.269 1.00 57.12 338 LYS A O 1
ATOM 2733 N N . GLY A 1 339 ? -5.956 -11.776 25.857 1.00 44.59 339 GLY A N 1
ATOM 2734 C CA . GLY A 1 339 ? -6.589 -12.620 26.884 1.00 44.59 339 GLY A CA 1
ATOM 2735 C C . GLY A 1 339 ? -7.989 -12.175 27.327 1.00 44.59 339 GLY A C 1
ATOM 2736 O O . GLY A 1 339 ? -8.606 -12.839 28.159 1.00 44.59 339 GLY A O 1
ATOM 2737 N N . GLU A 1 340 ? -8.537 -11.109 26.744 1.00 46.94 340 GLU A N 1
ATOM 2738 C CA . GLU A 1 340 ? -9.945 -10.734 26.894 1.00 46.94 340 GLU A CA 1
ATOM 2739 C C . GLU A 1 340 ? -10.771 -11.408 25.793 1.00 46.94 340 GLU A C 1
ATOM 2741 O O . GLU A 1 340 ? -11.193 -10.794 24.815 1.00 46.94 340 GLU A O 1
ATOM 2746 N N . VAL A 1 341 ? -10.995 -12.715 25.957 1.00 47.19 341 VAL A N 1
ATOM 2747 C CA . VAL A 1 341 ? -11.958 -13.476 25.152 1.00 47.19 341 VAL A CA 1
ATOM 2748 C C . VAL A 1 341 ? -13.356 -13.020 25.548 1.00 47.19 341 VAL A C 1
ATOM 2750 O O . VAL A 1 341 ? -14.006 -13.620 26.405 1.00 47.19 341 VAL A O 1
ATOM 2753 N N . ARG A 1 342 ? -13.805 -11.908 24.970 1.00 50.31 342 ARG A N 1
ATOM 2754 C CA . ARG A 1 342 ? -15.219 -11.555 24.903 1.00 50.31 342 ARG A CA 1
ATOM 2755 C C . ARG A 1 342 ? -15.455 -10.541 23.792 1.00 50.31 342 ARG A C 1
ATOM 2757 O O . ARG A 1 342 ? -15.214 -9.346 23.931 1.00 50.31 342 ARG A O 1
ATOM 2764 N N . ASN A 1 343 ? -16.042 -11.075 22.727 1.00 54.97 343 ASN A N 1
ATOM 2765 C CA . ASN A 1 343 ? -16.988 -10.382 21.872 1.00 54.97 343 ASN A CA 1
ATOM 2766 C C . ASN A 1 343 ? -16.392 -9.393 20.873 1.00 54.97 343 ASN A C 1
ATOM 2768 O O . ASN A 1 343 ? -16.887 -8.271 20.751 1.00 54.97 343 ASN A O 1
ATOM 2772 N N . CYS A 1 344 ? -15.427 -9.829 20.054 1.00 65.00 344 CYS A N 1
ATOM 2773 C CA . CYS A 1 344 ? -15.273 -9.134 18.785 1.00 65.00 344 CYS A CA 1
ATOM 2774 C C . CYS A 1 344 ? -16.602 -9.190 18.010 1.00 65.00 344 CYS A C 1
ATOM 2776 O O . CYS A 1 344 ? -17.058 -8.140 17.576 1.00 65.00 344 CYS A O 1
ATOM 2778 N N . GLU A 1 345 ? -17.314 -10.333 17.982 1.00 56.09 345 GLU A N 1
ATOM 2779 C CA . GLU A 1 345 ? -18.623 -10.533 17.323 1.00 56.09 345 GLU A CA 1
ATOM 2780 C C . GLU A 1 345 ? -19.766 -9.593 17.778 1.00 56.09 345 GLU A C 1
ATOM 2782 O O . GLU A 1 345 ? -20.500 -9.098 16.915 1.00 56.09 345 GLU A O 1
ATOM 2787 N N . GLU A 1 346 ? -19.905 -9.251 19.069 1.00 54.47 346 GLU A N 1
ATOM 2788 C CA . GLU A 1 346 ? -21.006 -8.372 19.529 1.00 54.47 346 GLU A CA 1
ATOM 2789 C C . GLU A 1 346 ? -20.866 -6.918 19.039 1.00 54.47 346 GLU A C 1
ATOM 2791 O O . GLU A 1 346 ? -21.880 -6.230 18.867 1.00 54.47 346 GLU A O 1
ATOM 2796 N N . GLU A 1 347 ? -19.651 -6.457 18.712 1.00 53.75 347 GLU A N 1
ATOM 2797 C CA . GLU A 1 347 ? -19.434 -5.133 18.103 1.00 53.75 347 GLU A CA 1
ATOM 2798 C C . GLU A 1 347 ? -20.075 -5.021 16.697 1.00 53.75 347 GLU A C 1
ATOM 2800 O O . GLU A 1 347 ? -20.446 -3.918 16.284 1.00 53.75 347 GLU A O 1
ATOM 2805 N N . LEU A 1 348 ? -20.308 -6.137 15.974 1.00 50.66 348 LEU A N 1
ATOM 2806 C CA . LEU 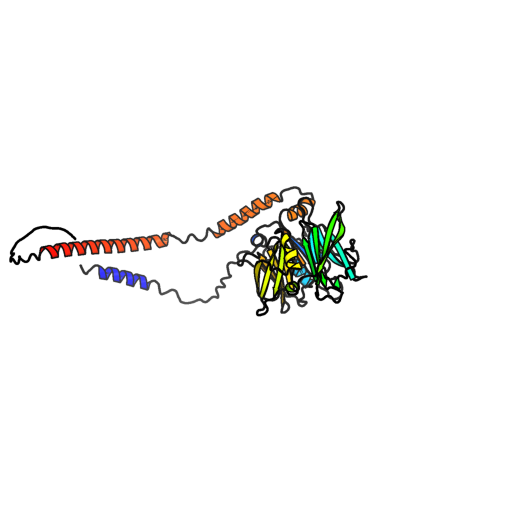A 1 348 ? -21.037 -6.122 14.687 1.00 50.66 348 LEU A CA 1
ATOM 2807 C C . LEU A 1 348 ? -22.499 -5.768 14.929 1.00 50.66 348 LEU A C 1
ATOM 2809 O O . LEU A 1 348 ? -23.074 -4.943 14.222 1.00 50.66 348 LEU A O 1
ATOM 2813 N N . SER A 1 349 ? -23.100 -6.409 15.934 1.00 49.00 349 SER A N 1
ATOM 2814 C CA . SER A 1 349 ? -24.526 -6.287 16.223 1.00 49.00 349 SER A CA 1
ATOM 2815 C C . SER A 1 349 ? -24.872 -4.869 16.678 1.00 49.00 349 SER A C 1
ATOM 2817 O O . SER A 1 349 ? -25.804 -4.263 16.159 1.00 49.00 349 SER A O 1
ATOM 2819 N N . THR A 1 350 ? -24.044 -4.268 17.532 1.00 49.66 350 THR A N 1
ATOM 2820 C CA . THR A 1 350 ? -24.235 -2.894 18.017 1.00 49.66 350 THR A CA 1
ATOM 2821 C C . THR A 1 350 ? -23.937 -1.832 16.957 1.00 49.66 350 THR A C 1
ATOM 2823 O O . THR A 1 350 ? -24.670 -0.847 16.882 1.00 49.66 350 THR A O 1
ATOM 2826 N N . THR A 1 351 ? -22.944 -2.031 16.081 1.00 49.38 351 THR A N 1
ATOM 2827 C CA . THR A 1 351 ? -22.637 -1.078 14.991 1.00 49.38 351 THR A CA 1
ATOM 2828 C C . THR A 1 351 ? -23.677 -1.148 13.868 1.00 49.38 351 THR A C 1
ATOM 2830 O O . THR A 1 351 ? -24.084 -0.114 13.335 1.00 49.38 351 THR A O 1
ATOM 2833 N N . THR A 1 352 ? -24.183 -2.345 13.554 1.00 46.94 352 THR A N 1
ATOM 2834 C CA . THR A 1 352 ? -25.281 -2.520 12.590 1.00 46.94 352 THR A CA 1
ATOM 2835 C C . THR A 1 352 ? -26.552 -1.865 13.128 1.00 46.94 352 THR A C 1
ATOM 2837 O O . THR A 1 352 ? -27.170 -1.084 12.411 1.00 46.94 352 THR A O 1
ATOM 2840 N N . ILE A 1 353 ? -26.875 -2.055 14.415 1.00 47.44 353 ILE A N 1
ATOM 2841 C CA . ILE A 1 353 ? -28.004 -1.388 15.085 1.00 47.44 353 ILE A CA 1
ATOM 2842 C C . ILE A 1 353 ? -27.803 0.136 15.158 1.00 47.44 353 ILE A C 1
ATOM 2844 O O . ILE A 1 353 ? -28.746 0.873 14.909 1.00 47.44 353 ILE A O 1
ATOM 2848 N N . ALA A 1 354 ? -26.595 0.646 15.418 1.00 46.69 354 ALA A N 1
ATOM 2849 C CA . ALA A 1 354 ? -26.329 2.089 15.418 1.00 46.69 354 ALA A CA 1
ATOM 2850 C C . ALA A 1 354 ? -26.448 2.712 14.014 1.00 46.69 354 ALA A C 1
ATOM 2852 O O . ALA A 1 354 ? -27.018 3.789 13.870 1.00 46.69 354 ALA A O 1
ATOM 2853 N N . SER A 1 355 ? -25.977 2.020 12.970 1.00 47.00 355 SER A N 1
ATOM 2854 C CA . SER A 1 355 ? -26.110 2.467 11.574 1.00 47.00 355 SER A CA 1
ATOM 2855 C C . SER A 1 355 ? -27.546 2.361 11.038 1.00 47.00 355 SER A C 1
ATOM 2857 O O . SER A 1 355 ? -27.965 3.191 10.229 1.00 47.00 355 SER A O 1
ATOM 2859 N N . LEU A 1 356 ? -28.320 1.381 11.522 1.00 46.97 356 LEU A N 1
ATOM 2860 C CA . LEU A 1 356 ? -29.755 1.256 11.264 1.00 46.97 356 LEU A CA 1
ATOM 2861 C C . LEU A 1 356 ? -30.539 2.340 12.012 1.00 46.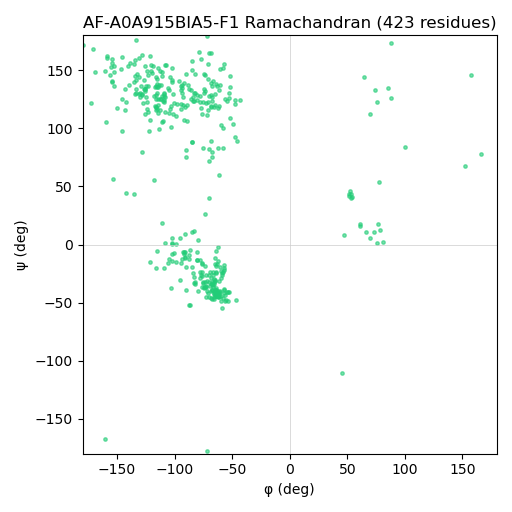97 356 LEU A C 1
ATOM 2863 O O . LEU A 1 356 ? -31.384 2.981 11.403 1.00 46.97 356 LEU A O 1
ATOM 2867 N N . ASN A 1 357 ? -30.187 2.633 13.265 1.00 39.88 357 ASN A N 1
ATOM 2868 C CA . ASN A 1 357 ? -30.800 3.704 14.054 1.00 39.88 357 ASN A CA 1
ATOM 2869 C C . ASN A 1 357 ? -30.449 5.105 13.523 1.00 39.88 357 ASN A C 1
ATOM 2871 O O . ASN A 1 357 ? -31.248 6.026 13.674 1.00 39.88 357 ASN A O 1
ATOM 2875 N N . ASP A 1 358 ? -29.289 5.289 12.883 1.00 44.91 358 ASP A N 1
ATOM 2876 C CA . ASP A 1 358 ? -28.955 6.531 12.173 1.00 44.91 358 ASP A CA 1
ATOM 2877 C C . ASP A 1 358 ? -29.709 6.646 10.839 1.00 44.91 358 ASP A C 1
ATOM 2879 O O . ASP A 1 358 ? -30.111 7.751 10.470 1.00 44.91 358 ASP A O 1
ATOM 2883 N N . LYS A 1 359 ? -29.990 5.536 10.139 1.00 40.72 359 LYS A N 1
ATOM 2884 C CA . LYS A 1 359 ? -30.952 5.546 9.021 1.00 40.72 359 LYS A CA 1
ATOM 2885 C C . LYS A 1 359 ? -32.366 5.874 9.506 1.00 40.72 359 LYS A C 1
ATOM 2887 O O . LYS A 1 359 ? -33.003 6.738 8.919 1.00 40.72 359 LYS A O 1
ATOM 2892 N N . GLU A 1 360 ? -32.798 5.314 10.632 1.00 38.97 360 GLU A N 1
ATOM 2893 C CA . GLU A 1 360 ? -34.114 5.586 11.229 1.00 38.97 360 GLU A CA 1
ATOM 2894 C C . GLU A 1 360 ? -34.237 7.036 11.743 1.00 38.97 360 GLU A C 1
ATOM 2896 O O . GLU A 1 360 ? -35.263 7.695 11.562 1.00 38.97 360 GLU A O 1
ATOM 2901 N N . LYS A 1 361 ? -33.157 7.609 12.295 1.00 37.06 361 LYS A N 1
ATOM 2902 C CA . LYS A 1 361 ? -33.112 9.032 12.676 1.00 37.06 361 LYS A CA 1
ATOM 2903 C C . LYS A 1 361 ? -33.026 9.985 11.488 1.00 37.06 361 LYS A C 1
ATOM 2905 O O . LYS A 1 361 ? -33.480 11.119 11.621 1.00 37.06 361 LYS A O 1
ATOM 2910 N N . THR A 1 362 ? -32.491 9.551 10.347 1.00 36.50 362 THR A N 1
ATOM 2911 C CA . THR A 1 362 ? -32.427 10.388 9.136 1.00 36.50 362 THR A CA 1
ATOM 2912 C C . THR A 1 362 ? -33.675 10.232 8.252 1.00 36.50 362 THR A C 1
ATOM 2914 O O . THR A 1 362 ? -33.991 11.147 7.497 1.00 36.50 362 THR A O 1
ATOM 2917 N N . GLU A 1 363 ? -34.451 9.152 8.398 1.00 38.81 363 GLU A N 1
ATOM 2918 C CA . GLU A 1 363 ? -35.740 8.962 7.706 1.00 38.81 363 GLU A CA 1
ATOM 2919 C C . GLU A 1 363 ? -36.964 9.487 8.483 1.00 38.81 363 GLU A C 1
ATOM 2921 O O . GLU A 1 363 ? -38.010 9.695 7.876 1.00 38.81 363 GLU A O 1
ATOM 2926 N N . SER A 1 364 ? -36.852 9.839 9.772 1.00 39.66 364 SER A N 1
ATOM 2927 C CA . SER A 1 364 ? -37.976 10.435 10.538 1.00 39.66 364 SER A CA 1
ATOM 2928 C C . SER A 1 364 ? -38.170 11.955 10.378 1.00 39.66 364 SER A C 1
ATOM 2930 O O . SER A 1 364 ? -38.930 12.572 11.122 1.00 39.66 364 SER A O 1
ATOM 2932 N N . SER A 1 365 ? -37.507 12.593 9.408 1.00 43.12 365 SER A N 1
ATOM 2933 C CA . SER A 1 365 ? -37.681 14.030 9.132 1.00 43.12 365 SER A CA 1
ATOM 2934 C C . SER A 1 365 ? -37.822 14.331 7.637 1.00 43.12 365 SER A C 1
ATOM 2936 O O . SER A 1 365 ? -37.264 15.300 7.120 1.00 43.12 365 SER A O 1
ATOM 2938 N N . SER A 1 366 ? -38.616 13.521 6.942 1.00 43.00 366 SER A N 1
ATOM 2939 C CA . SER A 1 366 ? -39.270 13.946 5.702 1.00 43.00 366 SER A CA 1
ATOM 2940 C C . SER A 1 366 ? -40.683 13.376 5.583 1.00 43.00 366 SER A C 1
ATOM 2942 O O . SER A 1 366 ? -41.121 12.992 4.504 1.00 43.00 366 SER A O 1
ATOM 2944 N N . ASP A 1 367 ? -41.450 13.432 6.676 1.00 42.41 367 ASP A N 1
ATOM 2945 C CA . ASP A 1 367 ? -42.903 13.572 6.556 1.00 42.41 367 ASP A CA 1
ATOM 2946 C C . ASP A 1 367 ? -43.186 14.964 5.972 1.00 42.41 367 ASP A C 1
ATOM 2948 O O . ASP A 1 367 ? -43.560 15.921 6.655 1.00 42.41 367 ASP A O 1
ATOM 2952 N N . ILE A 1 368 ? -42.946 15.102 4.665 1.00 55.06 368 ILE A N 1
ATOM 2953 C CA . ILE A 1 368 ? -43.519 16.174 3.866 1.00 55.06 368 ILE A CA 1
ATOM 2954 C C . ILE A 1 368 ? -45.019 15.977 4.005 1.00 55.06 368 ILE A C 1
ATOM 2956 O O . ILE A 1 368 ? -45.596 15.055 3.438 1.00 55.06 368 ILE A O 1
ATOM 2960 N N . ASN A 1 369 ? -45.601 16.824 4.844 1.00 53.84 369 ASN A N 1
ATOM 2961 C CA . ASN A 1 369 ? -46.983 16.829 5.284 1.00 53.84 369 ASN A CA 1
ATOM 2962 C C . ASN A 1 369 ? -47.944 16.644 4.088 1.00 53.84 369 ASN A C 1
ATOM 2964 O O . ASN A 1 369 ? -48.402 17.612 3.479 1.00 53.84 369 ASN A O 1
ATOM 2968 N N . ILE A 1 370 ? -48.268 15.390 3.748 1.00 55.72 370 ILE A N 1
ATOM 2969 C CA . ILE A 1 370 ? -49.198 15.005 2.669 1.00 55.72 370 ILE A CA 1
ATOM 2970 C C . ILE A 1 370 ? -50.580 15.646 2.879 1.00 55.72 370 ILE A C 1
ATOM 2972 O O . ILE A 1 370 ? -51.325 15.883 1.926 1.00 55.72 370 ILE A O 1
ATOM 2976 N N . PHE A 1 371 ? -50.884 16.037 4.119 1.00 59.56 371 PHE A N 1
ATOM 2977 C CA . PHE A 1 371 ? -52.067 16.805 4.484 1.00 59.56 371 PHE A CA 1
ATOM 2978 C C . PHE A 1 371 ? -52.183 18.171 3.788 1.00 59.56 371 PHE A C 1
ATOM 2980 O O . PHE A 1 371 ? -53.304 18.639 3.607 1.00 59.56 371 PHE A O 1
ATOM 2987 N N . TRP A 1 372 ? -51.086 18.786 3.328 1.00 64.62 372 TRP A N 1
ATOM 2988 C CA . TRP A 1 372 ? -51.146 20.037 2.554 1.00 64.62 372 TRP A CA 1
ATOM 2989 C C . TRP A 1 372 ? -51.540 19.835 1.084 1.00 64.62 372 TRP A C 1
ATOM 2991 O O . TRP A 1 372 ? -52.099 20.746 0.472 1.00 64.62 372 TRP A O 1
ATOM 3001 N N . PHE A 1 373 ? -51.325 18.642 0.519 1.00 65.81 373 PHE A N 1
ATOM 3002 C CA . PHE A 1 373 ? -51.744 18.324 -0.853 1.00 65.81 373 PHE A CA 1
ATOM 3003 C C . PHE A 1 373 ? -53.208 17.882 -0.939 1.00 65.81 373 PHE A C 1
ATOM 3005 O O . PHE A 1 373 ? -53.849 18.076 -1.973 1.00 65.81 373 PHE A O 1
ATOM 3012 N N . LEU A 1 374 ? -53.770 17.355 0.152 1.00 75.06 374 LEU A N 1
ATOM 3013 C CA . LEU A 1 374 ? -55.171 16.939 0.229 1.00 75.06 374 LEU A CA 1
ATOM 3014 C C . LEU A 1 374 ? -56.176 18.046 -0.173 1.00 75.06 374 LEU A C 1
ATOM 3016 O O . LEU A 1 374 ? -57.029 17.775 -1.021 1.00 75.06 374 LEU A O 1
ATOM 3020 N N . PRO A 1 375 ? -56.092 19.296 0.338 1.00 78.44 375 PRO A N 1
ATOM 3021 C CA . PRO A 1 375 ? -57.013 20.356 -0.073 1.00 78.44 375 PRO A CA 1
ATOM 3022 C C . PRO A 1 375 ? -56.837 20.745 -1.546 1.00 78.44 375 PRO A C 1
ATOM 3024 O O . PRO A 1 375 ? -57.829 21.020 -2.217 1.00 78.44 375 PRO A O 1
ATOM 3027 N N . ILE A 1 376 ? -55.611 20.706 -2.082 1.00 82.25 376 ILE A N 1
ATOM 3028 C CA . ILE A 1 376 ? -55.339 21.019 -3.495 1.00 82.25 376 ILE A CA 1
ATOM 3029 C C . ILE A 1 376 ? -56.000 19.978 -4.405 1.00 82.25 376 ILE A C 1
ATOM 3031 O O . ILE A 1 376 ? -56.681 20.341 -5.363 1.00 82.25 376 ILE A O 1
ATOM 3035 N N . VAL A 1 377 ? -55.866 18.690 -4.075 1.00 85.12 377 VAL A N 1
ATOM 3036 C CA . VAL A 1 377 ? -56.497 17.595 -4.828 1.00 85.12 377 VAL A CA 1
ATOM 3037 C C . VAL A 1 377 ? -58.024 17.675 -4.745 1.00 85.12 377 VAL A C 1
ATOM 3039 O O . VAL A 1 377 ? -58.696 17.510 -5.761 1.00 85.12 377 VAL A O 1
ATOM 3042 N N . ILE A 1 378 ? -58.589 18.003 -3.577 1.00 85.75 378 ILE A N 1
ATOM 3043 C CA . ILE A 1 378 ? -60.043 18.180 -3.407 1.00 85.75 378 ILE A CA 1
ATOM 3044 C C . ILE A 1 378 ? -60.562 19.346 -4.260 1.00 85.75 378 ILE A C 1
ATOM 3046 O O . ILE A 1 378 ? -61.585 19.203 -4.934 1.00 85.75 378 ILE A O 1
ATOM 3050 N N . VAL A 1 379 ? -59.851 20.478 -4.285 1.00 88.44 379 VAL A N 1
ATOM 3051 C CA . VAL A 1 379 ? -60.207 21.630 -5.130 1.00 88.44 379 VAL A CA 1
ATOM 3052 C C . VAL A 1 379 ? -60.131 21.259 -6.612 1.00 88.44 379 VAL A C 1
ATOM 3054 O O . VAL A 1 379 ? -61.048 21.584 -7.369 1.00 88.44 379 VAL A O 1
ATOM 3057 N N . LEU A 1 380 ? -59.096 20.526 -7.033 1.00 88.31 380 LEU A N 1
ATOM 3058 C CA . LEU A 1 380 ? -58.949 20.093 -8.423 1.00 88.31 380 LEU A CA 1
ATOM 3059 C C . LEU A 1 380 ? -60.083 19.142 -8.843 1.00 88.31 380 LEU A C 1
ATOM 3061 O O . LEU A 1 380 ? -60.686 19.323 -9.901 1.00 88.31 380 LEU A O 1
ATOM 3065 N N . CYS A 1 381 ? -60.437 18.184 -7.981 1.00 88.19 381 CYS A N 1
ATOM 3066 C CA . CYS A 1 381 ? -61.571 17.285 -8.189 1.00 88.19 381 CYS A CA 1
ATOM 3067 C C . CYS A 1 381 ? -62.898 18.049 -8.287 1.00 88.19 381 CYS A C 1
ATOM 3069 O O . CYS A 1 381 ? -63.710 17.736 -9.157 1.00 88.19 381 CYS A O 1
ATOM 3071 N N . ALA A 1 382 ? -63.110 19.076 -7.457 1.00 88.25 382 ALA A N 1
ATOM 3072 C CA . ALA A 1 382 ? -64.304 19.916 -7.525 1.00 88.25 382 ALA A CA 1
ATOM 3073 C C . ALA A 1 382 ? -64.392 20.688 -8.854 1.00 88.25 382 ALA A C 1
ATOM 3075 O O . ALA A 1 382 ? -65.463 20.737 -9.462 1.00 88.25 382 ALA A O 1
ATOM 3076 N N . ILE A 1 383 ? -63.273 21.229 -9.351 1.00 89.50 383 ILE A N 1
ATOM 3077 C CA . ILE A 1 383 ? -63.214 21.910 -10.657 1.00 89.50 383 ILE A CA 1
ATOM 3078 C C . ILE A 1 383 ? -63.550 20.936 -11.792 1.00 89.50 383 ILE A C 1
ATOM 3080 O O . ILE A 1 383 ? -64.361 21.264 -12.661 1.00 89.50 383 ILE A O 1
ATOM 3084 N N . ILE A 1 384 ? -62.984 19.725 -11.769 1.00 88.50 384 ILE A N 1
ATOM 3085 C CA . ILE A 1 384 ? -63.272 18.686 -12.768 1.00 88.50 384 ILE A CA 1
ATOM 3086 C C . ILE A 1 384 ? -64.757 18.301 -12.734 1.00 88.50 384 ILE A C 1
ATOM 3088 O O . ILE A 1 384 ? -65.390 18.205 -13.783 1.00 88.50 384 ILE A O 1
ATOM 3092 N N . LEU A 1 385 ? -65.348 18.149 -11.546 1.00 88.38 385 LEU A N 1
ATOM 3093 C CA . LEU A 1 385 ? -66.773 17.841 -11.391 1.00 88.38 385 LEU A CA 1
ATOM 3094 C C . LEU A 1 385 ? -67.667 18.954 -11.949 1.00 88.38 385 LEU A C 1
ATOM 3096 O O . LEU A 1 385 ? -68.630 18.667 -12.661 1.00 88.38 385 LEU A O 1
ATOM 3100 N N . VAL A 1 386 ? -67.329 20.222 -11.694 1.00 88.81 386 VAL A N 1
ATOM 3101 C CA . VAL A 1 386 ? -68.042 21.371 -12.274 1.00 88.81 386 VAL A CA 1
ATOM 3102 C C . VAL A 1 386 ? -67.916 21.377 -13.797 1.00 88.81 386 VAL A C 1
ATOM 3104 O O . VAL A 1 386 ? -68.918 21.581 -14.480 1.00 88.81 386 VAL A O 1
ATOM 3107 N N . LEU A 1 387 ? -66.730 21.096 -14.345 1.00 86.50 387 LEU A N 1
ATOM 3108 C CA . LEU A 1 387 ? -66.525 20.984 -15.792 1.00 86.50 387 LEU A CA 1
ATOM 3109 C C . LEU A 1 387 ? -67.370 19.861 -16.398 1.00 86.50 387 LEU A C 1
ATOM 3111 O O . LEU A 1 387 ? -68.034 20.087 -17.407 1.00 86.50 387 LEU A O 1
ATOM 3115 N N . ILE A 1 388 ? -67.419 18.686 -15.765 1.00 88.00 388 ILE A N 1
ATOM 3116 C CA . ILE A 1 388 ? -68.258 17.566 -16.212 1.00 88.00 388 ILE A CA 1
ATOM 3117 C C . ILE A 1 388 ? -69.738 17.961 -16.182 1.00 88.00 388 ILE A C 1
ATOM 3119 O O . ILE A 1 388 ? -70.447 17.736 -17.162 1.00 88.00 388 ILE A O 1
ATOM 3123 N N . ILE A 1 389 ? -70.211 18.603 -15.109 1.00 86.25 389 ILE A N 1
ATOM 3124 C CA . ILE A 1 389 ? -71.600 19.076 -15.012 1.00 86.25 389 ILE A CA 1
ATOM 3125 C C . ILE A 1 389 ? -71.900 20.118 -16.096 1.00 86.25 389 ILE A C 1
ATOM 3127 O O . ILE A 1 389 ? -72.965 20.059 -16.713 1.00 86.25 389 ILE A O 1
ATOM 3131 N N . CYS A 1 390 ? -70.976 21.042 -16.370 1.00 81.69 390 CYS A N 1
ATOM 3132 C CA . CYS A 1 390 ? -71.107 22.019 -17.450 1.00 81.69 390 CYS A CA 1
ATOM 3133 C C . CYS A 1 390 ? -71.169 21.342 -18.824 1.00 81.69 390 CYS A C 1
ATOM 3135 O O . CYS A 1 390 ? -72.042 21.682 -19.616 1.00 81.69 390 CYS A O 1
ATOM 3137 N N . ILE A 1 391 ? -70.320 20.346 -19.092 1.00 82.69 391 ILE A N 1
ATOM 3138 C CA . ILE A 1 391 ? -70.328 19.585 -20.351 1.00 82.69 391 ILE A CA 1
ATOM 3139 C C . ILE A 1 391 ? -71.639 18.804 -20.507 1.00 82.69 391 ILE A C 1
ATOM 3141 O O . ILE A 1 391 ? -72.244 18.818 -21.579 1.00 82.69 391 ILE A O 1
ATOM 3145 N N . VAL A 1 392 ? -72.119 18.157 -19.442 1.00 81.75 392 VAL A N 1
ATOM 3146 C CA . VAL A 1 392 ? -73.391 17.415 -19.456 1.00 81.75 392 VAL A CA 1
ATOM 3147 C C . VAL A 1 392 ? -74.577 18.361 -19.648 1.00 81.75 392 VAL A C 1
ATOM 3149 O O . VAL A 1 392 ? -75.476 18.056 -20.431 1.00 81.75 392 VAL A O 1
ATOM 3152 N N . ARG A 1 393 ? -74.583 19.528 -18.990 1.00 77.25 393 ARG A N 1
ATOM 3153 C CA . ARG A 1 393 ? -75.610 20.556 -19.213 1.00 77.25 393 ARG A CA 1
ATOM 3154 C C . ARG A 1 393 ? -75.575 21.094 -20.636 1.00 77.25 393 ARG A C 1
ATOM 3156 O O . ARG A 1 393 ? -76.634 21.181 -21.248 1.00 77.25 393 ARG A O 1
ATOM 3163 N N . HIS A 1 394 ? -74.392 21.372 -21.175 1.00 71.56 394 HIS A N 1
ATOM 3164 C CA . HIS A 1 394 ? -74.257 21.882 -22.534 1.00 71.56 394 HIS A CA 1
ATOM 3165 C C . HIS A 1 394 ? -74.763 20.862 -23.564 1.00 71.56 394 HIS A C 1
ATOM 3167 O O . HIS A 1 394 ? -75.601 21.197 -24.396 1.00 71.56 394 HIS A O 1
ATOM 3173 N N . ARG A 1 395 ? -74.411 19.576 -23.404 1.00 69.00 395 ARG A N 1
ATOM 3174 C CA . ARG A 1 395 ? -74.964 18.493 -24.239 1.00 69.00 395 ARG A CA 1
ATOM 3175 C C . ARG A 1 395 ? -76.482 18.344 -24.119 1.00 69.00 395 ARG A C 1
ATOM 3177 O O . ARG A 1 395 ? -77.133 17.954 -25.084 1.00 69.00 395 ARG A O 1
ATOM 3184 N N . ARG A 1 396 ? -77.067 18.644 -22.956 1.00 63.47 396 ARG A N 1
ATOM 3185 C CA . ARG A 1 396 ? -78.524 18.597 -22.756 1.00 63.47 396 ARG A CA 1
ATOM 3186 C C . ARG A 1 396 ? -79.237 19.785 -23.415 1.00 63.47 396 ARG A C 1
ATOM 3188 O O . ARG A 1 396 ? -80.351 19.616 -23.903 1.00 63.47 396 ARG A O 1
ATOM 3195 N N . GLU A 1 397 ? -78.596 20.950 -23.473 1.00 61.50 397 GLU A N 1
ATOM 3196 C CA . GLU A 1 397 ? -79.091 22.126 -24.204 1.00 61.50 397 GLU A CA 1
ATOM 3197 C C . GLU A 1 397 ? -78.972 21.950 -25.730 1.00 61.50 397 GLU A C 1
ATOM 3199 O O . GLU A 1 397 ? -79.901 22.308 -26.458 1.00 61.50 397 GLU A O 1
ATOM 3204 N N . ASP A 1 398 ? -77.914 21.294 -26.217 1.00 56.91 398 ASP A N 1
ATOM 3205 C CA . ASP A 1 398 ? -77.766 20.925 -27.636 1.00 56.91 398 ASP A CA 1
ATOM 3206 C C . ASP A 1 398 ? -78.755 19.819 -28.057 1.00 56.91 398 ASP A C 1
ATOM 3208 O O . ASP A 1 398 ? -79.286 19.820 -29.174 1.00 56.91 398 ASP A O 1
ATOM 3212 N N . GLY A 1 399 ? -79.098 18.921 -27.128 1.00 55.88 399 GLY A N 1
ATOM 3213 C CA . GLY A 1 399 ? -80.190 17.958 -27.281 1.00 55.88 399 GLY A CA 1
ATOM 3214 C C . GLY A 1 399 ? -81.574 18.612 -27.371 1.00 55.88 399 GLY A C 1
ATOM 3215 O O . GLY A 1 399 ? -82.435 18.103 -28.076 1.00 55.88 399 GLY A O 1
ATOM 3216 N N . LEU A 1 400 ? -81.801 19.767 -26.732 1.00 49.47 400 LEU A N 1
ATOM 3217 C CA . LEU A 1 400 ? -83.069 20.504 -26.851 1.00 49.47 400 LEU A CA 1
ATOM 3218 C C . LEU A 1 400 ? -83.131 21.391 -28.108 1.00 49.47 400 LEU A C 1
ATOM 3220 O O . LEU A 1 400 ? -84.215 21.621 -28.642 1.00 49.47 400 LEU A O 1
ATOM 3224 N N . ARG A 1 401 ? -81.984 21.870 -28.614 1.00 49.69 401 ARG A N 1
ATOM 3225 C CA . ARG A 1 401 ? -81.909 22.642 -29.871 1.00 49.69 401 ARG A CA 1
ATOM 3226 C C . ARG A 1 401 ? -82.019 21.776 -31.129 1.00 49.69 401 ARG A C 1
ATOM 3228 O O . ARG A 1 401 ? -82.499 22.267 -32.147 1.00 49.69 401 ARG A O 1
ATOM 3235 N N . SER A 1 402 ? -81.645 20.500 -31.064 1.00 48.16 402 SER A N 1
ATOM 3236 C CA . SER A 1 402 ? -81.755 19.563 -32.195 1.00 48.16 402 SER A CA 1
ATOM 3237 C C . SER A 1 402 ? -83.176 19.029 -32.444 1.00 48.16 402 SER A C 1
ATOM 3239 O O . SER A 1 402 ? -83.444 18.546 -33.540 1.00 48.16 402 SER A O 1
ATOM 3241 N N . PHE A 1 403 ? -84.121 19.208 -31.510 1.00 48.19 403 PHE A N 1
ATOM 3242 C CA . PHE A 1 403 ? -85.538 18.840 -31.696 1.00 48.19 403 PHE A CA 1
ATOM 3243 C C . PHE A 1 403 ? -86.435 19.963 -32.255 1.00 48.19 403 PHE A C 1
ATOM 3245 O O . PHE A 1 403 ? -87.589 19.704 -32.588 1.00 48.19 403 PHE A O 1
ATOM 3252 N N . LEU A 1 404 ? -85.926 21.193 -32.413 1.00 46.56 404 LEU A N 1
ATOM 3253 C CA . LEU A 1 404 ? -86.678 22.327 -32.985 1.00 46.56 404 LEU A CA 1
ATOM 3254 C C . LEU A 1 404 ? -86.331 22.640 -34.449 1.00 46.56 404 LEU A C 1
ATOM 3256 O O . LEU A 1 404 ? -86.849 23.605 -35.005 1.00 46.56 404 LEU A O 1
ATOM 3260 N N . LYS A 1 405 ? -85.502 21.817 -35.101 1.00 44.81 405 LYS A N 1
ATOM 3261 C CA . LYS A 1 405 ? -85.186 21.948 -36.532 1.00 44.81 405 LYS A CA 1
ATOM 3262 C C . LYS A 1 405 ? -85.643 20.716 -37.317 1.00 44.81 405 LYS A C 1
ATOM 3264 O O . LYS A 1 405 ? -84.858 20.055 -37.985 1.00 44.81 405 LYS A O 1
ATOM 3269 N N . ALA A 1 406 ? -86.931 20.405 -37.201 1.00 43.00 406 ALA A N 1
ATOM 3270 C CA . ALA A 1 406 ? -87.629 19.542 -38.143 1.00 43.00 406 ALA A CA 1
ATOM 3271 C C . ALA A 1 406 ? -88.095 20.399 -39.329 1.00 43.00 406 ALA A C 1
ATOM 3273 O O . ALA A 1 406 ? -89.205 20.926 -39.308 1.00 43.00 406 ALA A O 1
ATOM 3274 N N . ASP A 1 407 ? -87.243 20.547 -40.345 1.00 41.25 407 ASP A N 1
ATOM 3275 C CA . ASP A 1 407 ? -87.689 20.991 -41.667 1.00 41.25 407 ASP A CA 1
ATOM 3276 C C . ASP A 1 407 ? -87.995 19.777 -42.552 1.00 41.25 407 ASP A C 1
ATOM 3278 O O . ASP A 1 407 ? -87.314 18.752 -42.535 1.00 41.25 407 ASP A O 1
ATOM 3282 N N . ARG A 1 408 ? -89.113 19.913 -43.261 1.00 37.56 408 ARG A N 1
ATOM 3283 C CA . ARG A 1 408 ? -89.839 18.914 -44.052 1.00 37.56 408 ARG A CA 1
ATOM 3284 C C . ARG A 1 408 ? -89.089 18.439 -45.313 1.00 37.56 408 ARG A C 1
ATOM 3286 O O . ARG A 1 408 ? -88.139 19.083 -45.747 1.00 37.56 408 ARG A O 1
ATOM 3293 N N . PRO A 1 409 ? -89.529 17.311 -45.911 1.00 47.56 409 PRO A N 1
ATOM 3294 C CA . PRO A 1 409 ? -88.734 16.516 -46.839 1.00 47.56 409 PRO A CA 1
ATOM 3295 C C . PRO A 1 409 ? -88.805 17.035 -48.277 1.00 47.56 409 PRO A C 1
ATOM 3297 O O . PRO A 1 409 ? -89.844 17.529 -48.722 1.00 47.56 409 PRO A O 1
ATOM 3300 N N . HIS A 1 410 ? -87.728 16.820 -49.034 1.00 35.91 410 HIS A N 1
ATOM 3301 C CA . HIS A 1 410 ? -87.757 16.903 -50.490 1.00 35.91 410 HIS A CA 1
ATOM 3302 C C . HIS A 1 410 ? -87.761 15.496 -51.094 1.00 35.91 410 HIS A C 1
ATOM 3304 O O . HIS A 1 410 ? -86.876 14.680 -50.849 1.00 35.91 410 HIS A O 1
ATOM 3310 N N . VAL A 1 411 ? -88.832 15.225 -51.835 1.00 38.53 411 VAL A N 1
ATOM 3311 C CA . VAL A 1 411 ? -89.116 14.010 -52.599 1.00 38.53 411 VAL A CA 1
ATOM 3312 C C . VAL A 1 411 ? -88.647 14.230 -54.032 1.00 38.53 411 VAL A C 1
ATOM 3314 O O . VAL A 1 411 ? -88.980 15.273 -54.585 1.00 38.53 411 VAL A O 1
ATOM 3317 N N . GLN A 1 412 ? -87.974 13.238 -54.626 1.00 39.16 412 GLN A N 1
ATOM 3318 C CA . GLN A 1 412 ? -88.115 12.736 -56.014 1.00 39.16 412 GLN A CA 1
ATOM 3319 C C . GLN A 1 412 ? -86.829 12.017 -56.452 1.00 39.16 412 GLN A C 1
ATOM 3321 O O . GLN A 1 412 ? -85.748 12.463 -56.099 1.00 39.16 412 GLN A O 1
ATOM 3326 N N . TYR A 1 413 ? -86.807 10.964 -57.271 1.00 33.41 413 TYR A N 1
ATOM 3327 C CA . TYR A 1 413 ? -87.712 9.872 -57.678 1.00 33.41 413 TYR A CA 1
ATOM 3328 C C . TYR A 1 413 ? -86.788 8.900 -58.474 1.00 33.41 413 TYR A C 1
ATOM 3330 O O . TYR A 1 413 ? -85.822 9.348 -59.089 1.00 33.41 413 TYR A O 1
ATOM 3338 N N . TYR A 1 414 ? -87.052 7.588 -58.440 1.00 36.53 414 TYR A N 1
ATOM 3339 C CA . TYR A 1 414 ? -86.341 6.521 -59.191 1.00 36.53 414 TYR A CA 1
ATOM 3340 C C . TYR A 1 414 ? -86.618 6.563 -60.715 1.00 36.53 414 TYR A C 1
ATOM 3342 O O . TYR A 1 414 ? -87.590 7.209 -61.114 1.00 36.53 414 TYR A O 1
ATOM 3350 N N . PRO A 1 415 ? -85.820 5.877 -61.572 1.00 47.66 415 PRO A N 1
ATOM 3351 C CA . PRO A 1 415 ? -86.188 4.518 -62.058 1.00 47.66 415 PRO A CA 1
ATOM 3352 C C . PRO A 1 415 ? -84.969 3.570 -62.286 1.00 47.66 415 PRO A C 1
ATOM 3354 O O . PRO A 1 415 ? -83.942 3.994 -62.796 1.00 47.66 415 PRO A O 1
ATOM 3357 N N . THR A 1 416 ? -84.906 2.369 -61.689 1.00 39.81 416 THR A N 1
ATOM 3358 C CA . THR A 1 416 ? -85.368 1.012 -62.107 1.00 39.81 416 THR A CA 1
ATOM 3359 C C . THR A 1 416 ? -84.424 0.167 -62.992 1.00 39.81 416 THR A C 1
ATOM 3361 O O . THR A 1 416 ? -84.025 0.629 -64.055 1.00 39.81 416 THR A O 1
ATOM 3364 N N . PHE A 1 417 ? -84.308 -1.125 -62.598 1.00 38.78 417 PHE A N 1
ATOM 3365 C CA . PHE A 1 417 ? -84.008 -2.351 -63.385 1.00 38.78 417 PHE A CA 1
ATOM 3366 C C . PHE A 1 417 ? -82.531 -2.510 -63.850 1.00 38.78 417 PHE A C 1
ATOM 3368 O O . PHE A 1 417 ? -81.941 -1.553 -64.318 1.00 38.78 417 PHE A O 1
ATOM 3375 N N . ILE A 1 418 ? -81.800 -3.634 -63.736 1.00 34.22 418 ILE A N 1
ATOM 3376 C CA . ILE A 1 418 ? -82.067 -5.090 -63.754 1.00 34.22 418 ILE A CA 1
ATOM 3377 C C . ILE A 1 418 ? -80.876 -5.814 -63.076 1.00 34.22 418 ILE A C 1
ATOM 3379 O O . ILE A 1 418 ? -79.739 -5.358 -63.183 1.00 34.22 418 ILE A O 1
ATOM 3383 N N . SER A 1 419 ? -81.124 -6.955 -62.429 1.00 54.75 419 SER A N 1
ATOM 3384 C CA . SER A 1 419 ? -80.123 -7.996 -62.153 1.00 54.75 419 SER A CA 1
ATOM 3385 C C . SER A 1 419 ? -80.048 -8.965 -63.333 1.00 54.75 419 SER A C 1
ATOM 3387 O O . SER A 1 419 ? -81.112 -9.413 -63.739 1.00 54.75 419 SER A O 1
ATOM 3389 N N . ASP A 1 420 ? -78.858 -9.331 -63.825 1.00 39.84 420 ASP A N 1
ATOM 3390 C CA . ASP A 1 420 ? -78.588 -10.716 -64.257 1.00 39.84 420 ASP A CA 1
ATOM 3391 C C . ASP A 1 420 ? -77.111 -10.993 -64.627 1.00 39.84 420 ASP A C 1
ATOM 3393 O O . ASP A 1 420 ? -76.549 -10.398 -65.537 1.00 39.84 420 ASP A O 1
ATOM 3397 N N . SER A 1 421 ? -76.553 -11.979 -63.911 1.00 40.56 421 SER A N 1
ATOM 3398 C CA . SER A 1 421 ? -75.776 -13.154 -64.366 1.00 40.56 421 SER A CA 1
ATOM 3399 C C . SER A 1 421 ? -74.394 -13.097 -65.068 1.00 40.56 421 SER A C 1
ATOM 3401 O O . SER A 1 421 ? -74.155 -12.339 -65.999 1.00 40.56 421 SER A O 1
ATOM 3403 N N . SER A 1 422 ? -73.601 -14.130 -64.707 1.00 36.75 422 SER A N 1
ATOM 3404 C CA . SER A 1 422 ? -72.453 -14.803 -65.379 1.00 36.75 422 SER A CA 1
ATOM 3405 C C . SER A 1 422 ? -71.096 -14.067 -65.384 1.00 36.75 422 SER A C 1
ATOM 3407 O O . SER A 1 422 ? -71.059 -12.888 -65.702 1.00 36.75 422 SER A O 1
ATOM 3409 N N . VAL A 1 423 ? -69.962 -14.586 -64.877 1.00 43.44 423 VAL A N 1
ATOM 3410 C CA . VAL A 1 423 ? -69.217 -15.878 -64.957 1.00 43.44 423 VAL A CA 1
ATOM 3411 C C . VAL A 1 423 ? -68.218 -15.943 -66.136 1.00 43.44 423 VAL A C 1
ATOM 3413 O O . VAL A 1 423 ? -68.605 -15.769 -67.284 1.00 43.44 423 VAL A O 1
ATOM 3416 N N . ASP A 1 424 ? -66.967 -16.258 -65.756 1.00 40.16 424 ASP A N 1
ATOM 3417 C CA . ASP A 1 424 ? -65.775 -16.771 -66.470 1.00 40.16 424 ASP A CA 1
ATOM 3418 C C . ASP A 1 424 ? -65.004 -15.896 -67.483 1.00 40.16 424 ASP A C 1
ATOM 3420 O O . ASP A 1 424 ? -65.468 -15.622 -68.587 1.00 40.16 424 ASP A O 1
ATOM 3424 N N . PHE A 1 425 ? -63.757 -15.531 -67.137 1.00 39.00 425 PHE A N 1
ATOM 3425 C CA . PHE A 1 425 ? -62.522 -16.274 -67.478 1.00 39.00 425 PHE A CA 1
ATOM 3426 C C . PHE A 1 425 ? -61.332 -15.811 -66.624 1.00 39.00 425 PHE A C 1
ATOM 3428 O O . PHE A 1 425 ? -61.295 -14.608 -66.271 1.00 39.00 425 PHE A O 1
#